Protein AF-0000000087520406 (afdb_homodimer)

Organism: NCBI:txid162496

Foldseek 3Di:
DPCPVVPCDPVNVVVVVVVVVVVVLCVLAQLLLVLLLLVLVLLQQLLVLCQQCPPPPPDGNDPNVVSVVSSVVSVVVSVVVVVVRHVRSCVPPDDPVVVLCVVLVVQLVVLVVVLVVVLVVVVVVPQDPQRSVLSVLLSVLVSQLVSLLVVCQVVQWQLSNVLSVLSNVLSVVLVVDGPPCSSVSSSVNSVVSNVSSVCCVPPVVVGTDGPDDPPPD/DPCPVVPCDPVNVVVVVVVVVVVVLCVLAQLLLVLLLLVLVLLQQLLVLCQQCPPPPPDGNDPNVVSVVSSVVSVVVSVVVVVVRRVRSCVPPDDPVVVLCVVLVVQLVVLVVVLVVVLVVVVVVPQDPQRSVLSVLLSVLVSQLVSLLVVCQVVQWQLSNVLSVLSNVLSVVLVVDGPPCSSVSSSVNSVVSNVSSVCCVPPVVVGTDGPDDPPPD

Nearest PDB structures (foldseek):
  8ipq-assembly2_D  TM=2.349E-01  e=7.399E+00  Mycolicibacterium smegmatis
  8ipq-assembly2_D  TM=2.294E-01  e=6.903E+00  Mycolicibacterium smegmatis

Sequence (434 aa):
MDANESHLEPAAILRGIDELSASTQRAMGPNTSLLYLLWGAVWLLGFLAFYLAFIPGAEPLLPLWLAALVAGILVAGAIVFSAVHSARRAQGTRGPSMIQGAVYGNCFALSFILAGLLGWRLAAAGLDAAGLASYALAAACLVIGSLAAVGALVWNDRAQLVTGGWILLVGLLSLALPSPHHLLVGALGGLGMMLIGVLLAARPALVSGPVLQVGHVMDANESHLEPAAILRGIDELSASTQRAMGPNTSLLYLLWGAVWLLGFLAFYLAFIPGAEPLLPLWLAALVAGILVAGAIVFSAVHSARRAQGTRGPSMIQGAVYGNCFALSFILAGLLGWRLAAAGLDAAGLASYALAAACLVIGSLAAVGALVWNDRAQLVTGGWILLVGLLSLALPSPHHLLVGALGGLGMMLIGVLLAARPALVSGPVLQVGHV

Solvent-accessible surface area (backbone atoms only — not comparable to full-atom values): 22075 Å² total; per-residue (Å²): 134,84,76,74,67,76,71,70,46,68,67,57,51,51,50,47,48,50,49,47,50,50,49,47,48,60,67,46,38,65,60,61,36,56,52,28,37,50,55,11,48,39,34,26,53,27,26,48,35,46,35,32,29,49,38,53,81,91,62,39,76,30,60,56,70,56,22,50,49,54,30,48,50,43,50,53,50,50,50,52,50,49,50,54,51,45,52,65,39,41,73,77,68,79,59,64,66,50,56,53,47,50,56,47,50,52,44,53,51,51,47,50,49,45,52,49,53,49,51,51,51,43,45,74,69,64,48,50,71,68,53,47,49,53,48,52,52,36,51,50,19,46,53,52,8,46,50,29,34,53,46,13,62,60,69,36,30,29,44,41,29,52,47,8,51,50,30,38,50,32,28,49,53,24,71,76,39,59,86,61,60,22,31,54,37,44,20,48,42,10,51,51,36,26,50,53,13,50,35,50,70,76,42,33,83,79,45,52,50,63,64,60,76,74,70,82,121,134,85,76,74,68,74,70,69,46,67,67,58,51,52,52,47,48,50,50,47,50,50,50,46,48,60,69,47,38,65,60,60,36,56,53,28,36,51,54,9,47,39,34,27,53,26,26,48,35,47,37,32,28,48,37,52,81,90,63,39,75,31,60,56,70,57,22,49,49,54,31,47,51,42,51,51,49,50,50,52,51,49,50,55,51,45,52,65,38,42,71,80,69,79,58,64,67,49,56,53,47,50,54,46,50,51,44,52,51,52,47,50,51,45,52,48,53,49,50,51,52,43,44,72,70,64,50,49,71,66,54,47,51,52,48,52,51,36,51,49,18,45,55,52,9,46,50,30,34,54,46,14,63,60,70,35,31,29,46,41,30,53,48,9,51,49,30,38,49,31,27,50,54,24,71,74,39,59,88,61,59,22,32,55,35,44,20,49,42,10,50,51,37,26,49,52,14,50,33,52,69,75,43,32,82,80,45,52,51,64,64,60,76,74,72,83,121

Secondary structure (DSSP, 8-state):
---------HHHHHHHHHHHHHHHHHHHS--HHHHHHHHHHHHHHHHHHHHHTTSSSSS-SS-HHHHHHHHHHHHHHHHHHHHHHHHHHHTT--SHHHHHHHHHHHHHHHHHHHHHHHHHHHHHTT--HHHHHHHHHHHHHHHHHHHHHHHHHHTT-HHHHHHHHHHHHHHHHHHHS-TTTHHHHHHHHHHHHHHHHHHHHH-GGGT-S-SS-----/---------HHHHHHHHHHHHHHHHHHHS--HHHHHHHHHHHHHHHHHHHHHTTSSSSS-SS-HHHHHHHHHHHHHHHHHHHHHHHHHHHTT--SHHHHHHHHHHHHHHHHHHHHHHHHHHHHHTT--HHHHHHHHHHHHHHHHHHHHHHHHHHTT-HHHHHHHHHHHHHHHHHHHS-TTTHHHHHHHHHHHHHHHHHHHHH-GGGT-S-SS-----

Structure (mmCIF, N/CA/C/O backbone):
data_AF-0000000087520406-model_v1
#
loop_
_entity.id
_entity.type
_entity.pdbx_description
1 polymer 'DUF2157 domain-containing protein'
#
loop_
_atom_site.group_PDB
_atom_site.id
_atom_site.type_symbol
_atom_site.label_atom_id
_atom_site.label_alt_id
_atom_site.label_comp_id
_atom_site.label_asym_id
_atom_site.label_entity_id
_atom_site.label_seq_id
_atom_site.pdbx_PDB_ins_code
_atom_site.Cartn_x
_atom_site.Cartn_y
_atom_site.Cartn_z
_atom_site.occupancy
_atom_site.B_iso_or_equiv
_atom_site.auth_seq_id
_atom_site.auth_comp_id
_atom_site.auth_asym_id
_atom_site.auth_atom_id
_atom_site.pdbx_PDB_model_num
ATOM 1 N N . MET A 1 1 ? 47.344 49.719 19.609 1 35.31 1 MET A N 1
ATOM 2 C CA . MET A 1 1 ? 46.438 48.594 19.656 1 35.31 1 MET A CA 1
ATOM 3 C C . MET A 1 1 ? 45.031 49.031 19.219 1 35.31 1 MET A C 1
ATOM 5 O O . MET A 1 1 ? 44.281 49.625 20 1 35.31 1 MET A O 1
ATOM 9 N N . ASP A 1 2 ? 44.75 49.625 18 1 40.19 2 ASP A N 1
ATOM 10 C CA . ASP A 1 2 ? 43.5 49.969 17.344 1 40.19 2 ASP A CA 1
ATOM 11 C C . ASP A 1 2 ? 42.531 48.781 17.312 1 40.19 2 ASP A C 1
ATOM 13 O O . ASP A 1 2 ? 42.875 47.719 16.828 1 40.19 2 ASP A O 1
ATOM 17 N N . ALA A 1 3 ? 41.781 48.562 18.422 1 45.34 3 ALA A N 1
ATOM 18 C CA . ALA A 1 3 ? 40.625 47.688 18.562 1 45.34 3 ALA A CA 1
ATOM 19 C C . ALA A 1 3 ? 39.688 47.781 17.359 1 45.34 3 ALA A C 1
ATOM 21 O O . ALA A 1 3 ? 38.906 48.75 17.266 1 45.34 3 ALA A O 1
ATOM 22 N N . ASN A 1 4 ? 40.156 47.719 16.141 1 44.03 4 ASN A N 1
ATOM 23 C CA . ASN A 1 4 ? 39.188 47.406 15.086 1 44.03 4 ASN A CA 1
ATOM 24 C C . ASN A 1 4 ? 38.188 46.344 15.562 1 44.03 4 ASN A C 1
ATOM 26 O O . ASN A 1 4 ? 38.469 45.156 15.586 1 44.03 4 ASN A O 1
ATOM 30 N N . GLU A 1 5 ? 37.531 46.469 16.703 1 45.78 5 GLU A N 1
ATOM 31 C CA . GLU A 1 5 ? 36.312 45.719 17.078 1 45.78 5 GLU A CA 1
ATOM 32 C C . GLU A 1 5 ? 35.438 45.438 15.859 1 45.78 5 GLU A C 1
ATOM 34 O O . GLU A 1 5 ? 34.938 46.375 15.219 1 45.78 5 GLU A O 1
ATOM 39 N N . SER A 1 6 ? 35.906 44.594 14.945 1 49.28 6 SER A N 1
ATOM 40 C CA . SER A 1 6 ? 35.031 44.062 13.922 1 49.28 6 SER A CA 1
ATOM 41 C C . SER A 1 6 ? 33.594 44.031 14.406 1 49.28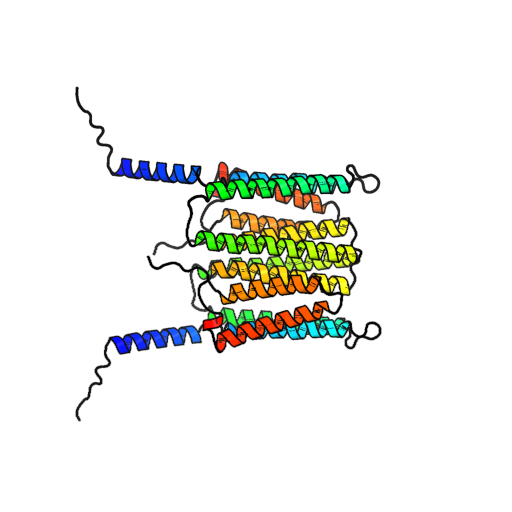 6 SER A C 1
ATOM 43 O O . SER A 1 6 ? 33.281 43.344 15.398 1 49.28 6 SER A O 1
ATOM 45 N N . HIS A 1 7 ? 32.906 45.094 14.672 1 52.59 7 HIS A N 1
ATOM 46 C CA . HIS A 1 7 ? 31.469 45.219 14.805 1 52.59 7 HIS A CA 1
ATOM 47 C C . HIS A 1 7 ? 30.75 44.156 13.961 1 52.59 7 HIS A C 1
ATOM 49 O O . HIS A 1 7 ? 30.578 44.344 12.758 1 52.59 7 HIS A O 1
ATOM 55 N N . LEU A 1 8 ? 31.078 42.938 14.172 1 58.03 8 LEU A N 1
ATOM 56 C CA . LEU A 1 8 ? 30.203 41.969 13.539 1 58.03 8 LEU A CA 1
ATOM 57 C C . LEU A 1 8 ? 28.734 42.406 13.656 1 58.03 8 LEU A C 1
ATOM 59 O O . LEU A 1 8 ? 28.266 42.75 14.75 1 58.03 8 LEU A O 1
ATOM 63 N N . GLU A 1 9 ? 28.234 43 12.625 1 68.62 9 GLU A N 1
ATOM 64 C CA . GLU A 1 9 ? 26.828 43.375 12.484 1 68.62 9 GLU A CA 1
ATOM 65 C C . GLU A 1 9 ? 25.906 42.281 13 1 68.62 9 GLU A C 1
ATOM 67 O O . GLU A 1 9 ? 26.141 41.094 12.727 1 68.62 9 GLU A O 1
ATOM 72 N N . PRO A 1 10 ? 25.031 42.625 14 1 78.44 10 PRO A N 1
ATOM 73 C CA . PRO A 1 10 ? 24.047 41.688 14.547 1 78.44 10 PRO A CA 1
ATOM 74 C C . PRO A 1 10 ? 23.406 40.812 13.469 1 78.44 10 PRO A C 1
ATOM 76 O O . PRO A 1 10 ? 23.203 39.625 13.68 1 78.44 10 PRO A O 1
ATOM 79 N N . ALA A 1 11 ? 23.219 41.375 12.336 1 76.94 11 ALA A N 1
ATOM 80 C CA . ALA A 1 11 ? 22.641 40.625 11.227 1 76.94 11 ALA A CA 1
ATOM 81 C C . ALA A 1 11 ? 23.609 39.531 10.734 1 76.94 11 ALA A C 1
ATOM 83 O O . ALA A 1 11 ? 23.188 38.438 10.391 1 76.94 11 ALA A O 1
ATOM 84 N N . ALA A 1 12 ? 24.922 39.844 10.711 1 77.81 12 ALA A N 1
ATOM 85 C CA . ALA A 1 12 ? 25.922 38.875 10.289 1 77.81 12 ALA A CA 1
ATOM 86 C C . ALA A 1 12 ? 26.062 37.75 11.312 1 77.81 12 ALA A C 1
ATOM 88 O O . ALA A 1 12 ? 26.25 36.594 10.945 1 77.81 12 ALA A O 1
ATOM 89 N N . ILE A 1 13 ? 25.922 38 12.555 1 78.62 13 ILE A N 1
ATOM 90 C CA . ILE A 1 13 ? 25.984 37.031 13.633 1 78.62 13 ILE A CA 1
ATOM 91 C C . ILE A 1 13 ? 24.766 36.094 13.57 1 78.62 13 ILE A C 1
ATOM 93 O O . ILE A 1 13 ? 24.891 34.875 13.68 1 78.62 13 ILE A O 1
ATOM 97 N N . LEU A 1 14 ? 23.547 36.688 13.328 1 78 14 LEU A N 1
ATOM 98 C CA . LEU A 1 14 ? 22.328 35.906 13.234 1 78 14 LEU A CA 1
ATOM 99 C C . LEU A 1 14 ? 22.359 35 12.016 1 78 14 LEU A C 1
ATOM 101 O O . LEU A 1 14 ? 21.938 33.844 12.094 1 78 14 LEU A O 1
ATOM 105 N N . ARG A 1 15 ? 22.938 35.531 10.922 1 76.44 15 ARG A N 1
ATOM 106 C CA . ARG A 1 15 ? 23.094 34.719 9.734 1 76.44 15 ARG A CA 1
ATOM 107 C C . ARG A 1 15 ? 24.078 33.594 9.984 1 76.44 15 ARG A C 1
ATOM 109 O O . ARG A 1 15 ? 23.891 32.469 9.5 1 76.44 15 ARG A O 1
ATOM 116 N N . GLY A 1 16 ? 25.109 33.875 10.773 1 73.06 16 GLY A N 1
ATOM 117 C CA . GLY A 1 16 ? 26.078 32.844 11.148 1 73.06 16 GLY A CA 1
ATOM 118 C C . GLY A 1 16 ? 25.5 31.766 12.031 1 73.06 16 GLY A C 1
ATOM 119 O O . GLY A 1 16 ? 25.781 30.578 11.82 1 73.06 16 GLY A O 1
ATOM 120 N N . ILE A 1 17 ? 24.703 32.094 12.961 1 75.44 17 ILE A N 1
ATOM 121 C CA . ILE A 1 17 ? 24.047 31.156 13.852 1 75.44 17 ILE A CA 1
ATOM 122 C C . ILE A 1 17 ? 23.062 30.297 13.062 1 75.44 17 ILE A C 1
ATOM 124 O O . ILE A 1 17 ? 23.016 29.078 13.242 1 75.44 17 ILE A O 1
ATOM 128 N N . ASP A 1 18 ? 22.328 30.969 12.188 1 69.56 18 ASP A N 1
ATOM 129 C CA . ASP A 1 18 ? 21.375 30.25 11.359 1 69.56 18 ASP A CA 1
ATOM 130 C C . ASP A 1 18 ? 22.094 29.25 10.453 1 69.56 18 ASP A C 1
ATOM 132 O O . ASP A 1 18 ? 21.625 28.125 10.273 1 69.56 18 ASP A O 1
ATOM 136 N N . GLU A 1 19 ? 23.203 29.75 9.961 1 68.69 19 GLU A N 1
ATOM 137 C CA . GLU A 1 19 ? 24 28.859 9.109 1 68.69 19 GLU A CA 1
ATOM 138 C C . GLU A 1 19 ? 24.609 27.719 9.914 1 68.69 19 GLU A C 1
ATOM 140 O O . GLU A 1 19 ? 24.672 26.578 9.445 1 68.69 19 GLU A O 1
ATOM 145 N N . LEU A 1 20 ? 25.062 28.031 11.133 1 67.06 20 LEU A N 1
ATOM 146 C CA . LEU A 1 20 ? 25.625 27 12.008 1 67.06 20 LEU A CA 1
ATOM 147 C C . LEU A 1 20 ? 24.531 26.031 12.445 1 67.06 20 LEU A C 1
ATOM 149 O O . LEU A 1 20 ? 24.766 24.812 12.492 1 67.06 20 LEU A O 1
ATOM 153 N N . SER A 1 21 ? 23.438 26.516 12.836 1 64.56 21 SER A N 1
ATOM 154 C CA . SER A 1 21 ? 22.312 25.688 13.234 1 64.56 21 SER A CA 1
ATOM 155 C C . SER A 1 21 ? 21.859 24.781 12.086 1 64.56 21 SER A C 1
ATOM 157 O O . SER A 1 21 ? 21.625 23.594 12.273 1 64.56 21 SER A O 1
ATOM 159 N N . ALA A 1 22 ? 21.781 25.422 10.922 1 61.47 22 ALA A N 1
ATOM 160 C CA . ALA A 1 22 ? 21.406 24.641 9.75 1 61.47 22 ALA A CA 1
ATOM 161 C C . ALA A 1 22 ? 22.469 23.578 9.438 1 61.47 22 ALA A C 1
ATOM 163 O O . ALA A 1 22 ? 22.141 22.438 9.094 1 61.47 22 ALA A O 1
ATOM 164 N N . SER A 1 23 ? 23.688 24.047 9.57 1 63.5 23 SER A N 1
ATOM 165 C CA . SER A 1 23 ? 24.797 23.125 9.344 1 63.5 23 SER A CA 1
ATOM 166 C C . SER A 1 23 ? 24.812 22.016 10.391 1 63.5 23 SER A C 1
ATOM 168 O O . SER A 1 23 ? 25.078 20.859 10.07 1 63.5 23 SER A O 1
ATOM 170 N N . THR A 1 24 ? 24.531 22.328 11.602 1 61.72 24 THR A N 1
ATOM 171 C CA . THR A 1 24 ? 24.484 21.359 12.672 1 61.72 24 THR A CA 1
ATOM 172 C C . THR A 1 24 ? 23.281 20.422 12.5 1 61.72 24 THR A C 1
ATOM 174 O O . THR A 1 24 ? 23.406 19.203 12.695 1 61.72 24 THR A O 1
ATOM 177 N N . GLN A 1 25 ? 22.266 20.969 12.133 1 59.12 25 GLN A N 1
ATOM 178 C CA . GLN A 1 25 ? 21.078 20.156 11.906 1 59.12 25 GLN A CA 1
ATOM 179 C C . GLN A 1 25 ? 21.281 19.203 10.734 1 59.12 25 GLN A C 1
ATOM 181 O O . GLN A 1 25 ? 20.859 18.047 10.781 1 59.12 25 GLN A O 1
ATOM 186 N N . ARG A 1 26 ? 21.906 19.766 9.75 1 58.78 26 ARG A N 1
ATOM 187 C CA . ARG A 1 26 ? 22.234 18.922 8.609 1 58.78 26 ARG A CA 1
ATOM 188 C C . ARG A 1 26 ? 23.234 17.828 8.992 1 58.78 26 ARG A C 1
ATOM 190 O O . ARG A 1 26 ? 23.156 16.703 8.5 1 58.78 26 ARG A O 1
ATOM 197 N N . ALA A 1 27 ? 24.078 18.297 9.898 1 58.22 27 ALA A N 1
ATOM 198 C CA . ALA A 1 27 ? 25.094 17.344 10.336 1 58.22 27 ALA A CA 1
ATOM 199 C C . ALA A 1 27 ? 24.5 16.297 11.266 1 58.22 27 ALA A C 1
ATOM 201 O O . ALA A 1 27 ? 25 15.172 11.344 1 58.22 27 ALA A O 1
ATOM 202 N N . MET A 1 28 ? 23.438 16.609 11.891 1 57.41 28 MET A N 1
ATOM 203 C CA . MET A 1 28 ? 22.906 15.719 12.914 1 57.41 28 MET A CA 1
ATOM 204 C C . MET A 1 28 ? 21.75 14.891 12.367 1 57.41 28 MET A C 1
ATOM 206 O O . MET A 1 28 ? 21.344 13.898 12.977 1 57.41 28 MET A O 1
ATOM 210 N N . GLY A 1 29 ? 21.234 15.219 11.211 1 60.5 29 GLY A N 1
ATOM 211 C CA . GLY A 1 29 ? 20.109 14.453 10.703 1 60.5 29 GLY A CA 1
ATOM 212 C C . GLY A 1 29 ? 20.531 13.273 9.852 1 60.5 29 GLY A C 1
ATOM 213 O O . GLY A 1 29 ? 21.688 13.18 9.43 1 60.5 29 GLY A O 1
ATOM 214 N N . PRO A 1 30 ? 19.656 12.297 9.875 1 64.5 30 PRO A N 1
ATOM 215 C CA . PRO A 1 30 ? 19.969 11.172 8.984 1 64.5 30 PRO A CA 1
ATOM 216 C C . PRO A 1 30 ? 20.359 11.633 7.578 1 64.5 30 PRO A C 1
ATOM 218 O O . PRO A 1 30 ? 19.828 12.617 7.07 1 64.5 30 PRO A O 1
ATOM 221 N N . ASN A 1 31 ? 21.516 11.047 7.191 1 84.44 31 ASN A N 1
ATOM 222 C CA . ASN A 1 31 ? 21.922 11.312 5.82 1 84.44 31 ASN A CA 1
ATOM 223 C C . ASN A 1 31 ? 21.016 10.609 4.812 1 84.44 31 ASN A C 1
ATOM 225 O O . ASN A 1 31 ? 21.203 9.43 4.516 1 84.44 31 ASN A O 1
ATOM 229 N N . THR A 1 32 ? 20 11.242 4.355 1 89.5 32 THR A N 1
ATOM 230 C CA . THR A 1 32 ? 18.984 10.703 3.455 1 89.5 32 THR A CA 1
ATOM 231 C C . THR A 1 32 ? 19.625 10.18 2.17 1 89.5 32 THR A C 1
ATOM 233 O O . THR A 1 32 ? 19.25 9.125 1.663 1 89.5 32 THR A O 1
ATOM 236 N N . SER A 1 33 ? 20.625 10.93 1.696 1 93.25 33 SER A N 1
ATOM 237 C CA . SER A 1 33 ? 21.328 10.5 0.494 1 93.25 33 SER A CA 1
ATOM 238 C C . SER A 1 33 ? 21.969 9.125 0.686 1 93.25 33 SER A C 1
ATOM 240 O O . SER A 1 33 ? 21.891 8.273 -0.204 1 93.25 33 SER A O 1
ATOM 242 N N . LEU A 1 34 ? 22.562 8.945 1.795 1 93.44 34 LEU A N 1
ATOM 243 C CA . LEU A 1 34 ? 23.203 7.668 2.102 1 93.44 34 LEU A CA 1
ATOM 244 C C . LEU A 1 34 ? 22.172 6.539 2.111 1 93.44 34 LEU A C 1
ATOM 246 O O . LEU A 1 34 ? 22.438 5.449 1.593 1 93.44 34 LEU A O 1
ATOM 250 N N . LEU A 1 35 ? 21.031 6.754 2.639 1 94.38 35 LEU A N 1
ATOM 251 C CA . LEU A 1 35 ? 20 5.723 2.721 1 94.38 35 LEU A CA 1
ATOM 252 C C . LEU A 1 35 ? 19.453 5.391 1.337 1 94.38 35 LEU A C 1
ATOM 254 O O . LEU A 1 35 ? 19.203 4.227 1.027 1 94.38 35 LEU A O 1
ATOM 258 N N . TYR A 1 36 ? 19.312 6.375 0.502 1 96.88 36 TYR A N 1
ATOM 259 C CA . TYR A 1 36 ? 18.891 6.141 -0.875 1 96.88 36 TYR A CA 1
ATOM 260 C C . TYR A 1 36 ? 19.922 5.293 -1.621 1 96.88 36 TYR A C 1
ATOM 262 O O . TYR A 1 36 ? 19.547 4.363 -2.346 1 96.88 36 TYR A O 1
ATOM 270 N N . LEU A 1 37 ? 21.172 5.594 -1.424 1 97.25 37 LEU A N 1
ATOM 271 C CA . LEU A 1 37 ? 22.234 4.848 -2.084 1 97.25 37 LEU A CA 1
ATOM 272 C C . LEU A 1 37 ? 22.281 3.41 -1.577 1 97.25 37 LEU A C 1
ATOM 274 O O . LEU A 1 37 ? 22.453 2.475 -2.363 1 97.25 37 LEU A O 1
ATOM 278 N N . LEU A 1 38 ? 22.094 3.293 -0.302 1 97.5 38 LEU A N 1
ATOM 279 C CA . LEU A 1 38 ? 22.141 1.976 0.322 1 97.5 38 LEU A CA 1
ATOM 280 C C . LEU A 1 38 ? 21.016 1.085 -0.21 1 97.5 38 LEU A C 1
ATOM 282 O O . LEU A 1 38 ? 21.281 -0.016 -0.701 1 97.5 38 LEU A O 1
ATOM 286 N N . TRP A 1 39 ? 19.828 1.536 -0.115 1 97.38 39 TRP A N 1
ATOM 287 C CA . TRP A 1 39 ? 18.688 0.735 -0.543 1 97.38 39 TRP A CA 1
ATOM 288 C C . TRP A 1 39 ? 18.688 0.553 -2.057 1 97.38 39 TRP A C 1
ATOM 290 O O . TRP A 1 39 ? 18.25 -0.483 -2.564 1 97.38 39 TRP A O 1
ATOM 300 N N . GLY A 1 40 ? 19.156 1.584 -2.838 1 98.5 40 GLY A N 1
ATOM 301 C CA . GLY A 1 40 ? 19.344 1.396 -4.27 1 98.5 40 GLY A CA 1
ATOM 302 C C . GLY A 1 40 ? 20.312 0.274 -4.605 1 98.5 40 GLY A C 1
ATOM 303 O O . GLY A 1 40 ? 20.047 -0.522 -5.508 1 98.5 40 GLY A O 1
ATOM 304 N N . ALA A 1 41 ? 21.359 0.215 -3.885 1 98.19 41 ALA A N 1
ATOM 305 C CA . ALA A 1 41 ? 22.344 -0.838 -4.094 1 98.19 41 ALA A CA 1
ATOM 306 C C . ALA A 1 41 ? 21.781 -2.207 -3.74 1 98.19 41 ALA A C 1
ATOM 308 O O . ALA A 1 41 ? 22.062 -3.197 -4.418 1 98.19 41 ALA A O 1
ATOM 309 N N . VAL A 1 42 ? 21.047 -2.264 -2.672 1 98.44 42 VAL A N 1
ATOM 310 C CA . VAL A 1 42 ? 20.406 -3.508 -2.254 1 98.44 42 VAL A CA 1
ATOM 311 C C . VAL A 1 42 ? 19.5 -4.023 -3.365 1 98.44 42 VAL A C 1
ATOM 313 O O . VAL A 1 42 ? 19.547 -5.203 -3.721 1 98.44 42 VAL A O 1
ATOM 316 N N . TRP A 1 43 ? 18.656 -3.143 -3.928 1 98.38 43 TRP A N 1
ATOM 317 C CA . TRP A 1 43 ? 17.781 -3.529 -5.035 1 98.38 43 TRP A CA 1
ATOM 318 C C . TRP A 1 43 ? 18.609 -3.984 -6.238 1 98.38 43 TRP A C 1
ATOM 320 O O . TRP A 1 43 ? 18.344 -5.051 -6.805 1 98.38 43 TRP A O 1
ATOM 330 N N . LEU A 1 44 ? 19.578 -3.176 -6.609 1 98.31 44 LEU A N 1
ATOM 331 C CA . LEU A 1 44 ? 20.391 -3.469 -7.785 1 98.31 44 LEU A CA 1
ATOM 332 C C . LEU A 1 44 ? 21.062 -4.832 -7.656 1 98.31 44 LEU A C 1
ATOM 334 O O . LEU A 1 44 ? 20.906 -5.691 -8.523 1 98.31 44 LEU A O 1
ATOM 338 N N . LEU A 1 45 ? 21.734 -5.059 -6.578 1 98.19 45 LEU A N 1
ATOM 339 C CA . LEU A 1 45 ? 22.484 -6.293 -6.375 1 98.19 45 LEU A CA 1
ATOM 340 C C . LEU A 1 45 ? 21.547 -7.473 -6.148 1 98.19 45 LEU A C 1
ATOM 342 O O . LEU A 1 45 ? 21.797 -8.57 -6.645 1 98.19 45 LEU A O 1
ATOM 346 N N . GLY A 1 46 ? 20.516 -7.289 -5.422 1 97.81 46 GLY A N 1
ATOM 347 C CA . GLY A 1 46 ? 19.562 -8.352 -5.145 1 97.81 46 GLY A CA 1
ATOM 348 C C . GLY A 1 46 ? 18.844 -8.859 -6.387 1 97.81 46 GLY A C 1
ATOM 349 O O . GLY A 1 46 ? 18.828 -10.062 -6.645 1 97.81 46 GLY A O 1
ATOM 350 N N . PHE A 1 47 ? 18.312 -7.953 -7.203 1 97.94 47 PHE A N 1
ATOM 351 C CA . PHE A 1 47 ? 17.562 -8.359 -8.383 1 97.94 47 PHE A CA 1
ATOM 352 C C . PHE A 1 47 ? 18.5 -8.906 -9.453 1 97.94 47 PHE A C 1
ATOM 354 O O . PHE A 1 47 ? 18.141 -9.812 -10.203 1 97.94 47 PHE A O 1
ATOM 361 N N . LEU A 1 48 ? 19.734 -8.375 -9.492 1 97.31 48 LEU A N 1
ATOM 362 C CA . LEU A 1 48 ? 20.719 -8.961 -10.406 1 97.31 48 LEU A CA 1
ATOM 363 C C . LEU A 1 48 ? 21.062 -10.383 -9.992 1 97.31 48 LEU A C 1
ATOM 365 O O . LEU A 1 48 ? 21.188 -11.266 -10.844 1 97.31 48 LEU A O 1
ATOM 369 N N . ALA A 1 49 ? 21.203 -10.641 -8.711 1 97.12 49 ALA A N 1
ATOM 370 C CA . ALA A 1 49 ? 21.469 -11.992 -8.234 1 97.12 49 ALA A CA 1
ATOM 371 C C . ALA A 1 49 ? 20.344 -12.945 -8.625 1 97.12 49 ALA A C 1
ATOM 373 O O . ALA A 1 49 ? 20.594 -14.047 -9.109 1 97.12 49 ALA A O 1
ATOM 374 N N . PHE A 1 50 ? 19.125 -12.508 -8.469 1 96.5 50 PHE A N 1
ATOM 375 C CA . PHE A 1 50 ? 17.984 -13.352 -8.844 1 96.5 50 PHE A CA 1
ATOM 376 C C . PHE A 1 50 ? 17.938 -13.547 -10.352 1 96.5 50 PHE A C 1
ATOM 378 O O . PHE A 1 50 ? 17.562 -14.617 -10.828 1 96.5 50 PHE A O 1
ATOM 385 N N . TYR A 1 51 ? 18.25 -12.469 -11.047 1 96.81 51 TYR A N 1
ATOM 386 C CA . TYR A 1 51 ? 18.281 -12.602 -12.5 1 96.81 51 TYR A CA 1
ATOM 387 C C . TYR A 1 51 ? 19.266 -13.672 -12.93 1 96.81 51 TYR A C 1
ATOM 389 O O . TYR A 1 51 ? 18.969 -14.508 -13.789 1 96.81 51 TYR A O 1
ATOM 397 N N . LEU A 1 52 ? 20.406 -13.734 -12.32 1 96.12 52 LEU A N 1
ATOM 398 C CA . LEU A 1 52 ? 21.469 -14.68 -12.656 1 96.12 52 LEU A CA 1
ATOM 399 C C . LEU A 1 52 ? 21.078 -16.094 -12.234 1 96.12 52 LEU A C 1
ATOM 401 O O . LEU A 1 52 ? 21.672 -17.078 -12.703 1 96.12 52 LEU A O 1
ATOM 405 N N . ALA A 1 53 ? 20.125 -16.172 -11.383 1 95.38 53 ALA A N 1
ATOM 406 C CA . ALA A 1 53 ? 19.656 -17.484 -10.938 1 95.38 53 ALA A CA 1
ATOM 407 C C . ALA A 1 53 ? 18.672 -18.094 -11.938 1 95.38 53 ALA A C 1
ATOM 409 O O . ALA A 1 53 ? 18.234 -19.219 -11.773 1 95.38 53 ALA A O 1
ATOM 410 N N . PHE A 1 54 ? 18.391 -17.328 -12.984 1 93.81 54 PHE A N 1
ATOM 411 C CA . PHE A 1 54 ? 17.422 -17.828 -13.938 1 93.81 54 PHE A CA 1
ATOM 412 C C . PHE A 1 54 ? 18.016 -17.891 -15.344 1 93.81 54 PHE A C 1
ATOM 414 O O . PHE A 1 54 ? 17.438 -18.469 -16.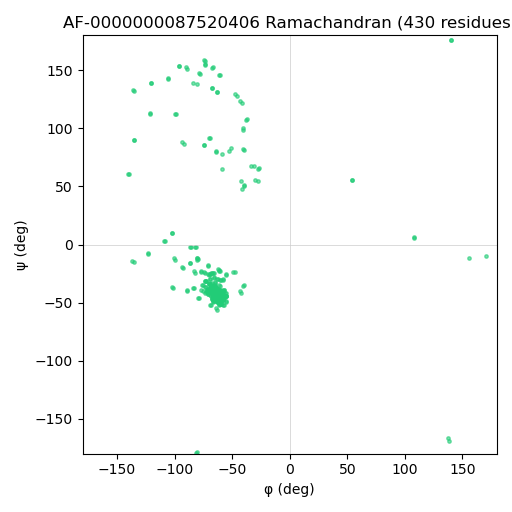25 1 93.81 54 PHE A O 1
ATOM 421 N N . ILE A 1 55 ? 19.266 -17.328 -15.523 1 90.31 55 ILE A N 1
ATOM 422 C CA . ILE A 1 55 ? 19.844 -17.297 -16.875 1 90.31 55 ILE A CA 1
ATOM 423 C C . ILE A 1 55 ? 21.156 -18.062 -16.891 1 90.31 55 ILE A C 1
ATOM 425 O O . ILE A 1 55 ? 21.938 -17.984 -15.938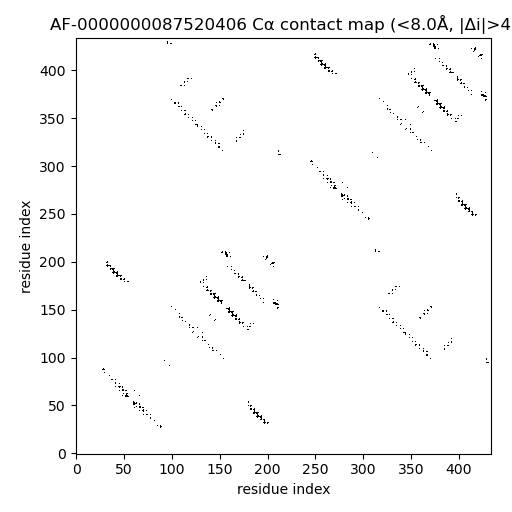 1 90.31 55 ILE A O 1
ATOM 429 N N . PRO A 1 56 ? 21.453 -18.812 -17.844 1 86.75 56 PRO A N 1
ATOM 430 C CA . PRO A 1 56 ? 20.516 -19.234 -18.906 1 86.75 56 PRO A CA 1
ATOM 431 C C . PRO A 1 56 ? 19.5 -20.266 -18.406 1 86.75 56 PRO A C 1
ATOM 433 O O . PRO A 1 56 ? 19.609 -20.766 -17.281 1 86.75 56 PRO A O 1
ATOM 436 N N . GLY A 1 57 ? 18.344 -20.453 -18.953 1 77 57 GLY A N 1
ATOM 437 C CA . GLY A 1 57 ? 17.219 -21.281 -18.609 1 77 57 GLY A CA 1
ATOM 438 C C . GLY A 1 57 ? 17.609 -22.672 -18.156 1 77 57 GLY A C 1
ATOM 439 O O . GLY A 1 57 ? 17.188 -23.141 -17.094 1 77 57 GLY A O 1
ATOM 440 N N . ALA A 1 58 ? 18.547 -23.375 -18.75 1 84.38 58 ALA A N 1
ATOM 441 C CA . ALA A 1 58 ? 18.891 -24.766 -18.484 1 84.38 58 ALA A CA 1
ATOM 442 C C . ALA A 1 58 ? 19.953 -24.875 -17.375 1 84.38 58 ALA A C 1
ATOM 444 O O . ALA A 1 58 ? 19.859 -25.75 -16.516 1 84.38 58 ALA A O 1
ATOM 445 N N . GLU A 1 59 ? 20.922 -23.984 -17.359 1 90.94 59 GLU A N 1
ATOM 446 C CA . GLU A 1 59 ? 22 -23.953 -16.359 1 90.94 59 GLU A CA 1
ATOM 447 C C . GLU A 1 59 ? 22.25 -22.547 -15.852 1 90.94 59 GLU A C 1
ATOM 449 O O . GLU A 1 59 ? 23.156 -21.859 -16.312 1 90.94 59 GLU A O 1
ATOM 454 N N . PRO A 1 60 ? 21.547 -22.234 -14.828 1 92 60 PRO A N 1
ATOM 455 C CA . PRO A 1 60 ? 21.672 -20.844 -14.359 1 92 60 PRO A CA 1
ATOM 456 C C . PRO A 1 60 ? 23.062 -20.531 -13.812 1 92 60 PRO A C 1
ATOM 458 O O . PRO A 1 60 ? 23.75 -21.438 -13.328 1 92 60 PRO A O 1
ATOM 461 N N . LEU A 1 61 ? 23.453 -19.328 -13.883 1 94.81 61 LEU A N 1
ATOM 462 C CA . LEU A 1 61 ? 24.781 -18.875 -13.477 1 94.81 61 LEU A CA 1
ATOM 463 C C . LEU A 1 61 ? 24.938 -18.922 -11.961 1 94.81 61 LEU A C 1
ATOM 465 O O . LEU A 1 61 ? 26.047 -19.031 -11.445 1 94.81 61 LEU A O 1
ATOM 469 N N . LEU A 1 62 ? 23.812 -18.828 -11.281 1 94.81 62 LEU A N 1
ATOM 470 C CA . LEU A 1 62 ? 23.781 -18.891 -9.828 1 94.81 62 LEU A CA 1
ATOM 471 C C . LEU A 1 62 ? 22.641 -19.781 -9.359 1 94.81 62 LEU A C 1
ATOM 473 O O . LEU A 1 62 ? 21.531 -19.734 -9.906 1 94.81 62 LEU A O 1
ATOM 477 N N . PRO A 1 63 ? 23.016 -20.688 -8.398 1 95.25 63 PRO A N 1
ATOM 478 C CA . PRO A 1 63 ? 21.875 -21.406 -7.824 1 95.25 63 PRO A CA 1
ATOM 479 C C . PRO A 1 63 ? 20.875 -20.484 -7.141 1 95.25 63 PRO A C 1
ATOM 481 O O . PRO A 1 63 ? 21.266 -19.484 -6.547 1 95.25 63 PRO A O 1
ATOM 484 N N . LEU A 1 64 ? 19.625 -20.828 -7.215 1 94.12 64 LEU A N 1
ATOM 485 C CA . LEU A 1 64 ? 18.547 -20 -6.703 1 94.12 64 LEU A CA 1
ATOM 486 C C . LEU A 1 64 ? 18.719 -19.734 -5.207 1 94.12 64 LEU A C 1
ATOM 488 O O . LEU A 1 64 ? 18.453 -18.625 -4.734 1 94.12 64 LEU A O 1
ATOM 492 N N . TRP A 1 65 ? 19.156 -20.75 -4.449 1 94.31 65 TRP A N 1
ATOM 493 C CA . TRP A 1 65 ? 19.312 -20.594 -3.008 1 94.31 65 TRP A CA 1
ATOM 494 C C . TRP A 1 65 ? 20.391 -19.562 -2.684 1 94.31 65 TRP A C 1
ATOM 496 O O . TRP A 1 65 ? 20.297 -18.844 -1.688 1 94.31 65 TRP A O 1
ATOM 506 N N . LEU A 1 66 ? 21.391 -19.438 -3.451 1 96.25 66 LEU A N 1
ATOM 507 C CA . LEU A 1 66 ? 22.453 -18.453 -3.238 1 96.25 66 LEU A CA 1
ATOM 508 C C . LEU A 1 66 ? 21.969 -17.047 -3.555 1 96.25 66 LEU A C 1
ATOM 510 O O . LEU A 1 66 ? 22.312 -16.094 -2.857 1 96.25 66 LEU A O 1
ATOM 514 N N . ALA A 1 67 ? 21.219 -16.953 -4.609 1 97.19 67 ALA A N 1
ATOM 515 C CA . ALA A 1 67 ? 20.625 -15.656 -4.926 1 97.19 67 ALA A CA 1
ATOM 516 C C . ALA A 1 67 ? 19.734 -15.164 -3.783 1 97.19 67 ALA A C 1
ATOM 518 O O . ALA A 1 67 ? 19.812 -13.992 -3.393 1 97.19 67 ALA A O 1
ATOM 519 N N . ALA A 1 68 ? 18.969 -16.047 -3.217 1 95.94 68 ALA A N 1
ATOM 520 C CA . ALA A 1 68 ? 18.094 -15.727 -2.098 1 95.94 68 ALA A CA 1
ATOM 521 C C . ALA A 1 68 ? 18.906 -15.32 -0.866 1 95.94 68 ALA A C 1
ATOM 523 O O . ALA A 1 68 ? 18.531 -14.398 -0.143 1 95.94 68 ALA A O 1
ATOM 524 N N . LEU A 1 69 ? 20 -16.016 -0.643 1 96.75 69 LEU A N 1
ATOM 525 C CA . LEU A 1 69 ? 20.859 -15.719 0.496 1 96.75 69 LEU A CA 1
ATOM 526 C C . LEU A 1 69 ? 21.5 -14.336 0.352 1 96.75 69 LEU A C 1
ATOM 528 O O . LEU A 1 69 ? 21.531 -13.555 1.307 1 96.75 69 LEU A O 1
ATOM 532 N N . VAL A 1 70 ? 22 -14.078 -0.815 1 97.06 70 VAL A N 1
ATOM 533 C CA . VAL A 1 70 ? 22.609 -12.781 -1.087 1 97.06 70 VAL A CA 1
ATOM 534 C C . VAL A 1 70 ? 21.578 -11.664 -0.873 1 97.06 70 VAL A C 1
ATOM 536 O O . VAL A 1 70 ? 21.844 -10.703 -0.144 1 97.06 70 VAL A O 1
ATOM 539 N N . ALA A 1 71 ? 20.438 -11.812 -1.483 1 96.81 71 ALA A N 1
ATOM 540 C CA . ALA A 1 71 ? 19.375 -10.812 -1.349 1 96.81 71 ALA A CA 1
ATOM 541 C C . ALA A 1 71 ? 18.938 -10.664 0.107 1 96.81 71 ALA A C 1
ATOM 543 O O . ALA A 1 71 ? 18.766 -9.547 0.599 1 96.81 71 ALA A O 1
ATOM 544 N N . GLY A 1 72 ? 18.828 -11.758 0.812 1 97 72 GLY A N 1
ATOM 545 C CA . GLY A 1 72 ? 18.422 -11.742 2.209 1 97 72 GLY A CA 1
ATOM 546 C C . GLY A 1 72 ? 19.406 -11.008 3.104 1 97 72 GLY A C 1
ATOM 547 O O . GLY A 1 72 ? 19 -10.195 3.943 1 97 72 GLY A O 1
ATOM 548 N N . ILE A 1 73 ? 20.641 -11.242 2.918 1 97.81 73 ILE A N 1
ATOM 549 C CA . ILE A 1 73 ? 21.688 -10.617 3.719 1 97.81 73 ILE A CA 1
ATOM 550 C C . ILE A 1 73 ? 21.719 -9.117 3.436 1 97.81 73 ILE A C 1
ATOM 552 O O . ILE A 1 73 ? 21.859 -8.305 4.355 1 97.81 73 ILE A O 1
ATOM 556 N N . LEU A 1 74 ? 21.625 -8.781 2.162 1 98 74 LEU A N 1
ATOM 557 C CA . LEU A 1 74 ? 21.641 -7.371 1.777 1 98 74 LEU A CA 1
ATOM 558 C C . LEU A 1 74 ? 20.469 -6.629 2.412 1 98 74 LEU A C 1
ATOM 560 O O . LEU A 1 74 ? 20.641 -5.551 2.984 1 98 74 LEU A O 1
ATOM 564 N N . VAL A 1 75 ? 19.281 -7.195 2.375 1 97.25 75 VAL A N 1
ATOM 565 C CA . VAL A 1 75 ? 18.078 -6.559 2.924 1 97.25 75 VAL A CA 1
ATOM 566 C C . VAL A 1 75 ? 18.203 -6.457 4.445 1 97.25 75 VAL A C 1
ATOM 568 O O . VAL A 1 75 ? 18 -5.391 5.02 1 97.25 75 VAL A O 1
ATOM 571 N N . ALA A 1 76 ? 18.562 -7.559 5.066 1 97.19 76 ALA A N 1
ATOM 572 C CA . ALA A 1 76 ? 18.719 -7.566 6.52 1 97.19 76 ALA A CA 1
ATOM 573 C C . ALA A 1 76 ? 19.75 -6.543 6.969 1 97.19 76 ALA A C 1
ATOM 575 O O . ALA A 1 76 ? 19.516 -5.797 7.922 1 97.19 76 ALA A O 1
ATOM 576 N N . GLY A 1 77 ? 20.875 -6.523 6.297 1 97.44 77 GLY A N 1
ATOM 577 C CA . GLY A 1 77 ? 21.922 -5.551 6.613 1 97.44 77 GLY A CA 1
ATOM 578 C C . GLY A 1 77 ? 21.453 -4.117 6.461 1 97.44 77 GLY A C 1
ATOM 579 O O . GLY A 1 77 ? 21.75 -3.27 7.305 1 97.44 77 GLY A O 1
ATOM 580 N N . ALA A 1 78 ? 20.75 -3.863 5.398 1 96.81 78 ALA A N 1
ATOM 581 C CA . ALA A 1 78 ? 20.25 -2.51 5.148 1 96.81 78 ALA A CA 1
ATOM 582 C C . ALA A 1 78 ? 19.219 -2.1 6.191 1 96.81 78 ALA A C 1
ATOM 584 O O . ALA A 1 78 ? 19.172 -0.937 6.598 1 96.81 78 ALA A O 1
ATOM 585 N N . ILE A 1 79 ? 18.359 -2.996 6.598 1 93.94 79 ILE A N 1
ATOM 586 C CA . ILE A 1 79 ? 17.375 -2.717 7.637 1 93.94 79 ILE A CA 1
ATOM 587 C C . ILE A 1 79 ? 18.078 -2.35 8.938 1 93.94 79 ILE A C 1
ATOM 589 O O . ILE A 1 79 ? 17.781 -1.319 9.547 1 93.94 79 ILE A O 1
ATOM 593 N N . VAL A 1 80 ? 19.016 -3.178 9.328 1 94.88 80 VAL A N 1
ATOM 594 C CA . VAL A 1 80 ? 19.75 -2.953 10.57 1 94.88 80 VAL A CA 1
ATOM 595 C C . VAL A 1 80 ? 20.5 -1.63 10.492 1 94.88 80 VAL A C 1
ATOM 597 O O . VAL A 1 80 ? 20.422 -0.803 11.406 1 94.88 80 VAL A O 1
ATOM 600 N N . PHE A 1 81 ? 21.25 -1.464 9.438 1 94.12 81 PHE A N 1
ATOM 601 C CA . PHE A 1 81 ? 22 -0.234 9.258 1 94.12 81 PHE A CA 1
ATOM 602 C C . PHE A 1 81 ? 21.094 0.983 9.32 1 94.12 81 PHE A C 1
ATOM 604 O O . PHE A 1 81 ? 21.391 1.964 10 1 94.12 81 PHE A O 1
ATOM 611 N N . SER A 1 82 ? 19.953 0.981 8.57 1 92 82 SER A N 1
ATOM 612 C CA . SER A 1 82 ? 19.016 2.1 8.539 1 92 82 SER A CA 1
ATOM 613 C C . SER A 1 82 ? 18.453 2.375 9.93 1 92 82 SER A C 1
ATOM 615 O O . SER A 1 82 ? 18.312 3.531 10.328 1 92 82 SER A O 1
ATOM 617 N N . ALA A 1 83 ? 18.062 1.304 10.617 1 87.31 83 ALA A N 1
ATOM 618 C CA . ALA A 1 83 ? 17.5 1.45 11.953 1 87.31 83 ALA A CA 1
ATOM 619 C C . ALA A 1 83 ? 18.5 2.111 12.906 1 87.31 83 ALA A C 1
ATOM 621 O O . ALA A 1 83 ? 18.141 3.045 13.633 1 87.31 83 ALA A O 1
ATOM 622 N N . VAL A 1 84 ? 19.656 1.613 12.914 1 88.56 84 VAL A N 1
ATOM 623 C CA . VAL A 1 84 ? 20.688 2.137 13.797 1 88.56 84 VAL A CA 1
ATOM 624 C C . VAL A 1 84 ? 21.016 3.58 13.422 1 88.56 84 VAL A C 1
ATOM 626 O O . VAL A 1 84 ? 21.094 4.453 14.289 1 88.56 84 VAL A O 1
ATOM 629 N N . HIS A 1 85 ? 21.188 3.791 12.164 1 85.31 85 HIS A N 1
ATOM 630 C CA . HIS A 1 85 ? 21.484 5.121 11.641 1 85.31 85 HIS A CA 1
ATOM 631 C C . HIS A 1 85 ? 20.391 6.117 12.008 1 85.31 85 HIS A C 1
ATOM 633 O O . HIS A 1 85 ? 20.688 7.23 12.453 1 85.31 85 HIS A O 1
ATOM 639 N N . SER A 1 86 ? 19.141 5.801 11.836 1 79.06 86 SER A N 1
ATOM 640 C CA . SER A 1 86 ? 18 6.688 12.086 1 79.06 86 SER A CA 1
ATOM 641 C C . SER A 1 86 ? 17.781 6.902 13.578 1 79.06 86 SER A C 1
ATOM 643 O O . SER A 1 86 ? 17.469 8.008 14.008 1 79.06 86 SER A O 1
ATOM 645 N N . ALA A 1 87 ? 17.938 5.871 14.43 1 78.44 87 ALA A N 1
ATOM 646 C CA . ALA A 1 87 ? 17.766 5.973 15.875 1 78.44 87 ALA A CA 1
ATOM 647 C C . ALA A 1 87 ? 18.812 6.895 16.484 1 78.44 87 ALA A C 1
ATOM 649 O O . ALA A 1 87 ? 18.5 7.688 17.375 1 78.44 87 ALA A O 1
ATOM 650 N N . ARG A 1 88 ? 19.953 6.812 16.094 1 77.88 88 ARG A N 1
ATOM 651 C CA . ARG A 1 88 ? 21.031 7.621 16.641 1 77.88 88 ARG A CA 1
ATOM 652 C C . ARG A 1 88 ? 20.828 9.102 16.328 1 77.88 88 ARG A C 1
ATOM 654 O O . ARG A 1 88 ? 21.203 9.969 17.125 1 77.88 88 ARG A O 1
ATOM 661 N N . ARG A 1 89 ? 20.234 9.266 15.359 1 73.56 89 ARG A N 1
ATOM 662 C CA . ARG A 1 89 ? 20.078 10.656 14.93 1 73.56 89 ARG A CA 1
ATOM 663 C C . ARG A 1 89 ? 18.781 11.258 15.453 1 73.56 89 ARG A C 1
ATOM 665 O O . ARG A 1 89 ? 18.641 12.484 15.523 1 73.56 89 ARG A O 1
ATOM 672 N N . ALA A 1 90 ? 17.906 10.312 15.812 1 67.81 90 ALA A N 1
ATOM 673 C CA . ALA A 1 90 ? 16.625 10.758 16.359 1 67.81 90 ALA A CA 1
ATOM 674 C C . ALA A 1 90 ? 16.75 11.133 17.828 1 67.81 90 ALA A C 1
ATOM 676 O O . ALA A 1 90 ? 15.859 11.766 18.391 1 67.81 90 ALA A O 1
ATOM 677 N N . GLN A 1 91 ? 17.875 10.758 18.5 1 61.75 91 GLN A N 1
ATOM 678 C CA . GLN A 1 91 ? 18.109 10.992 19.922 1 61.75 91 GLN A CA 1
ATOM 679 C C . GLN A 1 91 ? 18.047 12.484 20.25 1 61.75 91 GLN A C 1
ATOM 681 O O . GLN A 1 91 ? 18.781 13.281 19.672 1 61.75 91 GLN A O 1
ATOM 686 N N . GLY A 1 92 ? 16.875 13.047 20.078 1 57 92 GLY A N 1
ATOM 687 C CA . GLY A 1 92 ? 16.594 14.398 20.531 1 57 92 GLY A CA 1
ATOM 688 C C . GLY A 1 92 ? 15.266 14.93 20.031 1 57 92 GLY A C 1
ATOM 689 O O . GLY A 1 92 ? 14.836 16.016 20.422 1 57 92 GLY A O 1
ATOM 690 N N . THR A 1 93 ? 14.75 14.133 19.125 1 57.78 93 THR A N 1
ATOM 691 C CA . THR A 1 93 ? 13.523 14.68 18.562 1 57.78 93 THR A CA 1
ATOM 692 C C . THR A 1 93 ? 12.305 14.164 19.312 1 57.78 93 THR A C 1
ATOM 694 O O . THR A 1 93 ? 12.133 12.945 19.469 1 57.78 93 THR A O 1
ATOM 697 N N . ARG A 1 94 ? 11.758 14.688 20.359 1 61 94 ARG A N 1
ATOM 698 C CA . ARG A 1 94 ? 10.484 14.43 21.016 1 61 94 ARG A CA 1
ATOM 699 C C . ARG A 1 94 ? 9.352 15.195 20.359 1 61 94 ARG A C 1
ATOM 701 O O . ARG A 1 94 ? 9.586 16.219 19.703 1 61 94 ARG A O 1
ATOM 708 N N . GLY A 1 95 ? 8.078 14.578 20.156 1 65.44 95 GLY A N 1
ATOM 709 C CA . GLY A 1 95 ? 6.926 15.352 19.719 1 65.44 95 GLY A CA 1
ATOM 710 C C . GLY A 1 95 ? 6.113 14.656 18.656 1 65.44 95 GLY A C 1
ATOM 711 O O . GLY A 1 95 ? 6.141 13.422 18.547 1 65.44 95 GLY A O 1
ATOM 712 N N . PRO A 1 96 ? 5.277 15.266 18.031 1 69.69 96 PRO A N 1
ATOM 713 C CA . PRO A 1 96 ? 4.375 14.812 16.984 1 69.69 96 PRO A CA 1
ATOM 714 C C . PRO A 1 96 ? 5.098 14.031 15.883 1 69.69 96 PRO A C 1
ATOM 716 O O . PRO A 1 96 ? 4.539 13.086 15.328 1 69.69 96 PRO A O 1
ATOM 719 N N . SER A 1 97 ? 6.273 14.219 15.719 1 76.69 97 SER A N 1
ATOM 720 C CA . SER A 1 97 ? 7.047 13.547 14.672 1 76.69 97 SER A CA 1
ATOM 721 C C . SER A 1 97 ? 7.359 12.109 15.055 1 76.69 97 SER A C 1
ATOM 723 O O . SER A 1 97 ? 7.473 11.242 14.188 1 76.69 97 SER A O 1
ATOM 725 N N . MET A 1 98 ? 7.332 11.914 16.328 1 80.12 98 MET A N 1
ATOM 726 C CA . MET A 1 98 ? 7.602 10.547 16.781 1 80.12 98 MET A CA 1
ATOM 727 C C . MET A 1 98 ? 6.391 9.648 16.531 1 80.12 98 MET A C 1
ATOM 729 O O . MET A 1 98 ? 6.539 8.492 16.141 1 80.12 98 MET A O 1
ATOM 733 N N . ILE A 1 99 ? 5.219 10.164 16.766 1 83.38 99 ILE A N 1
ATOM 734 C CA . ILE A 1 99 ? 4 9.398 16.531 1 83.38 99 ILE A CA 1
ATOM 735 C C . ILE A 1 99 ? 3.828 9.141 15.039 1 83.38 99 ILE A C 1
ATOM 737 O O . ILE A 1 99 ? 3.463 8.039 14.633 1 83.38 99 ILE A O 1
ATOM 741 N N . GLN A 1 100 ? 4.121 10.102 14.258 1 89.81 100 GLN A N 1
ATOM 742 C CA . GLN A 1 100 ? 4.07 9.938 12.812 1 89.81 100 GLN A CA 1
ATOM 743 C C . GLN A 1 100 ? 5.004 8.82 12.352 1 89.81 100 GLN A C 1
ATOM 745 O O . GLN A 1 100 ? 4.605 7.957 11.57 1 89.81 100 GLN A O 1
ATOM 750 N N . GLY A 1 101 ? 6.195 8.883 12.875 1 88.94 101 GLY A N 1
ATOM 751 C CA . GLY A 1 101 ? 7.16 7.852 12.531 1 88.94 101 GLY A CA 1
ATOM 752 C C . GLY A 1 101 ? 6.746 6.465 12.984 1 88.94 101 GLY A C 1
ATOM 753 O O . GLY A 1 101 ? 6.934 5.488 12.258 1 88.94 101 GLY A O 1
ATOM 754 N N . ALA A 1 102 ? 6.199 6.363 14.148 1 90.25 102 ALA A N 1
ATOM 755 C CA . ALA A 1 102 ? 5.762 5.082 14.695 1 90.25 102 ALA A CA 1
ATOM 756 C C . ALA A 1 102 ? 4.629 4.488 13.867 1 90.25 102 ALA A C 1
ATOM 758 O O . ALA A 1 102 ? 4.652 3.301 13.531 1 90.25 102 ALA A O 1
ATOM 759 N N . VAL A 1 103 ? 3.652 5.289 13.547 1 93.88 103 VAL A N 1
ATOM 760 C CA . VAL A 1 103 ? 2.527 4.824 12.742 1 93.88 103 VAL A CA 1
ATOM 761 C C . VAL A 1 103 ? 3.021 4.398 11.367 1 93.88 103 VAL A C 1
ATOM 763 O O . VAL A 1 103 ? 2.678 3.316 10.883 1 93.88 103 VAL A O 1
ATOM 766 N N . TYR A 1 104 ? 3.85 5.203 10.828 1 95.5 104 TYR A N 1
ATOM 767 C CA . TYR A 1 104 ? 4.375 4.93 9.5 1 95.5 104 TYR A CA 1
ATOM 768 C C . TYR A 1 104 ? 5.219 3.658 9.492 1 95.5 104 TYR A C 1
ATOM 770 O O . TYR A 1 104 ? 5.043 2.791 8.633 1 95.5 104 TYR A O 1
ATOM 778 N N . GLY A 1 105 ? 6.094 3.582 10.438 1 93.44 105 GLY A N 1
ATOM 779 C CA . GLY A 1 105 ? 6.953 2.414 10.531 1 93.44 105 GLY A CA 1
ATOM 780 C C . GLY A 1 105 ? 6.191 1.125 10.766 1 93.44 105 GLY A C 1
ATOM 781 O O . GLY A 1 105 ? 6.465 0.107 10.133 1 93.44 105 GLY A O 1
ATOM 782 N N . ASN A 1 106 ? 5.277 1.15 11.664 1 95.62 106 ASN A N 1
ATOM 783 C CA . ASN A 1 106 ? 4.469 -0.038 11.914 1 95.62 106 ASN A CA 1
ATOM 784 C C . ASN A 1 106 ? 3.629 -0.418 10.703 1 95.62 106 ASN A C 1
ATOM 786 O O . ASN A 1 106 ? 3.424 -1.602 10.43 1 95.62 106 ASN A O 1
ATOM 790 N N . CYS A 1 107 ? 3.125 0.551 10 1 97.12 107 CYS A N 1
ATOM 791 C CA . CYS A 1 107 ? 2.383 0.279 8.773 1 97.12 107 CYS A CA 1
ATOM 792 C C . CYS A 1 107 ? 3.268 -0.409 7.742 1 97.12 107 CYS A C 1
ATOM 794 O O . CYS A 1 107 ? 2.842 -1.366 7.09 1 97.12 107 CYS A O 1
ATOM 796 N N . PHE A 1 108 ? 4.434 0.104 7.629 1 96.5 108 PHE A N 1
ATOM 797 C CA . PHE A 1 108 ? 5.398 -0.49 6.711 1 96.5 108 PHE A CA 1
ATOM 798 C C . PHE A 1 108 ? 5.668 -1.944 7.078 1 96.5 108 PHE A C 1
ATOM 800 O O . PHE A 1 108 ? 5.59 -2.83 6.223 1 96.5 108 PHE A O 1
ATOM 807 N N . ALA A 1 109 ? 5.906 -2.191 8.281 1 96.12 109 ALA A N 1
ATOM 808 C CA . ALA A 1 109 ? 6.199 -3.537 8.766 1 96.12 109 ALA A CA 1
ATOM 809 C C . ALA A 1 109 ? 5.008 -4.469 8.555 1 96.12 109 ALA A C 1
ATOM 811 O O . ALA A 1 109 ? 5.164 -5.582 8.047 1 96.12 109 ALA A O 1
ATOM 812 N N . LEU A 1 110 ? 3.84 -4.035 8.922 1 97.81 110 LEU A N 1
ATOM 813 C CA . LEU A 1 110 ? 2.641 -4.855 8.781 1 97.81 110 LEU A CA 1
ATOM 814 C C . LEU A 1 110 ? 2.352 -5.152 7.316 1 97.81 110 LEU A C 1
ATOM 816 O O . LEU A 1 110 ? 1.903 -6.25 6.977 1 97.81 110 LEU A O 1
ATOM 820 N N . SER A 1 111 ? 2.574 -4.195 6.473 1 98.62 111 SER A N 1
ATOM 821 C CA . SER A 1 111 ? 2.365 -4.383 5.043 1 98.62 111 SER A CA 1
ATOM 822 C C . SER A 1 111 ? 3.295 -5.453 4.484 1 98.62 111 SER A C 1
ATOM 824 O O . SER A 1 111 ? 2.869 -6.309 3.701 1 98.62 111 SER A O 1
ATOM 826 N N . PHE A 1 112 ? 4.516 -5.461 4.93 1 98.06 112 PHE A N 1
ATOM 827 C CA . PHE A 1 112 ? 5.457 -6.457 4.434 1 98.06 112 PHE A CA 1
ATOM 828 C C . PHE A 1 112 ? 5.176 -7.824 5.043 1 98.06 112 PHE A C 1
ATOM 830 O O . PHE A 1 112 ? 5.371 -8.852 4.395 1 98.06 112 PHE A O 1
ATOM 837 N N . ILE A 1 113 ? 4.762 -7.848 6.242 1 98.38 113 ILE A N 1
ATOM 838 C CA . ILE A 1 113 ? 4.359 -9.117 6.84 1 98.38 113 ILE A CA 1
ATOM 839 C C . ILE A 1 113 ? 3.189 -9.711 6.059 1 98.38 113 ILE A C 1
ATOM 841 O O . ILE A 1 113 ? 3.199 -10.891 5.715 1 98.38 113 ILE A O 1
ATOM 845 N N . LEU A 1 114 ? 2.227 -8.898 5.77 1 98.69 114 LEU A N 1
ATOM 846 C CA . LEU A 1 114 ? 1.071 -9.336 4.996 1 98.69 114 LEU A CA 1
ATOM 847 C C . LEU A 1 114 ? 1.496 -9.82 3.615 1 98.69 114 LEU A C 1
ATOM 849 O O . LEU A 1 114 ? 1.081 -10.898 3.172 1 98.69 114 LEU A O 1
ATOM 853 N N . ALA A 1 115 ? 2.334 -9.086 2.924 1 98.56 115 ALA A N 1
ATOM 854 C CA . ALA A 1 115 ? 2.818 -9.461 1.6 1 98.56 115 ALA A CA 1
ATOM 855 C C . ALA A 1 115 ? 3.598 -10.773 1.657 1 98.56 115 ALA A C 1
ATOM 857 O O . ALA A 1 115 ? 3.484 -11.609 0.759 1 98.56 115 ALA A O 1
ATOM 858 N N . GLY A 1 116 ? 4.395 -10.961 2.688 1 98.25 116 GLY A N 1
ATOM 859 C CA . GLY A 1 116 ? 5.156 -12.188 2.846 1 98.25 116 GLY A CA 1
ATOM 860 C C . GLY A 1 116 ? 4.281 -13.406 3.07 1 98.25 116 GLY A C 1
ATOM 861 O O . GLY A 1 116 ? 4.504 -14.453 2.463 1 98.25 116 GLY A O 1
ATOM 862 N N . LEU A 1 117 ? 3.342 -13.273 3.918 1 98.12 117 LEU A N 1
ATOM 863 C CA . LEU A 1 117 ? 2.426 -14.375 4.188 1 98.12 117 LEU A CA 1
ATOM 864 C C . LEU A 1 117 ? 1.605 -14.719 2.949 1 98.12 117 LEU A C 1
ATOM 866 O O . LEU A 1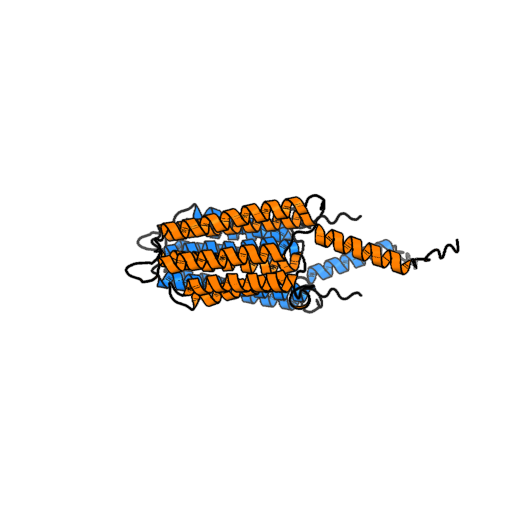 117 ? 1.311 -15.891 2.699 1 98.12 117 LEU A O 1
ATOM 870 N N . LEU A 1 118 ? 1.265 -13.688 2.246 1 98.38 118 LEU A N 1
ATOM 871 C CA . LEU A 1 118 ? 0.569 -13.945 0.99 1 98.38 118 LEU A CA 1
ATOM 872 C C . LEU A 1 118 ? 1.47 -14.695 0.014 1 98.38 118 LEU A C 1
ATOM 874 O O . LEU A 1 118 ? 1.021 -15.617 -0.663 1 98.38 118 LEU A O 1
ATOM 878 N N . GLY A 1 119 ? 2.711 -14.258 -0.058 1 97.81 119 GLY A N 1
ATOM 879 C CA . GLY A 1 119 ? 3.656 -15 -0.876 1 97.81 119 GLY A CA 1
ATOM 880 C C . GLY A 1 119 ? 3.752 -16.469 -0.497 1 97.81 119 GLY A C 1
ATOM 881 O O . GLY A 1 119 ? 3.807 -17.344 -1.368 1 97.81 119 GLY A O 1
ATOM 882 N N . TRP A 1 120 ? 3.76 -16.734 0.76 1 96.62 120 TRP A N 1
ATOM 883 C CA . TRP A 1 120 ? 3.791 -18.109 1.258 1 96.62 120 TRP A CA 1
ATOM 884 C C . TRP A 1 120 ? 2.545 -18.875 0.824 1 96.62 120 TRP A C 1
ATOM 886 O O . TRP A 1 120 ? 2.635 -20.031 0.399 1 96.62 120 TRP A O 1
ATOM 896 N N . ARG A 1 121 ? 1.455 -18.266 0.893 1 96.81 121 ARG A N 1
ATOM 897 C CA . ARG A 1 121 ? 0.201 -18.891 0.475 1 96.81 121 ARG A CA 1
ATOM 898 C C . ARG A 1 121 ? 0.209 -19.188 -1.021 1 96.81 121 ARG A C 1
ATOM 900 O O . ARG A 1 121 ? -0.292 -20.234 -1.452 1 96.81 121 ARG A O 1
ATOM 907 N N . LEU A 1 122 ? 0.739 -18.328 -1.798 1 97.06 122 LEU A N 1
ATOM 908 C CA . LEU A 1 122 ? 0.802 -18.516 -3.242 1 97.06 122 LEU A CA 1
ATOM 909 C C . LEU A 1 122 ? 1.756 -19.656 -3.596 1 97.06 122 LEU A C 1
ATOM 911 O O . LEU A 1 122 ? 1.479 -20.438 -4.504 1 97.06 122 LEU A O 1
ATOM 915 N N . ALA A 1 123 ? 2.814 -19.734 -2.863 1 95.94 123 ALA A N 1
ATOM 916 C CA . ALA A 1 123 ? 3.729 -20.859 -3.051 1 95.94 123 ALA A CA 1
ATOM 917 C C . ALA A 1 123 ? 3.037 -22.188 -2.744 1 95.94 123 ALA A C 1
ATOM 919 O O . ALA A 1 123 ? 3.189 -23.156 -3.488 1 95.94 123 ALA A O 1
ATOM 920 N N . ALA A 1 124 ? 2.285 -22.219 -1.71 1 94.56 124 ALA A N 1
ATOM 921 C CA . ALA A 1 124 ? 1.565 -23.422 -1.305 1 94.56 124 ALA A CA 1
ATOM 922 C C . ALA A 1 124 ? 0.499 -23.797 -2.33 1 94.56 124 ALA A C 1
ATOM 924 O O . ALA A 1 124 ? 0.13 -24.969 -2.453 1 94.56 124 ALA A O 1
ATOM 925 N N . ALA A 1 125 ? 0.061 -22.828 -3.068 1 93.62 125 ALA A N 1
ATOM 926 C CA . ALA A 1 125 ? -0.953 -23.062 -4.094 1 93.62 125 ALA A CA 1
ATOM 927 C C . ALA A 1 125 ? -0.312 -23.5 -5.406 1 93.62 125 ALA A C 1
ATOM 929 O O . ALA A 1 125 ? -1.006 -23.703 -6.406 1 93.62 125 ALA A O 1
ATOM 930 N N . GLY A 1 126 ? 1.023 -23.562 -5.445 1 93.5 126 GLY A N 1
ATOM 931 C CA . GLY A 1 126 ? 1.679 -24.188 -6.586 1 93.5 126 GLY A CA 1
ATOM 932 C C . GLY A 1 126 ? 2.365 -23.172 -7.496 1 93.5 126 GLY A C 1
ATOM 933 O O . GLY A 1 126 ? 2.83 -23.531 -8.578 1 93.5 126 GLY A O 1
ATOM 934 N N . LEU A 1 127 ? 2.391 -21.938 -7.074 1 94.81 127 LEU A N 1
ATOM 935 C CA . LEU A 1 127 ? 3.119 -20.953 -7.871 1 94.81 127 LEU A CA 1
ATOM 936 C C . LEU A 1 127 ? 4.605 -21.297 -7.914 1 94.81 127 LEU A C 1
ATOM 938 O O . LEU A 1 127 ? 5.215 -21.562 -6.875 1 94.81 127 LEU A O 1
ATOM 942 N N . ASP A 1 128 ? 5.258 -21.312 -9.148 1 93.94 128 ASP A N 1
ATOM 943 C CA . ASP A 1 128 ? 6.652 -21.703 -9.289 1 93.94 128 ASP A CA 1
ATOM 944 C C . ASP A 1 128 ? 7.59 -20.562 -8.914 1 93.94 128 ASP A C 1
ATOM 946 O O . ASP A 1 128 ? 7.137 -19.469 -8.547 1 93.94 128 ASP A O 1
ATOM 950 N N . ALA A 1 129 ? 8.852 -20.75 -9.016 1 93 129 ALA A N 1
ATOM 951 C CA . ALA A 1 129 ? 9.859 -19.797 -8.57 1 93 129 ALA A CA 1
ATOM 952 C C . ALA A 1 129 ? 9.805 -18.516 -9.398 1 93 129 ALA A C 1
ATOM 954 O O . ALA A 1 129 ? 9.969 -17.406 -8.859 1 93 129 ALA A O 1
ATOM 955 N N . ALA A 1 130 ? 9.602 -18.656 -10.688 1 91.62 130 ALA A N 1
ATOM 956 C CA . ALA A 1 130 ? 9.5 -17.5 -11.562 1 91.62 130 ALA A CA 1
ATOM 957 C C . ALA A 1 130 ? 8.289 -16.641 -11.219 1 91.62 130 ALA A C 1
ATOM 959 O O . ALA A 1 130 ? 8.367 -15.414 -11.188 1 91.62 130 ALA A O 1
ATOM 960 N N . GLY A 1 131 ? 7.184 -17.359 -10.938 1 94.56 131 GLY A N 1
ATOM 961 C CA . GLY A 1 131 ? 5.984 -16.656 -10.508 1 94.56 131 GLY A CA 1
ATOM 962 C C . GLY A 1 131 ? 6.152 -15.93 -9.188 1 94.56 131 GLY A C 1
ATOM 963 O O . GLY A 1 131 ? 5.691 -14.805 -9.023 1 94.56 131 GLY A O 1
ATOM 964 N N . LEU A 1 132 ? 6.809 -16.578 -8.289 1 96.06 132 LEU A N 1
ATOM 965 C CA . LEU A 1 132 ? 7.027 -15.977 -6.977 1 96.06 132 LEU A CA 1
ATOM 966 C C . LEU A 1 132 ? 7.945 -14.766 -7.07 1 96.06 132 LEU A C 1
ATOM 968 O O . LEU A 1 132 ? 7.77 -13.789 -6.336 1 96.06 132 LEU A O 1
ATOM 972 N N . ALA A 1 133 ? 8.906 -14.867 -7.953 1 95.38 133 ALA A N 1
ATOM 973 C CA . ALA A 1 133 ? 9.781 -13.711 -8.164 1 95.38 133 ALA A CA 1
ATOM 974 C C . ALA A 1 133 ? 9 -12.531 -8.719 1 95.38 133 ALA A C 1
ATOM 976 O O . ALA A 1 133 ? 9.227 -11.383 -8.32 1 95.38 133 ALA A O 1
ATOM 977 N N . SER A 1 134 ? 8.086 -12.781 -9.609 1 96 134 SER A N 1
ATOM 978 C CA . SER A 1 134 ? 7.223 -11.734 -10.148 1 96 134 SER A CA 1
ATOM 979 C C . SER A 1 134 ? 6.348 -11.125 -9.062 1 96 134 SER A C 1
ATOM 981 O O . SER A 1 134 ? 6.234 -9.898 -8.969 1 96 134 SER A O 1
ATOM 983 N N . TYR A 1 135 ? 5.816 -12.016 -8.258 1 97.88 135 TYR A N 1
ATOM 984 C CA . TYR A 1 135 ? 5 -11.547 -7.148 1 97.88 135 TYR A CA 1
ATOM 985 C C . TYR A 1 135 ? 5.812 -10.672 -6.203 1 97.88 135 TYR A C 1
ATOM 987 O O . TYR A 1 135 ? 5.375 -9.586 -5.824 1 97.88 135 TYR A O 1
ATOM 995 N N . ALA A 1 136 ? 6.957 -11.141 -5.832 1 97.62 136 ALA A N 1
ATOM 996 C CA . ALA A 1 136 ? 7.777 -10.477 -4.828 1 97.62 136 ALA A CA 1
ATOM 997 C C . ALA A 1 136 ? 8.18 -9.078 -5.289 1 97.62 136 ALA A C 1
ATOM 999 O O . ALA A 1 136 ? 8.102 -8.117 -4.523 1 97.62 136 ALA A O 1
ATOM 1000 N N . LEU A 1 137 ? 8.57 -8.969 -6.543 1 98.19 137 LEU A N 1
ATOM 1001 C CA . LEU A 1 137 ? 8.992 -7.68 -7.082 1 98.19 137 LEU A CA 1
ATOM 1002 C C . LEU A 1 137 ? 7.828 -6.699 -7.129 1 98.19 137 LEU A C 1
ATOM 1004 O O . LEU A 1 137 ? 7.93 -5.582 -6.621 1 98.19 137 LEU A O 1
ATOM 1008 N N . ALA A 1 138 ? 6.723 -7.133 -7.652 1 98.62 138 ALA A N 1
ATOM 1009 C CA . ALA A 1 138 ? 5.57 -6.25 -7.805 1 98.62 138 ALA A CA 1
ATOM 1010 C C . ALA A 1 138 ? 4.992 -5.867 -6.445 1 98.62 138 ALA A C 1
ATOM 1012 O O . ALA A 1 138 ? 4.598 -4.719 -6.23 1 98.62 138 ALA A O 1
ATOM 1013 N N . ALA A 1 139 ? 4.934 -6.828 -5.531 1 98.56 139 ALA A N 1
ATOM 1014 C CA . ALA A 1 139 ? 4.41 -6.559 -4.195 1 98.56 139 ALA A CA 1
ATOM 1015 C C . ALA A 1 139 ? 5.309 -5.578 -3.445 1 98.56 139 ALA A C 1
ATOM 1017 O O . ALA A 1 139 ? 4.816 -4.688 -2.746 1 98.56 139 ALA A O 1
ATOM 1018 N N . ALA A 1 140 ? 6.617 -5.766 -3.557 1 98.31 140 ALA A N 1
ATOM 1019 C CA . ALA A 1 140 ? 7.547 -4.836 -2.922 1 98.31 140 ALA A CA 1
ATOM 1020 C C . ALA A 1 140 ? 7.367 -3.42 -3.467 1 98.31 140 ALA A C 1
ATOM 1022 O O . ALA A 1 140 ? 7.344 -2.453 -2.705 1 98.31 140 ALA A O 1
ATOM 1023 N N . CYS A 1 141 ? 7.227 -3.318 -4.789 1 98.81 141 CYS A N 1
ATOM 1024 C CA . CYS A 1 141 ? 7.035 -2.016 -5.418 1 98.81 141 CYS A CA 1
ATOM 1025 C C . CYS A 1 141 ? 5.715 -1.392 -4.984 1 98.81 141 CYS A C 1
ATOM 1027 O O . CYS A 1 141 ? 5.633 -0.179 -4.773 1 98.81 141 CYS A O 1
ATOM 1029 N N . LEU A 1 142 ? 4.715 -2.217 -4.84 1 98.81 142 LEU A N 1
ATOM 1030 C CA . LEU A 1 142 ? 3.404 -1.739 -4.406 1 98.81 142 LEU A CA 1
ATOM 1031 C C . LEU A 1 142 ? 3.48 -1.142 -3.006 1 98.81 142 LEU A C 1
ATOM 1033 O O . LEU A 1 142 ? 3.012 -0.025 -2.775 1 98.81 142 LEU A O 1
ATOM 1037 N N . VAL A 1 143 ? 4.086 -1.844 -2.074 1 98.69 143 VAL A N 1
ATOM 1038 C CA . VAL A 1 143 ? 4.156 -1.414 -0.682 1 98.69 143 VAL A CA 1
ATOM 1039 C C . VAL A 1 143 ? 5.062 -0.19 -0.565 1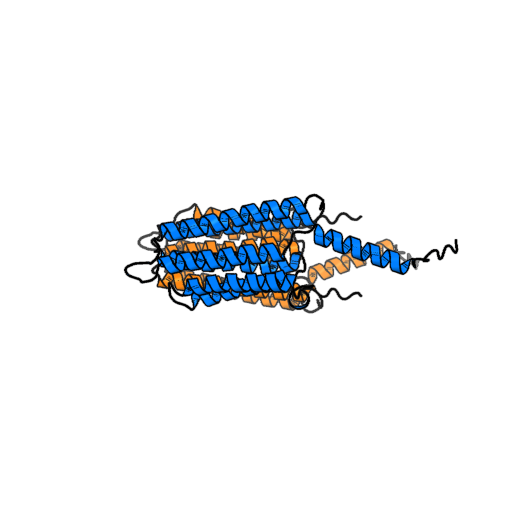 98.69 143 VAL A C 1
ATOM 1041 O O . VAL A 1 143 ? 4.645 0.854 -0.059 1 98.69 143 VAL A O 1
ATOM 1044 N N . ILE A 1 144 ? 6.266 -0.261 -1.093 1 98.31 144 ILE A N 1
ATOM 1045 C CA . ILE A 1 144 ? 7.266 0.791 -0.938 1 98.31 144 ILE A CA 1
ATOM 1046 C C . ILE A 1 144 ? 6.816 2.041 -1.691 1 98.31 144 ILE A C 1
ATOM 1048 O O . ILE A 1 144 ? 6.855 3.148 -1.147 1 98.31 144 ILE A O 1
ATOM 1052 N N . GLY A 1 145 ? 6.387 1.821 -2.916 1 98.62 145 GLY A N 1
ATOM 1053 C CA . GLY A 1 145 ? 6.012 2.963 -3.736 1 98.62 145 GLY A CA 1
ATOM 1054 C C . GLY A 1 145 ? 4.816 3.723 -3.189 1 98.62 145 GLY A C 1
ATOM 1055 O O . GLY A 1 145 ? 4.84 4.953 -3.113 1 98.62 145 GLY A O 1
ATOM 1056 N N . SER A 1 146 ? 3.795 3.008 -2.781 1 98.56 146 SER A N 1
ATOM 1057 C CA . SER A 1 146 ? 2.58 3.674 -2.322 1 98.56 146 SER A CA 1
ATOM 1058 C C . SER A 1 146 ? 2.801 4.363 -0.981 1 98.56 146 SER A C 1
ATOM 1060 O O . SER A 1 146 ? 2.369 5.5 -0.783 1 98.56 146 SER A O 1
ATOM 1062 N N . LEU A 1 147 ? 3.48 3.695 -0.085 1 98.44 147 LEU A N 1
ATOM 1063 C CA . LEU A 1 147 ? 3.701 4.293 1.228 1 98.44 147 LEU A CA 1
ATOM 1064 C C . LEU A 1 147 ? 4.672 5.465 1.136 1 98.44 147 LEU A C 1
ATOM 1066 O O . LEU A 1 147 ? 4.516 6.461 1.844 1 98.44 147 LEU A O 1
ATOM 1070 N N . ALA A 1 148 ? 5.641 5.383 0.252 1 97.94 148 ALA A N 1
ATOM 1071 C CA . ALA A 1 148 ? 6.531 6.527 0.05 1 97.94 148 ALA A CA 1
ATOM 1072 C C . ALA A 1 148 ? 5.77 7.719 -0.522 1 97.94 148 ALA A C 1
ATOM 1074 O O . ALA A 1 148 ? 5.961 8.859 -0.086 1 97.94 148 ALA A O 1
ATOM 1075 N N . ALA A 1 149 ? 4.926 7.445 -1.466 1 97.69 149 ALA A N 1
ATOM 1076 C CA . ALA A 1 149 ? 4.184 8.523 -2.107 1 97.69 149 ALA A CA 1
ATOM 1077 C C . ALA A 1 149 ? 3.283 9.242 -1.105 1 97.69 149 ALA A C 1
ATOM 1079 O O . ALA A 1 149 ? 3.32 10.469 -0.996 1 97.69 149 ALA A O 1
ATOM 1080 N N . VAL A 1 150 ? 2.52 8.469 -0.353 1 97.44 150 VAL A N 1
ATOM 1081 C CA . VAL A 1 150 ? 1.612 9.094 0.602 1 97.44 150 VAL A CA 1
ATOM 1082 C C . VAL A 1 150 ? 2.406 9.656 1.779 1 97.44 150 VAL A C 1
ATOM 1084 O O . VAL A 1 150 ? 2.064 10.711 2.324 1 97.44 150 VAL A O 1
ATOM 1087 N N . GLY A 1 151 ? 3.455 8.992 2.217 1 96.25 151 GLY A N 1
ATOM 1088 C CA . GLY A 1 151 ? 4.328 9.492 3.264 1 96.25 151 GLY A CA 1
ATOM 1089 C C . GLY A 1 151 ? 4.949 10.836 2.928 1 96.25 151 GLY A C 1
ATOM 1090 O O . GLY A 1 151 ? 5.219 11.641 3.822 1 96.25 151 GLY A O 1
ATOM 1091 N N . ALA A 1 152 ? 5.164 11.102 1.68 1 96.31 152 ALA A N 1
ATOM 1092 C CA . ALA A 1 152 ? 5.715 12.383 1.233 1 96.31 152 ALA A CA 1
ATOM 1093 C C . ALA A 1 152 ? 4.805 13.539 1.636 1 96.31 152 ALA A C 1
ATOM 1095 O O . ALA A 1 152 ? 5.277 14.656 1.867 1 96.31 152 ALA A O 1
ATOM 1096 N N . LEU A 1 153 ? 3.531 13.266 1.697 1 94.69 153 LEU A N 1
ATOM 1097 C CA . LEU A 1 153 ? 2.576 14.281 2.131 1 94.69 153 LEU A CA 1
ATOM 1098 C C . LEU A 1 153 ? 2.674 14.516 3.635 1 94.69 153 LEU A C 1
ATOM 1100 O O . LEU A 1 153 ? 2.436 15.625 4.113 1 94.69 153 LEU A O 1
ATOM 1104 N N . VAL A 1 154 ? 3.012 13.492 4.359 1 93.25 154 VAL A N 1
ATOM 1105 C CA . VAL A 1 154 ? 3.107 13.578 5.812 1 93.25 154 VAL A CA 1
ATOM 1106 C C . VAL A 1 154 ? 4.27 14.5 6.195 1 93.25 154 VAL A C 1
ATOM 1108 O O . VAL A 1 154 ? 4.125 15.352 7.074 1 93.25 154 VAL A O 1
ATOM 1111 N N . TRP A 1 155 ? 5.348 14.406 5.551 1 93.06 155 TRP A N 1
ATOM 1112 C CA . TRP A 1 155 ? 6.527 15.188 5.91 1 93.06 155 TRP A CA 1
ATOM 1113 C C . TRP A 1 155 ? 6.797 16.281 4.879 1 93.06 155 TRP A C 1
ATOM 1115 O O . TRP A 1 155 ? 7.824 16.953 4.938 1 93.06 155 TRP A O 1
ATOM 1125 N N . ASN A 1 156 ? 5.926 16.375 3.93 1 93.38 156 ASN A N 1
ATOM 1126 C CA . ASN A 1 156 ? 6.055 17.375 2.885 1 93.38 156 ASN A CA 1
ATOM 1127 C C . ASN A 1 156 ? 7.414 17.297 2.199 1 93.38 156 ASN A C 1
ATOM 1129 O O . ASN A 1 156 ? 8.117 18.312 2.086 1 93.38 156 ASN A O 1
ATOM 1133 N N . ASP A 1 157 ? 7.75 16.156 1.691 1 94.75 157 ASP A N 1
ATOM 1134 C CA . ASP A 1 157 ? 9.07 15.875 1.138 1 94.75 157 ASP A CA 1
ATOM 1135 C C . ASP A 1 157 ? 8.969 15.461 -0.33 1 94.75 157 ASP A C 1
ATOM 1137 O O . ASP A 1 157 ? 8.578 14.336 -0.641 1 94.75 157 ASP A O 1
ATOM 1141 N N . ARG A 1 158 ? 9.453 16.234 -1.2 1 94.81 158 ARG A N 1
ATOM 1142 C CA . ARG A 1 158 ? 9.344 16.016 -2.639 1 94.81 158 ARG A CA 1
ATOM 1143 C C . ARG A 1 158 ? 10.188 14.82 -3.074 1 94.81 158 ARG A C 1
ATOM 1145 O O . ARG A 1 158 ? 9.789 14.062 -3.963 1 94.81 158 ARG A O 1
ATOM 1152 N N . ALA A 1 159 ? 11.359 14.695 -2.529 1 95.38 159 ALA A N 1
ATOM 1153 C CA . ALA A 1 159 ? 12.219 13.562 -2.891 1 95.38 159 ALA A CA 1
ATOM 1154 C C . ALA A 1 159 ? 11.523 12.234 -2.6 1 95.38 159 ALA A C 1
ATOM 1156 O O . ALA A 1 159 ? 11.641 11.281 -3.373 1 95.38 159 ALA A O 1
ATOM 1157 N N . GLN A 1 160 ? 10.867 12.242 -1.517 1 96.12 160 GLN A N 1
ATOM 1158 C CA . GLN A 1 160 ? 10.117 11.047 -1.147 1 96.12 160 GLN A CA 1
ATOM 1159 C C . GLN A 1 160 ? 8.977 10.789 -2.125 1 96.12 160 GLN A C 1
ATOM 1161 O O . GLN A 1 160 ? 8.695 9.641 -2.469 1 96.12 160 GLN A O 1
ATOM 1166 N N . LEU A 1 161 ? 8.32 11.773 -2.607 1 97.38 161 LEU A N 1
ATOM 1167 C CA . LEU A 1 161 ? 7.25 11.625 -3.59 1 97.38 161 LEU A CA 1
ATOM 1168 C C . LEU A 1 161 ? 7.801 11.109 -4.914 1 97.38 161 LEU A C 1
ATOM 1170 O O . LEU A 1 161 ? 7.219 10.203 -5.523 1 97.38 161 LEU A O 1
ATOM 1174 N N . VAL A 1 162 ? 8.867 11.656 -5.324 1 97.19 162 VAL A N 1
ATOM 1175 C CA . VAL A 1 162 ? 9.516 11.234 -6.562 1 97.19 162 VAL A CA 1
ATOM 1176 C C . VAL A 1 162 ? 9.914 9.758 -6.457 1 97.19 162 VAL A C 1
ATOM 1178 O O . VAL A 1 162 ? 9.711 8.992 -7.398 1 97.19 162 VAL A O 1
ATOM 1181 N N . THR A 1 163 ? 10.43 9.422 -5.336 1 97.5 163 THR A N 1
ATOM 1182 C CA . THR A 1 163 ? 10.836 8.039 -5.098 1 97.5 163 THR A CA 1
ATOM 1183 C C . THR A 1 163 ? 9.633 7.102 -5.172 1 97.5 163 THR A C 1
ATOM 1185 O O . THR A 1 163 ? 9.695 6.055 -5.82 1 97.5 163 THR A O 1
ATOM 1188 N N . GLY A 1 164 ? 8.578 7.438 -4.488 1 98.12 164 GLY A N 1
ATOM 1189 C CA . GLY A 1 164 ? 7.371 6.629 -4.539 1 98.12 164 GLY A CA 1
ATOM 1190 C C . GLY A 1 164 ? 6.832 6.449 -5.945 1 98.12 164 GLY A C 1
ATOM 1191 O O . GLY A 1 164 ? 6.5 5.332 -6.352 1 98.12 164 GLY A O 1
ATOM 1192 N N . GLY A 1 165 ? 6.77 7.535 -6.688 1 98.06 165 GLY A N 1
ATOM 1193 C CA . GLY A 1 165 ? 6.344 7.457 -8.078 1 98.06 165 GLY A CA 1
ATOM 1194 C C . GLY A 1 165 ? 7.234 6.562 -8.922 1 98.06 165 GLY A C 1
ATOM 1195 O O . GLY A 1 165 ? 6.742 5.758 -9.719 1 98.06 165 GLY A O 1
ATOM 1196 N N . TRP A 1 166 ? 8.5 6.738 -8.703 1 98.31 166 TRP A N 1
ATOM 1197 C CA . TRP A 1 166 ? 9.469 5.934 -9.438 1 98.31 166 TRP A CA 1
ATOM 1198 C C . TRP A 1 166 ? 9.281 4.449 -9.148 1 98.31 166 TRP A C 1
ATOM 1200 O O . TRP A 1 166 ? 9.242 3.629 -10.07 1 98.31 166 TRP A O 1
ATOM 1210 N N . ILE A 1 167 ? 9.102 4.051 -7.926 1 98.62 167 ILE A N 1
ATOM 1211 C CA . ILE A 1 167 ? 9.016 2.652 -7.52 1 98.62 167 ILE A CA 1
ATOM 1212 C C . ILE A 1 167 ? 7.699 2.051 -8.008 1 98.62 167 ILE A C 1
ATOM 1214 O O . ILE A 1 167 ? 7.664 0.898 -8.445 1 98.62 167 ILE A O 1
ATOM 1218 N N . LEU A 1 168 ? 6.625 2.803 -7.969 1 98.75 168 LEU A N 1
ATOM 1219 C CA . LEU A 1 168 ? 5.375 2.314 -8.539 1 98.75 168 LEU A CA 1
ATOM 1220 C C . LEU A 1 168 ? 5.512 2.084 -10.039 1 98.75 168 LEU A C 1
ATOM 1222 O O . LEU A 1 168 ? 5.027 1.081 -10.57 1 98.75 168 LEU A O 1
ATOM 1226 N N . LEU A 1 169 ? 6.172 3.018 -10.703 1 98.5 169 LEU A N 1
ATOM 1227 C CA . LEU A 1 169 ? 6.402 2.879 -12.133 1 98.5 169 LEU A CA 1
ATOM 1228 C C . LEU A 1 169 ? 7.23 1.634 -12.438 1 98.5 169 LEU A C 1
ATOM 1230 O O . LEU A 1 169 ? 6.949 0.91 -13.391 1 98.5 169 LEU A O 1
ATOM 1234 N N . VAL A 1 170 ? 8.234 1.376 -11.672 1 98.69 170 VAL A N 1
ATOM 1235 C CA . VAL A 1 170 ? 9.062 0.185 -11.812 1 98.69 170 VAL A CA 1
ATOM 1236 C C . VAL A 1 170 ? 8.195 -1.066 -11.68 1 98.69 170 VAL A C 1
ATOM 1238 O O . VAL A 1 170 ? 8.336 -2.014 -12.453 1 98.69 170 VAL A O 1
ATOM 1241 N N . GLY A 1 171 ? 7.328 -1.096 -10.656 1 98.62 171 GLY A N 1
ATOM 1242 C CA . GLY A 1 171 ? 6.402 -2.207 -10.516 1 98.62 171 GLY A CA 1
ATOM 1243 C C . GLY A 1 171 ? 5.551 -2.439 -11.75 1 98.62 171 GLY A C 1
ATOM 1244 O O . GLY A 1 171 ? 5.422 -3.572 -12.219 1 98.62 171 GLY A O 1
ATOM 1245 N N . LEU A 1 172 ? 5.039 -1.37 -12.297 1 98.5 172 LEU A N 1
ATOM 1246 C CA . LEU A 1 172 ? 4.195 -1.46 -13.484 1 98.5 172 LEU A CA 1
ATOM 1247 C C . LEU A 1 172 ? 5 -1.941 -14.688 1 98.5 172 LEU A C 1
ATOM 1249 O O . LEU A 1 172 ? 4.566 -2.842 -15.406 1 98.5 172 LEU A O 1
ATOM 1253 N N . LEU A 1 173 ? 6.188 -1.403 -14.859 1 98.12 173 LEU A N 1
ATOM 1254 C CA . LEU A 1 173 ? 7.047 -1.778 -15.977 1 98.12 173 LEU A CA 1
ATOM 1255 C C . LEU A 1 173 ? 7.48 -3.236 -15.867 1 98.12 173 LEU A C 1
ATOM 1257 O O . LEU A 1 173 ? 7.633 -3.922 -16.875 1 98.12 173 LEU A O 1
ATOM 1261 N N . SER A 1 174 ? 7.703 -3.658 -14.648 1 98.12 174 SER A N 1
ATOM 1262 C CA . SER A 1 174 ? 8.148 -5.035 -14.445 1 98.12 174 SER A CA 1
ATOM 1263 C C . SER A 1 174 ? 7.098 -6.031 -14.922 1 98.12 174 SER A C 1
ATOM 1265 O O . SER A 1 174 ? 7.434 -7.129 -15.367 1 98.12 174 SER A O 1
ATOM 1267 N N . LEU A 1 175 ? 5.855 -5.688 -14.875 1 97.81 175 LEU A N 1
ATOM 1268 C CA . LEU A 1 175 ? 4.777 -6.594 -15.25 1 97.81 175 LEU A CA 1
ATOM 1269 C C . LEU A 1 175 ? 4.609 -6.645 -16.766 1 97.81 175 LEU A C 1
ATOM 1271 O O . LEU A 1 175 ? 3.939 -7.535 -17.297 1 97.81 175 LEU A O 1
ATOM 1275 N N . ALA A 1 176 ? 5.223 -5.773 -17.5 1 96.62 176 ALA A N 1
ATOM 1276 C CA . ALA A 1 176 ? 5.164 -5.738 -18.969 1 96.62 176 ALA A CA 1
ATOM 1277 C C . ALA A 1 176 ? 6.227 -6.648 -19.578 1 96.62 176 ALA A C 1
ATOM 1279 O O . ALA A 1 176 ? 6.176 -6.953 -20.766 1 96.62 176 ALA A O 1
ATOM 1280 N N . LEU A 1 177 ? 7.258 -7.094 -18.812 1 96.31 177 LEU A N 1
ATOM 1281 C CA . LEU A 1 177 ? 8.336 -7.938 -19.312 1 96.31 177 LEU A CA 1
ATOM 1282 C C . LEU A 1 177 ? 8.18 -9.375 -18.828 1 96.31 177 LEU A C 1
ATOM 1284 O O . LEU A 1 177 ? 7.777 -9.602 -17.688 1 96.31 177 LEU A O 1
ATOM 1288 N N . PRO A 1 178 ? 8.492 -10.242 -19.641 1 93.56 178 PRO A N 1
ATOM 1289 C CA . PRO A 1 178 ? 8.406 -11.648 -19.234 1 93.56 178 PRO A CA 1
ATOM 1290 C C . PRO A 1 178 ? 9.516 -12.055 -18.266 1 93.56 178 PRO A C 1
ATOM 1292 O O . PRO A 1 178 ? 10.555 -11.391 -18.203 1 93.56 178 PRO A O 1
ATOM 1295 N N . SER A 1 179 ? 9.258 -13.125 -17.516 1 91.12 179 SER A N 1
ATOM 1296 C CA . SER A 1 179 ? 10.281 -13.695 -16.656 1 91.12 179 SER A CA 1
ATOM 1297 C C . SER A 1 179 ? 11.414 -14.312 -17.469 1 91.12 179 SER A C 1
ATOM 1299 O O . SER A 1 179 ? 11.164 -14.961 -18.5 1 91.12 179 SER A O 1
ATOM 1301 N N . PRO A 1 180 ? 12.648 -14.078 -17.141 1 93.88 180 PRO A N 1
ATOM 1302 C CA . PRO A 1 180 ? 13.141 -13.43 -15.922 1 93.88 180 PRO A CA 1
ATOM 1303 C C . PRO A 1 180 ? 13.555 -11.977 -16.156 1 93.88 180 PRO A C 1
ATOM 1305 O O . PRO A 1 180 ? 14.102 -11.336 -15.258 1 93.88 180 PRO A O 1
ATOM 1308 N N . HIS A 1 181 ? 13.258 -11.438 -17.297 1 94.69 181 HIS A N 1
ATOM 1309 C CA . HIS A 1 181 ? 13.75 -10.125 -17.703 1 94.69 181 HIS A CA 1
ATOM 1310 C C . HIS A 1 181 ? 13.133 -9.023 -16.844 1 94.69 181 HIS A C 1
ATOM 1312 O O . HIS A 1 181 ? 13.734 -7.957 -16.688 1 94.69 181 HIS A O 1
ATOM 1318 N N . HIS A 1 182 ? 11.961 -9.297 -16.266 1 96.56 182 HIS A N 1
ATOM 1319 C CA . HIS A 1 182 ? 11.344 -8.312 -15.391 1 96.56 182 HIS A CA 1
ATOM 1320 C C . HIS A 1 182 ? 12.234 -8.016 -14.188 1 96.56 182 HIS A C 1
ATOM 1322 O O . HIS A 1 182 ? 12.156 -6.934 -13.602 1 96.56 182 HIS A O 1
ATOM 1328 N N . LEU A 1 183 ? 13.102 -8.875 -13.82 1 97.62 183 LEU A N 1
ATOM 1329 C CA . LEU A 1 183 ? 13.984 -8.68 -12.68 1 97.62 183 LEU A CA 1
ATOM 1330 C C . LEU A 1 183 ? 15.016 -7.59 -12.969 1 97.62 183 LEU A C 1
ATOM 1332 O O . LEU A 1 183 ? 15.484 -6.918 -12.047 1 97.62 183 LEU A O 1
ATOM 1336 N N . LEU A 1 184 ? 15.289 -7.395 -14.234 1 97.75 184 LEU A N 1
ATOM 1337 C CA . LEU A 1 184 ? 16.172 -6.293 -14.617 1 97.75 184 LEU A CA 1
ATOM 1338 C C . LEU A 1 184 ? 15.484 -4.949 -14.375 1 97.75 184 LEU A C 1
ATOM 1340 O O . LEU A 1 184 ? 16.156 -3.951 -14.102 1 97.75 184 LEU A O 1
ATOM 1344 N N . VAL A 1 185 ? 14.211 -4.91 -14.469 1 98.31 185 VAL A N 1
ATOM 1345 C CA . VAL A 1 185 ? 13.469 -3.695 -14.141 1 98.31 185 VAL A CA 1
ATOM 1346 C C . VAL A 1 185 ? 13.586 -3.398 -12.648 1 98.31 185 VAL A C 1
ATOM 1348 O O . VAL A 1 185 ? 13.664 -2.236 -12.25 1 98.31 185 VAL A O 1
ATOM 1351 N N . GLY A 1 186 ? 13.617 -4.461 -11.875 1 98.12 186 GLY A N 1
ATOM 1352 C CA . GLY A 1 186 ? 13.898 -4.277 -10.461 1 98.12 186 GLY A CA 1
ATOM 1353 C C . GLY A 1 186 ? 15.25 -3.648 -10.203 1 98.12 186 GLY A C 1
ATOM 1354 O O . GLY A 1 186 ? 15.375 -2.746 -9.367 1 98.12 186 GLY A O 1
ATOM 1355 N N . ALA A 1 187 ? 16.203 -4.141 -10.922 1 98.38 187 ALA A N 1
ATOM 1356 C CA . ALA A 1 187 ? 17.531 -3.559 -10.82 1 98.38 187 ALA A CA 1
ATOM 1357 C C . ALA A 1 187 ? 17.531 -2.092 -11.234 1 98.38 187 ALA A C 1
ATOM 1359 O O . ALA A 1 187 ? 18.188 -1.257 -10.617 1 98.38 187 ALA A O 1
ATOM 1360 N N . LEU A 1 188 ? 16.766 -1.79 -12.234 1 97.88 188 LEU A N 1
ATOM 1361 C CA . LEU A 1 188 ? 16.625 -0.414 -12.695 1 97.88 188 LEU A CA 1
ATOM 1362 C C . LEU A 1 188 ? 16 0.459 -11.609 1 97.88 188 LEU A C 1
ATOM 1364 O O . LEU A 1 188 ? 16.359 1.634 -11.469 1 97.88 188 LEU A O 1
ATOM 1368 N N . GLY A 1 189 ? 15.062 -0.133 -10.922 1 98.38 189 GLY A N 1
ATOM 1369 C CA . GLY A 1 189 ? 14.5 0.575 -9.781 1 98.38 189 GLY A CA 1
ATOM 1370 C C . GLY A 1 189 ? 15.547 1.003 -8.773 1 98.38 189 GLY A C 1
ATOM 1371 O O . GLY A 1 189 ? 15.508 2.127 -8.266 1 98.38 189 GLY A O 1
ATOM 1372 N N . GLY A 1 190 ? 16.438 0.116 -8.477 1 98.31 190 GLY A N 1
ATOM 1373 C CA . GLY A 1 190 ? 17.531 0.451 -7.59 1 98.31 190 GLY A CA 1
ATOM 1374 C C . GLY A 1 190 ? 18.422 1.551 -8.133 1 98.31 190 GLY A C 1
ATOM 1375 O O . GLY A 1 190 ? 18.844 2.443 -7.391 1 98.31 190 GLY A O 1
ATOM 1376 N N . LEU A 1 191 ? 18.719 1.517 -9.391 1 98.25 191 LEU A N 1
ATOM 1377 C CA . LEU A 1 191 ? 19.531 2.537 -10.031 1 98.25 191 LEU A CA 1
ATOM 1378 C C . LEU A 1 191 ? 18.875 3.908 -9.93 1 98.25 191 LEU A C 1
ATOM 1380 O O . LEU A 1 191 ? 19.547 4.914 -9.688 1 98.25 191 LEU A O 1
ATOM 1384 N N . GLY A 1 192 ? 17.578 3.908 -10.141 1 98.19 192 GLY A N 1
ATOM 1385 C CA . GLY A 1 192 ? 16.859 5.156 -9.984 1 98.19 192 GLY A CA 1
ATOM 1386 C C . GLY A 1 192 ? 16.938 5.719 -8.578 1 98.19 192 GLY A C 1
ATOM 1387 O O . GLY A 1 192 ? 17.109 6.926 -8.398 1 98.19 192 GLY A O 1
ATOM 1388 N N . MET A 1 193 ? 16.766 4.863 -7.578 1 97.88 193 MET A N 1
ATOM 1389 C CA . MET A 1 193 ? 16.891 5.305 -6.191 1 97.88 193 MET A CA 1
ATOM 1390 C C . MET A 1 193 ? 18.266 5.879 -5.918 1 97.88 193 MET A C 1
ATOM 1392 O O . MET A 1 193 ? 18.406 6.895 -5.234 1 97.88 193 MET A O 1
ATOM 1396 N N . MET A 1 194 ? 19.281 5.227 -6.438 1 98.25 194 MET A N 1
ATOM 1397 C CA . MET A 1 194 ? 20.641 5.719 -6.254 1 98.25 194 MET A CA 1
ATOM 1398 C C . MET A 1 194 ? 20.828 7.078 -6.918 1 98.25 194 MET A C 1
ATOM 1400 O O . MET A 1 194 ? 21.5 7.957 -6.375 1 98.25 194 MET A O 1
ATOM 1404 N N . LEU A 1 195 ? 20.281 7.238 -8.078 1 98.12 195 LEU A N 1
ATOM 1405 C CA . LEU A 1 195 ? 20.359 8.523 -8.758 1 98.12 195 LEU A CA 1
ATOM 1406 C C . LEU A 1 195 ? 19.719 9.625 -7.922 1 98.12 195 LEU A C 1
ATOM 1408 O O . LEU A 1 195 ? 20.281 10.719 -7.793 1 98.12 195 LEU A O 1
ATOM 1412 N N . ILE A 1 196 ? 18.562 9.344 -7.371 1 97.19 196 ILE A N 1
ATOM 1413 C CA . ILE A 1 196 ? 17.906 10.312 -6.5 1 97.19 196 ILE A CA 1
ATOM 1414 C C . ILE A 1 196 ? 18.812 10.648 -5.32 1 97.19 196 ILE A C 1
ATOM 1416 O O . ILE A 1 196 ? 18.953 11.82 -4.949 1 97.19 196 ILE A O 1
ATOM 1420 N N . GLY A 1 197 ? 19.453 9.617 -4.746 1 96.62 197 GLY A N 1
ATOM 1421 C CA . GLY A 1 197 ? 20.391 9.844 -3.658 1 96.62 197 GLY A CA 1
ATOM 1422 C C . GLY A 1 197 ? 21.547 10.734 -4.051 1 96.62 197 GLY A C 1
ATOM 1423 O O . GLY A 1 197 ? 21.922 11.648 -3.309 1 96.62 197 GLY A O 1
ATOM 1424 N N . VAL A 1 198 ? 22.094 10.492 -5.199 1 96.31 198 VAL A N 1
ATOM 1425 C CA . VAL A 1 198 ? 23.219 11.289 -5.699 1 96.31 198 VAL A CA 1
ATOM 1426 C C . VAL A 1 198 ? 22.766 12.734 -5.926 1 96.31 198 VAL A C 1
ATOM 1428 O O . VAL A 1 198 ? 23.469 13.672 -5.566 1 96.31 198 VAL A O 1
ATOM 1431 N N . LEU A 1 199 ? 21.609 12.922 -6.449 1 95.69 199 LEU A N 1
ATOM 1432 C CA . LEU A 1 199 ? 21.094 14.258 -6.715 1 95.69 199 LEU A CA 1
ATOM 1433 C C . LEU A 1 199 ? 20.812 15 -5.414 1 95.69 199 LEU A C 1
ATOM 1435 O O . LEU A 1 199 ? 21.031 16.219 -5.328 1 95.69 199 LEU A O 1
ATOM 1439 N N . LEU A 1 200 ? 20.359 14.305 -4.426 1 93.12 200 LEU A N 1
ATOM 1440 C CA . LEU A 1 200 ? 20.125 14.914 -3.121 1 93.12 200 LEU A CA 1
ATOM 1441 C C . LEU A 1 200 ? 21.422 15.477 -2.541 1 93.12 200 LEU A C 1
ATOM 1443 O O . LEU A 1 200 ? 21.422 16.516 -1.888 1 93.12 200 LEU A O 1
ATOM 1447 N N . ALA A 1 201 ? 22.484 14.805 -2.797 1 92.25 201 ALA A N 1
ATOM 1448 C CA . ALA A 1 201 ? 23.781 15.211 -2.27 1 92.25 201 ALA A CA 1
ATOM 1449 C C . ALA A 1 201 ? 24.422 16.281 -3.154 1 92.25 201 ALA A C 1
ATOM 1451 O O . ALA A 1 201 ? 24.984 17.25 -2.652 1 92.25 201 ALA A O 1
ATOM 1452 N N . ALA A 1 202 ? 24.281 16.188 -4.391 1 93.31 202 ALA A N 1
ATOM 1453 C CA . ALA A 1 202 ? 25.062 17 -5.32 1 93.31 202 ALA A CA 1
ATOM 1454 C C . ALA A 1 202 ? 24.234 18.172 -5.848 1 93.31 202 ALA A C 1
ATOM 1456 O O . ALA A 1 202 ? 24.781 19.25 -6.102 1 93.31 202 ALA A O 1
ATOM 1457 N N . ARG A 1 203 ? 22.969 17.922 -6.082 1 93.06 203 ARG A N 1
ATOM 1458 C CA . ARG A 1 203 ? 22.078 18.922 -6.668 1 93.06 203 ARG A CA 1
ATOM 1459 C C . ARG A 1 203 ? 20.703 18.891 -6.012 1 93.06 203 ARG A C 1
ATOM 1461 O O . ARG A 1 203 ? 19.703 18.688 -6.688 1 93.06 203 ARG A O 1
ATOM 1468 N N . PRO A 1 204 ? 20.625 19.125 -4.734 1 87.81 204 PRO A N 1
ATOM 1469 C CA . PRO A 1 204 ? 19.359 19 -4.004 1 87.81 204 PRO A CA 1
ATOM 1470 C C . PRO A 1 204 ? 18.234 19.859 -4.594 1 87.81 204 PRO A C 1
ATOM 1472 O O . PRO A 1 204 ? 17.062 19.484 -4.496 1 87.81 204 PRO A O 1
ATOM 1475 N N . ALA A 1 205 ? 18.5 20.922 -5.266 1 89.06 205 ALA A N 1
ATOM 1476 C CA . ALA A 1 205 ? 17.484 21.812 -5.84 1 89.06 205 ALA A CA 1
ATOM 1477 C C . ALA A 1 205 ? 16.625 21.078 -6.867 1 89.06 205 ALA A C 1
ATOM 1479 O O . ALA A 1 205 ? 15.492 21.484 -7.137 1 89.06 205 ALA A O 1
ATOM 1480 N N . LEU A 1 206 ? 17.156 20 -7.398 1 89.25 206 LEU A N 1
ATOM 1481 C CA . LEU A 1 206 ? 16.453 19.266 -8.453 1 89.25 206 LEU A CA 1
ATOM 1482 C C . LEU A 1 206 ? 15.422 18.312 -7.859 1 89.25 206 LEU A C 1
ATOM 1484 O O . LEU A 1 206 ? 14.453 17.953 -8.531 1 89.25 206 LEU A O 1
ATOM 1488 N N . VAL A 1 207 ? 15.57 17.875 -6.559 1 89.69 207 VAL A N 1
ATOM 1489 C CA . VAL A 1 207 ? 14.703 16.797 -6.094 1 89.69 207 VAL A CA 1
ATOM 1490 C C . VAL A 1 207 ? 14.188 17.109 -4.695 1 89.69 207 VAL A C 1
ATOM 1492 O O . VAL A 1 207 ? 13.234 16.484 -4.223 1 89.69 207 VAL A O 1
ATOM 1495 N N . SER A 1 208 ? 14.852 18.094 -4.098 1 86.69 208 SER A N 1
ATOM 1496 C CA . SER A 1 208 ? 14.43 18.438 -2.744 1 86.69 208 SER A CA 1
ATOM 1497 C C . SER A 1 208 ? 13.453 19.609 -2.75 1 86.69 208 SER A C 1
ATOM 1499 O O . SER A 1 208 ? 13.398 20.375 -3.715 1 86.69 208 SER A O 1
ATOM 1501 N N . GLY A 1 209 ? 12.555 19.734 -1.733 1 87.25 209 GLY A N 1
ATOM 1502 C CA . GLY A 1 209 ? 11.594 20.812 -1.588 1 87.25 209 GLY A CA 1
ATOM 1503 C C . GLY A 1 209 ? 10.234 20.344 -1.103 1 87.25 209 GLY A C 1
ATOM 1504 O O . GLY A 1 209 ? 10.023 19.141 -0.907 1 87.25 209 GLY A O 1
ATOM 1505 N N . PRO A 1 210 ? 9.367 21.312 -0.875 1 89.31 210 PRO A N 1
ATOM 1506 C CA . PRO A 1 210 ? 8.023 20.953 -0.402 1 89.31 210 PRO A CA 1
ATOM 1507 C C . PRO A 1 210 ? 7.113 20.453 -1.522 1 89.31 210 PRO A C 1
ATOM 1509 O O . PRO A 1 210 ? 7.266 20.875 -2.676 1 89.31 210 PRO A O 1
ATOM 1512 N N . VAL A 1 211 ? 6.266 19.562 -1.139 1 88.31 211 VAL A N 1
ATOM 1513 C CA . VAL A 1 211 ? 5.215 19.109 -2.043 1 88.31 211 VAL A CA 1
ATOM 1514 C C . VAL A 1 211 ? 4.082 20.141 -2.07 1 88.31 211 VAL A C 1
ATOM 1516 O O . VAL A 1 211 ? 3.562 20.469 -3.139 1 88.31 211 VAL A O 1
ATOM 1519 N N . LEU A 1 212 ? 3.758 20.531 -0.882 1 85.25 212 LEU A N 1
ATOM 1520 C CA . LEU A 1 212 ? 2.654 21.469 -0.708 1 85.25 212 LEU A CA 1
ATOM 1521 C C . LEU A 1 212 ? 3.174 22.891 -0.519 1 85.25 212 LEU A C 1
ATOM 1523 O O . LEU A 1 212 ? 4.113 23.109 0.246 1 85.25 212 LEU A O 1
ATOM 1527 N N . GLN A 1 213 ? 2.895 23.75 -1.534 1 74.56 213 GLN A N 1
ATOM 1528 C CA . GLN A 1 213 ? 3.281 25.141 -1.369 1 74.56 213 GLN A CA 1
ATOM 1529 C C . GLN A 1 213 ? 2.348 25.859 -0.399 1 74.56 213 GLN A C 1
ATOM 1531 O O . GLN A 1 213 ? 1.132 25.891 -0.605 1 74.56 213 GLN A O 1
ATOM 1536 N N . VAL A 1 214 ? 2.557 25.812 0.888 1 57.94 214 VAL A N 1
ATOM 1537 C CA . VAL A 1 214 ? 1.757 26.609 1.81 1 57.94 214 VAL A CA 1
ATOM 1538 C C . VAL A 1 214 ? 1.992 28.094 1.541 1 57.94 214 VAL A C 1
ATOM 1540 O O . VAL A 1 214 ? 3.123 28.578 1.641 1 57.94 214 VAL A O 1
ATOM 1543 N N . GLY A 1 215 ? 1.428 28.641 0.616 1 49 215 GLY A N 1
ATOM 1544 C CA . GLY A 1 215 ? 1.524 30.078 0.397 1 49 215 GLY A CA 1
ATOM 1545 C C . GLY A 1 215 ? 1.513 30.875 1.686 1 49 215 GLY A C 1
ATOM 1546 O O . GLY A 1 215 ? 0.733 30.578 2.596 1 49 215 GLY A O 1
ATOM 1547 N N . HIS A 1 216 ? 2.695 31.453 2.107 1 45.28 216 HIS A N 1
ATOM 1548 C CA . HIS A 1 216 ? 2.678 32.531 3.086 1 45.28 216 HIS A CA 1
ATOM 1549 C C . HIS A 1 216 ? 1.519 33.5 2.832 1 45.28 216 HIS A C 1
ATOM 1551 O O . HIS A 1 216 ? 1.437 34.094 1.763 1 45.28 216 HIS A O 1
ATOM 1557 N N . VAL A 1 217 ? 0.382 33.125 3.291 1 39.59 217 VAL A N 1
ATOM 1558 C CA . VAL A 1 217 ? -0.443 34.312 3.439 1 39.59 217 VAL A CA 1
ATOM 1559 C C . VAL A 1 217 ? 0.148 35.219 4.516 1 39.59 217 VAL A C 1
ATOM 1561 O O . VAL A 1 217 ? 0.718 34.75 5.5 1 39.59 217 VAL A O 1
ATOM 1564 N N . MET B 1 1 ? -46.031 48.438 24.359 1 35.69 1 MET B N 1
ATOM 1565 C CA . MET B 1 1 ? -45.156 47.656 23.484 1 35.69 1 MET B CA 1
ATOM 1566 C C . MET B 1 1 ? -43.719 47.656 24.016 1 35.69 1 MET B C 1
ATOM 1568 O O . MET B 1 1 ? -43 48.625 23.891 1 35.69 1 MET B O 1
ATOM 1572 N N . ASP B 1 2 ? -43.438 47.125 25.266 1 40.69 2 ASP B N 1
ATOM 1573 C CA . ASP B 1 2 ? -42.156 46.875 25.969 1 40.69 2 ASP B CA 1
ATOM 1574 C C . ASP B 1 2 ? -41.219 46.062 25.094 1 40.69 2 ASP B C 1
ATOM 1576 O O . ASP B 1 2 ? -41.562 44.938 24.656 1 40.69 2 ASP B O 1
ATOM 1580 N N . ALA B 1 3 ? -40.531 46.688 24.156 1 45.88 3 ALA B N 1
ATOM 1581 C CA . ALA B 1 3 ? -39.406 46.156 23.391 1 45.88 3 ALA B CA 1
ATOM 1582 C C . ALA B 1 3 ? -38.438 45.375 24.281 1 45.88 3 ALA B C 1
ATOM 1584 O O . ALA B 1 3 ? -37.625 45.969 25 1 45.88 3 ALA B O 1
ATOM 1585 N N . ASN B 1 4 ? -38.844 44.406 25.016 1 44.41 4 ASN B N 1
ATOM 1586 C CA . ASN B 1 4 ? -37.875 43.438 25.484 1 44.41 4 ASN B CA 1
ATOM 1587 C C . ASN B 1 4 ? -36.844 43.094 24.422 1 44.41 4 ASN B C 1
ATOM 1589 O O . ASN B 1 4 ? -37.125 42.281 23.531 1 44.41 4 ASN B O 1
ATOM 1593 N N . GLU B 1 5 ? -36.188 44 23.766 1 46.34 5 GLU B N 1
ATOM 1594 C CA . GLU B 1 5 ? -34.969 43.781 22.969 1 46.34 5 GLU B CA 1
ATOM 1595 C C . GLU B 1 5 ? -34.125 42.656 23.547 1 46.34 5 GLU B C 1
ATOM 1597 O O . GLU B 1 5 ? -33.594 42.781 24.672 1 46.34 5 GLU B O 1
ATOM 1602 N N . SER B 1 6 ? -34.594 41.406 23.5 1 49.59 6 SER B N 1
ATOM 1603 C CA . SER B 1 6 ? -33.75 40.281 23.766 1 49.59 6 SER B CA 1
ATOM 1604 C C . SER B 1 6 ? -32.281 40.594 23.422 1 49.59 6 SER B C 1
ATOM 1606 O O . SER B 1 6 ? -31.953 40.875 22.281 1 49.59 6 SER B O 1
ATOM 1608 N N . HIS B 1 7 ? -31.625 41.469 24.062 1 52.84 7 HIS B N 1
ATOM 1609 C CA . HIS B 1 7 ? -30.172 41.625 24.078 1 52.84 7 HIS B CA 1
ATOM 1610 C C . HIS B 1 7 ? -29.469 40.281 23.891 1 52.84 7 HIS B C 1
ATOM 1612 O O . HIS B 1 7 ? -29.312 39.531 24.844 1 52.84 7 HIS B O 1
ATOM 1618 N N . LEU B 1 8 ? -29.797 39.625 22.859 1 58.38 8 LEU B N 1
ATOM 1619 C CA . LEU B 1 8 ? -28.938 38.469 22.578 1 58.38 8 LEU B CA 1
ATOM 1620 C C . LEU B 1 8 ? -27.469 38.812 22.828 1 58.38 8 LEU B C 1
ATOM 1622 O O . LEU B 1 8 ? -26.969 39.844 22.344 1 58.38 8 LEU B O 1
ATOM 1626 N N . GLU B 1 9 ? -27.016 38.406 23.938 1 69.12 9 GLU B N 1
ATOM 1627 C CA . GLU B 1 9 ? -25.609 38.531 24.328 1 69.12 9 GLU B CA 1
ATOM 1628 C C . GLU B 1 9 ? -24.688 38.156 23.172 1 69.12 9 GLU B C 1
ATOM 1630 O O . GLU B 1 9 ? -24.922 37.188 22.469 1 69.12 9 GLU B O 1
ATOM 1635 N N . PRO B 1 10 ? -23.781 39.125 22.797 1 78.25 10 PRO B N 1
ATOM 1636 C CA . PRO B 1 10 ? -22.797 38.906 21.734 1 78.25 10 PRO B CA 1
ATOM 1637 C C . PRO B 1 10 ? -22.188 37.5 21.797 1 78.25 10 PRO B C 1
ATOM 1639 O O . PRO B 1 10 ? -21.984 36.875 20.766 1 78.25 10 PRO B O 1
ATOM 1642 N N . ALA B 1 11 ? -22.016 37.031 22.984 1 77.19 11 ALA B N 1
ATOM 1643 C CA . ALA B 1 11 ? -21.469 35.688 23.156 1 77.19 11 ALA B CA 1
ATOM 1644 C C . ALA B 1 11 ? -22.453 34.625 22.656 1 77.19 11 ALA B C 1
ATOM 1646 O O . ALA B 1 11 ? -22.047 33.625 22.062 1 77.19 11 ALA B O 1
ATOM 1647 N N . ALA B 1 12 ? -23.75 34.844 22.875 1 77.5 12 ALA B N 1
ATOM 1648 C CA . ALA B 1 12 ? -24.766 33.906 22.406 1 77.5 12 ALA B CA 1
ATOM 1649 C C . ALA B 1 12 ? -24.891 33.938 20.891 1 77.5 12 ALA B C 1
ATOM 1651 O O . ALA B 1 12 ? -25.094 32.906 20.25 1 77.5 12 ALA B O 1
ATOM 1652 N N . ILE B 1 13 ? -24.703 35.031 20.266 1 79 13 ILE B N 1
ATOM 1653 C CA . ILE B 1 13 ? -24.75 35.188 18.812 1 79 13 ILE B CA 1
ATOM 1654 C C . ILE B 1 13 ? -23.531 34.531 18.188 1 79 13 ILE B C 1
ATOM 1656 O O . ILE B 1 13 ? -23.672 33.781 17.188 1 79 13 ILE B O 1
ATOM 1660 N N . LEU B 1 14 ? -22.344 34.688 18.797 1 78.38 14 LEU B N 1
ATOM 1661 C CA . LEU B 1 14 ? -21.125 34.062 18.266 1 78.38 14 LEU B CA 1
ATOM 1662 C C . LEU B 1 14 ? -21.188 32.562 18.391 1 78.38 14 LEU B C 1
ATOM 1664 O O . LEU B 1 14 ? -20.766 31.844 17.469 1 78.38 14 LEU B O 1
ATOM 1668 N N . ARG B 1 15 ? -21.781 32.094 19.531 1 77.31 15 ARG B N 1
ATOM 1669 C CA . ARG B 1 15 ? -21.984 30.672 19.688 1 77.31 15 ARG B CA 1
ATOM 1670 C C . ARG B 1 15 ? -22.969 30.125 18.656 1 77.31 15 ARG B C 1
ATOM 1672 O O . ARG B 1 15 ? -22.797 29.031 18.141 1 77.31 15 ARG B O 1
ATOM 1679 N N . GLY B 1 16 ? -23.969 30.953 18.344 1 73.31 16 GLY B N 1
ATOM 1680 C CA . GLY B 1 16 ? -24.938 30.578 17.328 1 73.31 16 GLY B CA 1
ATOM 1681 C C . GLY B 1 16 ? -24.344 30.516 15.938 1 73.31 16 GLY B C 1
ATOM 1682 O O . GLY B 1 16 ? -24.656 29.594 15.172 1 73.31 16 GLY B O 1
ATOM 1683 N N . ILE B 1 17 ? -23.531 31.406 15.594 1 75.69 17 ILE B N 1
ATOM 1684 C CA . ILE B 1 17 ? -22.859 31.438 14.305 1 75.69 17 ILE B CA 1
ATOM 1685 C C . ILE B 1 17 ? -21.906 30.25 14.188 1 75.69 17 ILE B C 1
ATOM 1687 O O . ILE B 1 17 ? -21.844 29.594 13.148 1 75.69 17 ILE B O 1
ATOM 1691 N N . ASP B 1 18 ? -21.172 30.031 15.266 1 69.88 18 ASP B N 1
ATOM 1692 C CA . ASP B 1 18 ? -20.25 28.906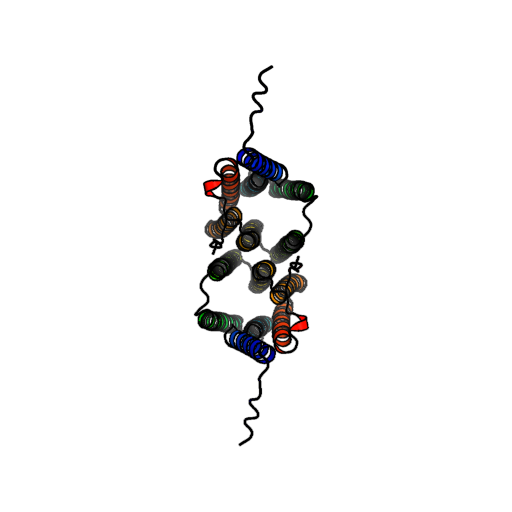 15.273 1 69.88 18 ASP B CA 1
ATOM 1693 C C . ASP B 1 18 ? -20.984 27.578 15.117 1 69.88 18 ASP B C 1
ATOM 1695 O O . ASP B 1 18 ? -20.531 26.688 14.391 1 69.88 18 ASP B O 1
ATOM 1699 N N . GLU B 1 19 ? -22.109 27.562 15.797 1 68.81 19 GLU B N 1
ATOM 1700 C CA . GLU B 1 19 ? -22.922 26.359 15.688 1 68.81 19 GLU B CA 1
ATOM 1701 C C . GLU B 1 19 ? -23.531 26.219 14.289 1 68.81 19 GLU B C 1
ATOM 1703 O O . GLU B 1 19 ? -23.609 25.125 13.742 1 68.81 19 GLU B O 1
ATOM 1708 N N . LEU B 1 20 ? -23.953 27.359 13.711 1 67.19 20 LEU B N 1
ATOM 1709 C CA . LEU B 1 20 ? -24.5 27.344 12.359 1 67.19 20 LEU B CA 1
ATOM 1710 C C . LEU B 1 20 ? -23.406 27.016 11.344 1 67.19 20 LEU B C 1
ATOM 1712 O O . LEU B 1 20 ? -23.656 26.25 10.398 1 67.19 20 LEU B O 1
ATOM 1716 N N . SER B 1 21 ? -22.297 27.594 11.477 1 64.19 21 SER B N 1
ATOM 1717 C CA . SER B 1 21 ? -21.172 27.312 10.602 1 64.19 21 SER B CA 1
ATOM 1718 C C . SER B 1 21 ? -20.734 25.859 10.695 1 64.19 21 SER B C 1
ATOM 1720 O O . SER B 1 21 ? -20.516 25.203 9.672 1 64.19 21 SER B O 1
ATOM 1722 N N . ALA B 1 22 ? -20.703 25.406 11.93 1 61.38 22 ALA B N 1
ATOM 1723 C CA . ALA B 1 22 ? -20.359 23.984 12.117 1 61.38 22 ALA B CA 1
ATOM 1724 C C . ALA B 1 22 ? -21.438 23.094 11.523 1 61.38 22 ALA B C 1
ATOM 1726 O O . ALA B 1 22 ? -21.141 22.078 10.898 1 61.38 22 ALA B O 1
ATOM 1727 N N . SER B 1 23 ? -22.641 23.516 11.766 1 63.66 23 SER B N 1
ATOM 1728 C CA . SER B 1 23 ? -23.766 22.766 11.211 1 63.66 23 SER B CA 1
ATOM 1729 C C . SER B 1 23 ? -23.766 22.828 9.688 1 63.66 23 SER B C 1
ATOM 1731 O O . SER B 1 23 ? -24.062 21.828 9.031 1 63.66 23 SER B O 1
ATOM 1733 N N . THR B 1 24 ? -23.453 23.938 9.156 1 62 24 THR B N 1
ATOM 1734 C CA . THR B 1 24 ? -23.375 24.109 7.703 1 62 24 THR B CA 1
ATOM 1735 C C . THR B 1 24 ? -22.203 23.328 7.129 1 62 24 THR B C 1
ATOM 1737 O O . THR B 1 24 ? -22.328 22.672 6.086 1 62 24 THR B O 1
ATOM 1740 N N . GLN B 1 25 ? -21.203 23.375 7.793 1 59.31 25 GLN B N 1
ATOM 1741 C CA . GLN B 1 25 ? -20.016 22.641 7.344 1 59.31 25 GLN B CA 1
ATOM 1742 C C . GLN B 1 25 ? -20.25 21.141 7.402 1 59.31 25 GLN B C 1
ATOM 1744 O O . GLN B 1 25 ? -19.844 20.406 6.504 1 59.31 25 GLN B O 1
ATOM 1749 N N . ARG B 1 26 ? -20.891 20.781 8.461 1 58.62 26 ARG B N 1
ATOM 1750 C CA . ARG B 1 26 ? -21.25 19.375 8.586 1 58.62 26 ARG B CA 1
ATOM 1751 C C . ARG B 1 26 ? -22.234 18.969 7.5 1 58.62 26 ARG B C 1
ATOM 1753 O O . ARG B 1 26 ? -22.188 17.844 6.988 1 58.62 26 ARG B O 1
ATOM 1760 N N . ALA B 1 27 ? -23.078 19.953 7.238 1 58.25 27 ALA B N 1
ATOM 1761 C CA . ALA B 1 27 ? -24.094 19.672 6.23 1 58.25 27 ALA B CA 1
ATOM 1762 C C . ALA B 1 27 ? -23.484 19.656 4.828 1 58.25 27 ALA B C 1
ATOM 1764 O O . ALA B 1 27 ? -24 18.969 3.936 1 58.25 27 ALA B O 1
ATOM 1765 N N . MET B 1 28 ? -22.406 20.328 4.668 1 57.09 28 MET B N 1
ATOM 1766 C CA . MET B 1 28 ? -21.859 20.5 3.324 1 57.09 28 MET B CA 1
ATOM 1767 C C . MET B 1 28 ? -20.719 19.516 3.072 1 57.09 28 MET B C 1
ATOM 1769 O O . MET B 1 28 ? -20.312 19.312 1.929 1 57.09 28 MET B O 1
ATOM 1773 N N . GLY B 1 29 ? -20.203 18.859 4.09 1 60.03 29 GLY B N 1
ATOM 1774 C CA . GLY B 1 29 ? -19.094 17.938 3.861 1 60.03 29 GLY B CA 1
ATOM 1775 C C . GLY B 1 29 ? -19.531 16.531 3.539 1 60.03 29 GLY B C 1
ATOM 1776 O O . GLY B 1 29 ? -20.688 16.172 3.77 1 60.03 29 GLY B O 1
ATOM 1777 N N . PRO B 1 30 ? -18.688 15.891 2.775 1 63.28 30 PRO B N 1
ATOM 1778 C CA . PRO B 1 30 ? -19.016 14.484 2.537 1 63.28 30 PRO B CA 1
ATOM 1779 C C . PRO B 1 30 ? -19.406 13.75 3.814 1 63.28 30 PRO B C 1
ATOM 1781 O O . PRO B 1 30 ? -18.859 14.016 4.883 1 63.28 30 PRO B O 1
ATOM 1784 N N . ASN B 1 31 ? -20.578 13.117 3.652 1 84.12 31 ASN B N 1
ATOM 1785 C CA . ASN B 1 31 ? -21 12.273 4.77 1 84.12 31 ASN B CA 1
ATOM 1786 C C . ASN B 1 31 ? -20.109 11.039 4.902 1 84.12 31 ASN B C 1
ATOM 1788 O O . ASN B 1 31 ? -20.328 10.039 4.219 1 84.12 31 ASN B O 1
ATOM 1792 N N . THR B 1 32 ? -19.094 11.094 5.668 1 89.38 32 THR B N 1
ATOM 1793 C CA . THR B 1 32 ? -18.094 10.047 5.859 1 89.38 32 THR B CA 1
ATOM 1794 C C . THR B 1 32 ? -18.75 8.758 6.328 1 89.38 32 THR B C 1
ATOM 1796 O O . THR B 1 32 ? -18.391 7.668 5.867 1 89.38 32 THR B O 1
ATOM 1799 N N . SER B 1 33 ? -19.734 8.914 7.207 1 93.25 33 SER B N 1
ATOM 1800 C CA . SER B 1 33 ? -20.469 7.746 7.688 1 93.25 33 SER B CA 1
ATOM 1801 C C . SER B 1 33 ? -21.109 6.984 6.535 1 93.25 33 SER B C 1
ATOM 1803 O O . SER B 1 33 ? -21.062 5.754 6.488 1 93.25 33 SER B O 1
ATOM 1805 N N . LEU B 1 34 ? -21.703 7.711 5.676 1 93.44 34 LEU B N 1
ATOM 1806 C CA . LEU B 1 34 ? -22.359 7.102 4.523 1 93.44 34 LEU B CA 1
ATOM 1807 C C . LEU B 1 34 ? -21.344 6.34 3.666 1 93.44 34 LEU B C 1
ATOM 1809 O O . LEU B 1 34 ? -21.641 5.234 3.201 1 93.44 34 LEU B O 1
ATOM 1813 N N . LEU B 1 35 ? -20.203 6.855 3.459 1 94.38 35 LEU B N 1
ATOM 1814 C CA . LEU B 1 35 ? -19.188 6.211 2.629 1 94.38 35 LEU B CA 1
ATOM 1815 C C . LEU B 1 35 ? -18.672 4.945 3.297 1 94.38 35 LEU B C 1
ATOM 1817 O O . LEU B 1 35 ? -18.438 3.934 2.631 1 94.38 35 LEU B O 1
ATOM 1821 N N . TYR B 1 36 ? -18.516 4.969 4.594 1 96.88 36 TYR B N 1
ATOM 1822 C CA . TYR B 1 36 ? -18.109 3.775 5.332 1 96.88 36 TYR B CA 1
ATOM 1823 C C . TYR B 1 36 ? -19.156 2.674 5.203 1 96.88 36 TYR B C 1
ATOM 1825 O O . TYR B 1 36 ? -18.812 1.51 4.984 1 96.88 36 TYR B O 1
ATOM 1833 N N . LEU B 1 37 ? -20.406 3.047 5.297 1 97.25 37 LEU B N 1
ATOM 1834 C CA . LEU B 1 37 ? -21.484 2.08 5.188 1 97.25 37 LEU B CA 1
ATOM 1835 C C . LEU B 1 37 ? -21.562 1.504 3.777 1 97.25 37 LEU B C 1
ATOM 1837 O O . LEU B 1 37 ? -21.75 0.298 3.604 1 97.25 37 LEU B O 1
ATOM 1841 N N . LEU B 1 38 ? -21.359 2.381 2.85 1 97.5 38 LEU B N 1
ATOM 1842 C CA . LEU B 1 38 ? -21.422 1.971 1.452 1 97.5 38 LEU B CA 1
ATOM 1843 C C . LEU B 1 38 ? -20.328 0.957 1.134 1 97.5 38 LEU B C 1
ATOM 1845 O O . LEU B 1 38 ? -20.609 -0.137 0.64 1 97.5 38 LEU B O 1
ATOM 1849 N N . TRP B 1 39 ? -19.109 1.305 1.384 1 97.44 39 TRP B N 1
ATOM 1850 C CA . TRP B 1 39 ? -18 0.428 1.062 1 97.44 39 TRP B CA 1
ATOM 1851 C C . TRP B 1 39 ? -18.016 -0.824 1.934 1 97.44 39 TRP B C 1
ATOM 1853 O O . TRP B 1 39 ? -17.609 -1.9 1.492 1 97.44 39 TRP B O 1
ATOM 1863 N N . GLY B 1 40 ? -18.484 -0.714 3.232 1 98.5 40 GLY B N 1
ATOM 1864 C CA . GLY B 1 40 ? -18.688 -1.904 4.043 1 98.5 40 GLY B CA 1
ATOM 1865 C C . GLY B 1 40 ? -19.688 -2.879 3.436 1 98.5 40 GLY B C 1
ATOM 1866 O O . GLY B 1 40 ? -19.453 -4.09 3.441 1 98.5 40 GLY B O 1
ATOM 1867 N N . ALA B 1 41 ? -20.734 -2.359 2.922 1 98.25 41 ALA B N 1
ATOM 1868 C CA . ALA B 1 41 ? -21.75 -3.195 2.283 1 98.25 41 ALA B CA 1
ATOM 1869 C C . ALA B 1 41 ? -21.203 -3.854 1.021 1 98.25 41 ALA B C 1
ATOM 1871 O O . ALA B 1 41 ? -21.5 -5.016 0.737 1 98.25 41 ALA B O 1
ATOM 1872 N N . VAL B 1 42 ? -20.453 -3.107 0.263 1 98.44 42 VAL B N 1
ATOM 1873 C CA . VAL B 1 42 ? -19.844 -3.635 -0.951 1 98.44 42 VAL B CA 1
ATOM 1874 C C . VAL B 1 42 ? -18.953 -4.828 -0.604 1 98.44 42 VAL B C 1
ATOM 1876 O O . VAL B 1 42 ? -19.031 -5.875 -1.25 1 98.44 42 VAL B O 1
ATOM 1879 N N . TRP B 1 43 ? -18.094 -4.676 0.422 1 98.38 43 TRP B N 1
ATOM 1880 C CA . TRP B 1 43 ? -17.25 -5.773 0.862 1 98.38 43 TRP B CA 1
ATOM 1881 C C . TRP B 1 43 ? -18.078 -6.961 1.327 1 98.38 43 TRP B C 1
ATOM 1883 O O . TRP B 1 43 ? -17.844 -8.094 0.905 1 98.38 43 TRP B O 1
ATOM 1893 N N . LEU B 1 44 ? -19.031 -6.684 2.184 1 98.31 44 LEU B N 1
ATOM 1894 C CA . LEU B 1 44 ? -19.859 -7.742 2.752 1 98.31 44 LEU B CA 1
ATOM 1895 C C . LEU B 1 44 ? -20.562 -8.531 1.652 1 98.31 44 LEU B C 1
ATOM 1897 O O . LEU B 1 44 ? -20.438 -9.758 1.582 1 98.31 44 LEU B O 1
ATOM 1901 N N . LEU B 1 45 ? -21.234 -7.867 0.774 1 98.19 45 LEU B N 1
ATOM 1902 C CA . LEU B 1 45 ? -22 -8.516 -0.276 1 98.19 45 LEU B CA 1
ATOM 1903 C C . LEU B 1 45 ? -21.094 -9.156 -1.313 1 98.19 45 LEU B C 1
ATOM 1905 O O . LEU B 1 45 ? -21.359 -10.25 -1.802 1 98.19 45 LEU B O 1
ATOM 1909 N N . GLY B 1 46 ? -20.047 -8.508 -1.671 1 97.81 46 GLY B N 1
ATOM 1910 C CA . GLY B 1 46 ? -19.109 -9.023 -2.656 1 97.81 46 GLY B CA 1
ATOM 1911 C C . GLY B 1 46 ? -18.422 -10.305 -2.211 1 97.81 46 GLY B C 1
ATOM 1912 O O . GLY B 1 46 ? -18.406 -11.297 -2.939 1 97.81 46 GLY B O 1
ATOM 1913 N N . PHE B 1 47 ? -17.875 -10.32 -0.989 1 97.94 47 PHE B N 1
ATOM 1914 C CA . PHE B 1 47 ? -17.141 -11.492 -0.516 1 97.94 47 PHE B CA 1
ATOM 1915 C C . PHE B 1 47 ? -18.109 -12.641 -0.204 1 97.94 47 PHE B C 1
ATOM 1917 O O . PHE B 1 47 ? -17.766 -13.805 -0.387 1 97.94 47 PHE B O 1
ATOM 1924 N N . LEU B 1 48 ? -19.328 -12.281 0.223 1 97.31 48 LEU B N 1
ATOM 1925 C CA . LEU B 1 48 ? -20.328 -13.336 0.405 1 97.31 48 LEU B CA 1
ATOM 1926 C C . LEU B 1 48 ? -20.703 -13.969 -0.933 1 97.31 48 LEU B C 1
ATOM 1928 O O . LEU B 1 48 ? -20.844 -15.188 -1.031 1 97.31 48 LEU B O 1
ATOM 1932 N N . ALA B 1 49 ? -20.828 -13.18 -1.978 1 97.19 49 ALA B N 1
ATOM 1933 C CA . ALA B 1 49 ? -21.109 -13.719 -3.307 1 97.19 49 ALA B CA 1
ATOM 1934 C C . ALA B 1 49 ? -20.016 -14.664 -3.764 1 97.19 49 ALA B C 1
ATOM 1936 O O . ALA B 1 49 ? -20.281 -15.758 -4.262 1 97.19 49 ALA B O 1
ATOM 1937 N N . PHE B 1 50 ? -18.781 -14.281 -3.549 1 96.5 50 PHE B N 1
ATOM 1938 C CA . PHE B 1 50 ? -17.672 -15.141 -3.939 1 96.5 50 PHE B CA 1
ATOM 1939 C C . PHE B 1 50 ? -17.625 -16.406 -3.082 1 96.5 50 PHE B C 1
ATOM 1941 O O . PHE B 1 50 ? -17.281 -17.484 -3.568 1 96.5 50 PHE B O 1
ATOM 1948 N N . TYR B 1 51 ? -17.938 -16.203 -1.81 1 96.88 51 TYR B N 1
ATOM 1949 C CA . TYR B 1 51 ? -17.969 -17.375 -0.943 1 96.88 51 TYR B CA 1
ATOM 1950 C C . TYR B 1 51 ? -19 -18.391 -1.449 1 96.88 51 TYR B C 1
ATOM 1952 O O . TYR B 1 51 ? -18.719 -19.578 -1.504 1 96.88 51 TYR B O 1
ATOM 1960 N N . LEU B 1 52 ? -20.125 -17.953 -1.89 1 96.19 52 LEU B N 1
ATOM 1961 C CA . LEU B 1 52 ? -21.203 -18.797 -2.369 1 96.19 52 LEU B CA 1
ATOM 1962 C C . LEU B 1 52 ? -20.844 -19.438 -3.705 1 96.19 52 LEU B C 1
ATOM 1964 O O . LEU B 1 52 ? -21.453 -20.422 -4.117 1 96.19 52 LEU B O 1
ATOM 1968 N N . ALA B 1 53 ? -19.891 -18.875 -4.34 1 95.38 53 ALA B N 1
ATOM 1969 C CA . ALA B 1 53 ? -19.438 -19.422 -5.617 1 95.38 53 ALA B CA 1
ATOM 1970 C C . ALA B 1 53 ? -18.469 -20.594 -5.406 1 95.38 53 ALA B C 1
ATOM 1972 O O . ALA B 1 53 ? -18.047 -21.234 -6.367 1 95.38 53 ALA B O 1
ATOM 1973 N N . PHE B 1 54 ? -18.188 -20.859 -4.148 1 93.94 54 PHE B N 1
ATOM 1974 C CA . PHE B 1 54 ? -17.234 -21.938 -3.896 1 93.94 54 PHE B CA 1
ATOM 1975 C C . PHE B 1 54 ? -17.844 -23 -2.998 1 93.94 54 PHE B C 1
ATOM 1977 O O . PHE B 1 54 ? -17.281 -24.094 -2.836 1 93.94 54 PHE B O 1
ATOM 1984 N N . ILE B 1 55 ? -19.078 -22.75 -2.451 1 90.56 55 ILE B N 1
ATOM 1985 C CA . ILE B 1 55 ? -19.656 -23.719 -1.535 1 90.56 55 ILE B CA 1
ATOM 1986 C C . ILE B 1 55 ? -21 -24.219 -2.086 1 90.56 55 ILE B C 1
ATOM 1988 O O . ILE B 1 55 ? -21.766 -23.453 -2.648 1 90.56 55 ILE B O 1
ATOM 1992 N N . PRO B 1 56 ? -21.297 -25.438 -2 1 87.06 56 PRO B N 1
ATOM 1993 C CA . PRO B 1 56 ? -20.391 -26.531 -1.622 1 87.06 56 PRO B CA 1
ATOM 1994 C C . PRO B 1 56 ? -19.391 -26.875 -2.727 1 87.06 56 PRO B C 1
ATOM 1996 O O . PRO B 1 56 ? -19.5 -26.344 -3.842 1 87.06 56 PRO B O 1
ATOM 1999 N N . GLY B 1 57 ? -18.25 -27.422 -2.502 1 77.81 57 GLY B N 1
ATOM 2000 C CA . GLY B 1 57 ? -17.125 -27.719 -3.371 1 77.81 57 GLY B CA 1
ATOM 2001 C C . GLY B 1 57 ? -17.547 -28.312 -4.703 1 77.81 57 GLY B C 1
ATOM 2002 O O . GLY B 1 57 ? -17.125 -27.844 -5.758 1 77.81 57 GLY B O 1
ATOM 2003 N N . ALA B 1 58 ? -18.5 -29.188 -4.816 1 84.88 58 ALA B N 1
ATOM 2004 C CA . ALA B 1 58 ? -18.875 -29.922 -6.027 1 84.88 58 ALA B CA 1
ATOM 2005 C C . ALA B 1 58 ? -19.922 -29.141 -6.832 1 84.88 58 ALA B C 1
ATOM 2007 O O . ALA B 1 58 ? -19.844 -29.094 -8.062 1 84.88 58 ALA B O 1
ATOM 2008 N N . GLU B 1 59 ? -20.875 -28.516 -6.172 1 91.12 59 GLU B N 1
ATOM 2009 C CA . GLU B 1 59 ? -21.938 -27.75 -6.812 1 91.12 59 GLU B CA 1
ATOM 2010 C C . GLU B 1 59 ? -22.156 -26.422 -6.098 1 91.12 59 GLU B C 1
ATOM 2012 O O . GLU B 1 59 ? -23.062 -26.297 -5.266 1 91.12 59 GLU B O 1
ATOM 2017 N N . PRO B 1 60 ? -21.438 -25.453 -6.555 1 92.12 60 PRO B N 1
ATOM 2018 C CA . PRO B 1 60 ? -21.531 -24.188 -5.832 1 92.12 60 PRO B CA 1
ATOM 2019 C C . PRO B 1 60 ? -22.906 -23.531 -5.961 1 92.12 60 PRO B C 1
ATOM 2021 O O . PRO B 1 60 ? -23.609 -23.75 -6.949 1 92.12 60 PRO B O 1
ATOM 2024 N N . LEU B 1 61 ? -23.297 -22.781 -5.012 1 95 61 LEU B N 1
ATOM 2025 C CA . LEU B 1 61 ? -24.609 -22.141 -4.934 1 95 61 LEU B CA 1
ATOM 2026 C C . LEU B 1 61 ? -24.734 -21.047 -5.977 1 95 61 LEU B C 1
ATOM 2028 O O . LEU B 1 61 ? -25.859 -20.703 -6.391 1 95 61 LEU B O 1
ATOM 2032 N N . LEU B 1 62 ? -23.625 -20.5 -6.363 1 94.94 62 LEU B N 1
ATOM 2033 C CA . LEU B 1 62 ? -23.562 -19.453 -7.379 1 94.94 62 LEU B CA 1
ATOM 2034 C C . LEU B 1 62 ? -22.438 -19.719 -8.375 1 94.94 62 LEU B C 1
ATOM 2036 O O . LEU B 1 62 ? -21.344 -20.109 -7.98 1 94.94 62 LEU B O 1
ATOM 2040 N N . PRO B 1 63 ? -22.812 -19.594 -9.672 1 95.31 63 PRO B N 1
ATOM 2041 C CA . PRO B 1 63 ? -21.688 -19.688 -10.602 1 95.31 63 PRO B CA 1
ATOM 2042 C C . PRO B 1 63 ? -20.656 -18.578 -10.375 1 95.31 63 PRO B C 1
ATOM 2044 O O . PRO B 1 63 ? -21.016 -17.453 -10.016 1 95.31 63 PRO B O 1
ATOM 2047 N N . LEU B 1 64 ? -19.422 -18.875 -10.578 1 94.19 64 LEU B N 1
ATOM 2048 C CA . LEU B 1 64 ? -18.312 -17.969 -10.312 1 94.19 64 LEU B CA 1
ATOM 2049 C C . LEU B 1 64 ? -18.469 -16.672 -11.109 1 94.19 64 LEU B C 1
ATOM 2051 O O . LEU B 1 64 ? -18.188 -15.586 -10.594 1 94.19 64 LEU B O 1
ATOM 2055 N N . TRP B 1 65 ? -18.922 -16.766 -12.375 1 94.38 65 TRP B N 1
ATOM 2056 C CA . TRP B 1 65 ? -19.062 -15.57 -13.203 1 94.38 65 TRP B CA 1
ATOM 2057 C C . TRP B 1 65 ? -20.109 -14.625 -12.648 1 94.38 65 TRP B C 1
ATOM 2059 O O . TRP B 1 65 ? -19.984 -13.406 -12.773 1 94.38 65 TRP B O 1
ATOM 2069 N N . LEU B 1 66 ? -21.109 -15.086 -12.031 1 96.25 66 LEU B N 1
ATOM 2070 C CA . LEU B 1 66 ? -22.156 -14.258 -11.438 1 96.25 66 LEU B CA 1
ATOM 2071 C C . LEU B 1 66 ? -21.641 -13.57 -10.18 1 96.25 66 LEU B C 1
ATOM 2073 O O . LEU B 1 66 ? -21.969 -12.406 -9.93 1 96.25 66 LEU B O 1
ATOM 2077 N N . ALA B 1 67 ? -20.922 -14.297 -9.414 1 97.25 67 ALA B N 1
ATOM 2078 C CA . ALA B 1 67 ? -20.312 -13.68 -8.234 1 97.25 67 ALA B CA 1
ATOM 2079 C C . ALA B 1 67 ? -19.406 -12.523 -8.641 1 97.25 67 ALA B C 1
ATOM 2081 O O . ALA B 1 67 ? -19.453 -11.453 -8.023 1 97.25 67 ALA B O 1
ATOM 2082 N N . ALA B 1 68 ? -18.641 -12.719 -9.68 1 96 68 ALA B N 1
ATOM 2083 C CA . ALA B 1 68 ? -17.75 -11.68 -10.188 1 96 68 ALA B CA 1
ATOM 2084 C C . ALA B 1 68 ? -18.531 -10.484 -10.703 1 96 68 ALA B C 1
ATOM 2086 O O . ALA B 1 68 ? -18.125 -9.336 -10.492 1 96 68 ALA B O 1
ATOM 2087 N N . LEU B 1 69 ? -19.641 -10.766 -11.359 1 96.75 69 LEU B N 1
ATOM 2088 C CA . LEU B 1 69 ? -20.484 -9.703 -11.891 1 96.75 69 LEU B CA 1
ATOM 2089 C C . LEU B 1 69 ? -21.094 -8.875 -10.766 1 96.75 69 LEU B C 1
ATOM 2091 O O . LEU B 1 69 ? -21.094 -7.645 -10.82 1 96.75 69 LEU B O 1
ATOM 2095 N N . VAL B 1 70 ? -21.594 -9.547 -9.789 1 97.06 70 VAL B N 1
ATOM 2096 C CA . VAL B 1 70 ? -22.188 -8.875 -8.641 1 97.06 70 VAL B CA 1
ATOM 2097 C C . VAL B 1 70 ? -21.141 -7.996 -7.961 1 97.06 70 VAL B C 1
ATOM 2099 O O . VAL B 1 70 ? -21.375 -6.805 -7.73 1 97.06 70 VAL B O 1
ATOM 2102 N N . ALA B 1 71 ? -20 -8.562 -7.668 1 96.81 71 ALA B N 1
ATOM 2103 C CA . ALA B 1 71 ? -18.922 -7.816 -7.02 1 96.81 71 ALA B CA 1
ATOM 2104 C C . ALA B 1 71 ? -18.469 -6.641 -7.883 1 96.81 71 ALA B C 1
ATOM 2106 O O . ALA B 1 71 ? -18.281 -5.531 -7.379 1 96.81 71 ALA B O 1
ATOM 2107 N N . GLY B 1 72 ? -18.375 -6.859 -9.172 1 97 72 GLY B N 1
ATOM 2108 C CA . GLY B 1 72 ? -17.953 -5.812 -10.094 1 97 72 GLY B CA 1
ATOM 2109 C C . GLY B 1 72 ? -18.922 -4.637 -10.133 1 97 72 GLY B C 1
ATOM 2110 O O . GLY B 1 72 ? -18.484 -3.479 -10.094 1 97 72 GLY B O 1
ATOM 2111 N N . ILE B 1 73 ? -20.156 -4.902 -10.172 1 97.81 73 ILE B N 1
ATOM 2112 C CA . ILE B 1 73 ? -21.188 -3.869 -10.227 1 97.81 73 ILE B CA 1
ATOM 2113 C C . ILE B 1 73 ? -21.188 -3.082 -8.922 1 97.81 73 ILE B C 1
ATOM 2115 O O . ILE B 1 73 ? -21.312 -1.854 -8.93 1 97.81 73 ILE B O 1
ATOM 2119 N N . LEU B 1 74 ? -21.109 -3.809 -7.828 1 97.94 74 LEU B N 1
ATOM 2120 C CA . LEU B 1 74 ? -21.078 -3.162 -6.523 1 97.94 74 LEU B CA 1
ATOM 2121 C C . LEU B 1 74 ? -19.891 -2.219 -6.398 1 97.94 74 LEU B C 1
ATOM 2123 O O . LEU B 1 74 ? -20.047 -1.071 -5.973 1 97.94 74 LEU B O 1
ATOM 2127 N N . VAL B 1 75 ? -18.719 -2.648 -6.797 1 97.25 75 VAL B N 1
ATOM 2128 C CA . VAL B 1 75 ? -17.516 -1.837 -6.695 1 97.25 75 VAL B CA 1
ATOM 2129 C C . VAL B 1 75 ? -17.609 -0.635 -7.633 1 97.25 75 VAL B C 1
ATOM 2131 O O . VAL B 1 75 ? -17.375 0.503 -7.219 1 97.25 75 VAL B O 1
ATOM 2134 N N . ALA B 1 76 ? -18 -0.894 -8.859 1 97.19 76 ALA B N 1
ATOM 2135 C CA . ALA B 1 76 ? -18.141 0.189 -9.828 1 97.19 76 ALA B CA 1
ATOM 2136 C C . ALA B 1 76 ? -19.141 1.227 -9.352 1 97.19 76 ALA B C 1
ATOM 2138 O O . ALA B 1 76 ? -18.891 2.432 -9.43 1 97.19 76 ALA B O 1
ATOM 2139 N N . GLY B 1 77 ? -20.281 0.759 -8.883 1 97.44 77 GLY B N 1
ATOM 2140 C CA . GLY B 1 77 ? -21.297 1.663 -8.359 1 97.44 77 GLY B CA 1
ATOM 2141 C C . GLY B 1 77 ? -20.797 2.494 -7.191 1 97.44 77 GLY B C 1
ATOM 2142 O O . GLY B 1 77 ? -21.062 3.695 -7.117 1 97.44 77 GLY B O 1
ATOM 2143 N N . ALA B 1 78 ? -20.109 1.861 -6.297 1 96.81 78 ALA B N 1
ATOM 2144 C CA . ALA B 1 78 ? -19.594 2.562 -5.125 1 96.81 78 ALA B CA 1
ATOM 2145 C C . ALA B 1 78 ? -18.531 3.594 -5.52 1 96.81 78 ALA B C 1
ATOM 2147 O O . ALA B 1 78 ? -18.453 4.668 -4.922 1 96.81 78 ALA B O 1
ATOM 2148 N N . ILE B 1 79 ? -17.688 3.271 -6.477 1 93.94 79 ILE B N 1
ATOM 2149 C CA . ILE B 1 79 ? -16.688 4.211 -6.969 1 93.94 79 ILE B CA 1
ATOM 2150 C C . ILE B 1 79 ? -17.375 5.441 -7.551 1 93.94 79 ILE B C 1
ATOM 2152 O O . ILE B 1 79 ? -17.047 6.574 -7.191 1 93.94 79 ILE B O 1
ATOM 2156 N N . VAL B 1 80 ? -18.312 5.203 -8.422 1 94.81 80 VAL B N 1
ATOM 2157 C CA . VAL B 1 80 ? -19.031 6.297 -9.07 1 94.81 80 VAL B CA 1
ATOM 2158 C C . VAL B 1 80 ? -19.766 7.133 -8.023 1 94.81 80 VAL B C 1
ATOM 2160 O O . VAL B 1 80 ? -19.656 8.359 -8.016 1 94.81 80 VAL B O 1
ATOM 2163 N N . PHE B 1 81 ? -20.516 6.465 -7.195 1 94.12 81 PHE B N 1
ATOM 2164 C CA . PHE B 1 81 ? -21.25 7.164 -6.152 1 94.12 81 PHE B CA 1
ATOM 2165 C C . PHE B 1 81 ? -20.312 8 -5.289 1 94.12 81 PHE B C 1
ATOM 2167 O O . PHE B 1 81 ? -20.594 9.164 -5.008 1 94.12 81 PHE B O 1
ATOM 2174 N N . SER B 1 82 ? -19.188 7.414 -4.801 1 92 82 SER B N 1
ATOM 2175 C CA . SER B 1 82 ? -18.219 8.117 -3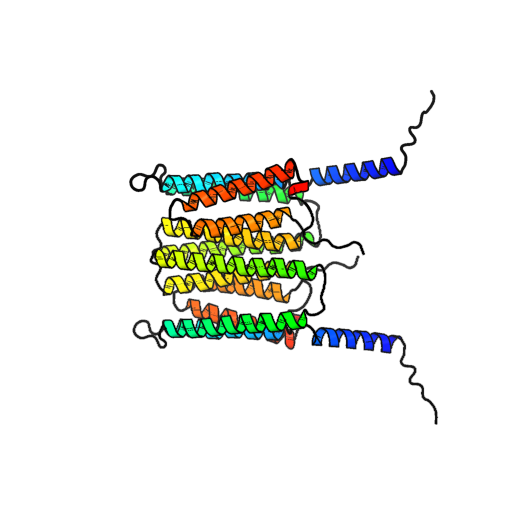.959 1 92 82 SER B CA 1
ATOM 2176 C C . SER B 1 82 ? -17.641 9.328 -4.684 1 92 82 SER B C 1
ATOM 2178 O O . SER B 1 82 ? -17.469 10.391 -4.09 1 92 82 SER B O 1
ATOM 2180 N N . ALA B 1 83 ? -17.25 9.133 -5.957 1 87.31 83 ALA B N 1
ATOM 2181 C CA . ALA B 1 83 ? -16.672 10.219 -6.746 1 87.31 83 ALA B CA 1
ATOM 2182 C C . ALA B 1 83 ? -17.641 11.391 -6.875 1 87.31 83 ALA B C 1
ATOM 2184 O O . ALA B 1 83 ? -17.266 12.539 -6.664 1 87.31 83 ALA B O 1
ATOM 2185 N N . VAL B 1 84 ? -18.828 11.078 -7.227 1 88.5 84 VAL B N 1
ATOM 2186 C CA . VAL B 1 84 ? -19.844 12.109 -7.414 1 88.5 84 VAL B CA 1
ATOM 2187 C C . VAL B 1 84 ? -20.141 12.797 -6.078 1 88.5 84 VAL B C 1
ATOM 2189 O O . VAL B 1 84 ? -20.203 14.023 -6.004 1 88.5 84 VAL B O 1
ATOM 2192 N N . HIS B 1 85 ? -20.312 12 -5.086 1 85.12 85 HIS B N 1
ATOM 2193 C CA . HIS B 1 85 ? -20.594 12.5 -3.746 1 85.12 85 HIS B CA 1
ATOM 2194 C C . HIS B 1 85 ? -19.484 13.414 -3.254 1 85.12 85 HIS B C 1
ATOM 2196 O O . HIS B 1 85 ? -19.75 14.484 -2.711 1 85.12 85 HIS B O 1
ATOM 2202 N N . SER B 1 86 ? -18.234 13.047 -3.381 1 79.12 86 SER B N 1
ATOM 2203 C CA . SER B 1 86 ? -17.078 13.797 -2.896 1 79.12 86 SER B CA 1
ATOM 2204 C C . SER B 1 86 ? -16.844 15.055 -3.734 1 79.12 86 SER B C 1
ATOM 2206 O O . SER B 1 86 ? -16.5 16.109 -3.199 1 79.12 86 SER B O 1
ATOM 2208 N N . ALA B 1 87 ? -17.016 15.016 -5.062 1 78.31 87 ALA B N 1
ATOM 2209 C CA . ALA B 1 87 ? -16.828 16.156 -5.953 1 78.31 87 ALA B CA 1
ATOM 2210 C C . ALA B 1 87 ? -17.859 17.25 -5.664 1 78.31 87 ALA B C 1
ATOM 2212 O O . ALA B 1 87 ? -17.516 18.438 -5.664 1 78.31 87 ALA B O 1
ATOM 2213 N N . ARG B 1 88 ? -18.984 16.922 -5.449 1 77.69 88 ARG B N 1
ATOM 2214 C CA . ARG B 1 88 ? -20.047 17.891 -5.199 1 77.69 88 ARG B CA 1
ATOM 2215 C C . ARG B 1 88 ? -19.812 18.641 -3.889 1 77.69 88 ARG B C 1
ATOM 2217 O O . ARG B 1 88 ? -20.172 19.812 -3.762 1 77.69 88 ARG B O 1
ATOM 2224 N N . ARG B 1 89 ? -19.219 18 -3.123 1 73.5 89 ARG B N 1
ATOM 2225 C CA . ARG B 1 89 ? -19.047 18.594 -1.802 1 73.5 89 ARG B CA 1
ATOM 2226 C C . ARG B 1 89 ? -17.734 19.359 -1.717 1 73.5 89 ARG B C 1
ATOM 2228 O O . ARG B 1 89 ? -17.578 20.234 -0.85 1 73.5 89 ARG B O 1
ATOM 2235 N N . ALA B 1 90 ? -16.875 18.969 -2.654 1 67.5 90 ALA B N 1
ATOM 2236 C CA . ALA B 1 90 ? -15.586 19.656 -2.693 1 67.5 90 ALA B CA 1
ATOM 2237 C C . ALA B 1 90 ? -15.695 21 -3.393 1 67.5 90 ALA B C 1
ATOM 2239 O O . ALA B 1 90 ? -14.781 21.828 -3.316 1 67.5 90 ALA B O 1
ATOM 2240 N N . GLN B 1 91 ? -16.828 21.234 -4.078 1 60.59 91 GLN B N 1
ATOM 2241 C CA . GLN B 1 91 ? -17.062 22.469 -4.812 1 60.59 91 GLN B CA 1
ATOM 2242 C C . GLN B 1 91 ? -16.984 23.672 -3.885 1 60.59 91 GLN B C 1
ATOM 2244 O O . GLN B 1 91 ? -17.688 23.734 -2.875 1 60.59 91 GLN B O 1
ATOM 2249 N N . GLY B 1 92 ? -15.734 24.062 -3.561 1 56.88 92 GLY B N 1
ATOM 2250 C CA . GLY B 1 92 ? -15.438 25.297 -2.854 1 56.88 92 GLY B CA 1
ATOM 225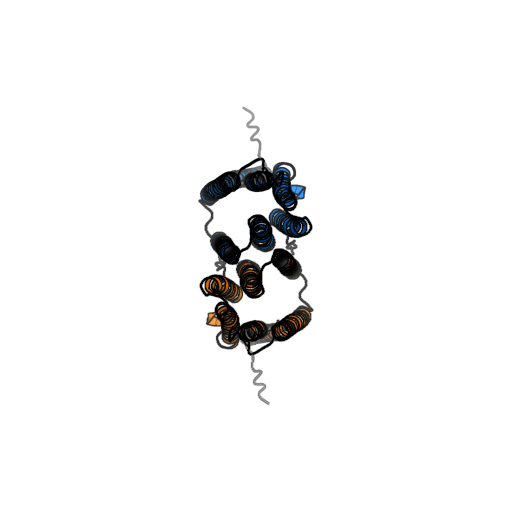1 C C . GLY B 1 92 ? -14.109 25.25 -2.109 1 56.88 92 GLY B C 1
ATOM 2252 O O . GLY B 1 92 ? -13.68 26.266 -1.554 1 56.88 92 GLY B O 1
ATOM 2253 N N . THR B 1 93 ? -13.648 24.016 -2.068 1 57.72 93 THR B N 1
ATOM 2254 C CA . THR B 1 93 ? -12.422 23.953 -1.28 1 57.72 93 THR B CA 1
ATOM 2255 C C . THR B 1 93 ? -11.195 24.125 -2.176 1 57.72 93 THR B C 1
ATOM 2257 O O . THR B 1 93 ? -11.023 23.375 -3.143 1 57.72 93 THR B O 1
ATOM 2260 N N . ARG B 1 94 ? -10.664 25.234 -2.523 1 60.72 94 ARG B N 1
ATOM 2261 C CA . ARG B 1 94 ? -9.383 25.516 -3.164 1 60.72 94 ARG B CA 1
ATOM 2262 C C . ARG B 1 94 ? -8.242 25.5 -2.146 1 60.72 94 ARG B C 1
ATOM 2264 O O . ARG B 1 94 ? -8.469 25.734 -0.955 1 60.72 94 ARG B O 1
ATOM 2271 N N . GLY B 1 95 ? -6.992 24.891 -2.457 1 64.94 95 GLY B N 1
ATOM 2272 C CA . GLY B 1 95 ? -5.84 25.062 -1.585 1 64.94 95 GLY B CA 1
ATOM 2273 C C . GLY B 1 95 ? -5.047 23.781 -1.401 1 64.94 95 GLY B C 1
ATOM 2274 O O . GLY B 1 95 ? -5.109 22.875 -2.24 1 64.94 95 GLY B O 1
ATOM 2275 N N . PRO B 1 96 ? -4.191 23.719 -0.549 1 69.5 96 PRO B N 1
ATOM 2276 C CA . PRO B 1 96 ? -3.307 22.609 -0.192 1 69.5 96 PRO B CA 1
ATOM 2277 C C . PRO B 1 96 ? -4.055 21.281 -0.038 1 69.5 96 PRO B C 1
ATOM 2279 O O . PRO B 1 96 ? -3.52 20.219 -0.382 1 69.5 96 PRO B O 1
ATOM 2282 N N . SER B 1 97 ? -5.23 21.312 0.216 1 76.81 97 SER B N 1
ATOM 2283 C CA . SER B 1 97 ? -6.027 20.109 0.416 1 76.81 97 SER B CA 1
ATOM 2284 C C . SER B 1 97 ? -6.363 19.438 -0.914 1 76.81 97 SER B C 1
ATOM 2286 O O . SER B 1 97 ? -6.508 18.219 -0.98 1 76.81 97 SER B O 1
ATOM 2288 N N . MET B 1 98 ? -6.309 20.25 -1.9 1 80.12 98 MET B N 1
ATOM 2289 C CA . MET B 1 98 ? -6.594 19.672 -3.213 1 80.12 98 MET B CA 1
ATOM 2290 C C . MET B 1 98 ? -5.402 18.875 -3.727 1 80.12 98 MET B C 1
ATOM 2292 O O . MET B 1 98 ? -5.574 17.812 -4.32 1 80.12 98 MET B O 1
ATOM 2296 N N . ILE B 1 99 ? -4.223 19.359 -3.508 1 83.5 99 ILE B N 1
ATOM 2297 C CA . ILE B 1 99 ? -3.02 18.656 -3.93 1 83.5 99 ILE B CA 1
ATOM 2298 C C . ILE B 1 99 ? -2.871 17.359 -3.125 1 83.5 99 ILE B C 1
ATOM 2300 O O . ILE B 1 99 ? -2.531 16.312 -3.678 1 83.5 99 ILE B O 1
ATOM 2304 N N . GLN B 1 100 ? -3.156 17.438 -1.884 1 89.88 100 GLN B N 1
ATOM 2305 C CA . GLN B 1 100 ? -3.125 16.25 -1.041 1 89.88 100 GLN B CA 1
ATOM 2306 C C . GLN B 1 100 ? -4.086 15.18 -1.56 1 89.88 100 GLN B C 1
ATOM 2308 O O . GLN B 1 100 ? -3.713 14.008 -1.686 1 89.88 100 GLN B O 1
ATOM 2313 N N . GLY B 1 101 ? -5.262 15.625 -1.853 1 89.06 101 GLY B N 1
ATOM 2314 C CA . GLY B 1 101 ? -6.25 14.703 -2.381 1 89.06 101 GLY B CA 1
ATOM 2315 C C . GLY B 1 101 ? -5.855 14.109 -3.721 1 89.06 101 GLY B C 1
ATOM 2316 O O . GLY B 1 101 ? -6.07 12.914 -3.967 1 89.06 101 GLY B O 1
ATOM 2317 N N . ALA B 1 102 ? -5.301 14.898 -4.578 1 90.31 102 ALA B N 1
ATOM 2318 C CA . ALA B 1 102 ? -4.879 14.445 -5.902 1 90.31 102 ALA B CA 1
ATOM 2319 C C . ALA B 1 102 ? -3.766 13.406 -5.801 1 90.31 102 ALA B C 1
ATOM 2321 O O . ALA B 1 102 ? -3.812 12.367 -6.465 1 90.31 102 ALA B O 1
ATOM 2322 N N . VAL B 1 103 ? -2.781 13.688 -4.996 1 93.88 103 VAL B N 1
ATOM 2323 C CA . VAL B 1 103 ? -1.673 12.758 -4.812 1 93.88 103 VAL B CA 1
ATOM 2324 C C . VAL B 1 103 ? -2.189 11.453 -4.207 1 93.88 103 VAL B C 1
ATOM 2326 O O . VAL B 1 103 ? -1.871 10.367 -4.699 1 93.88 103 VAL B O 1
ATOM 2329 N N . TYR B 1 104 ? -3.008 11.609 -3.242 1 95.44 104 TYR B N 1
ATOM 2330 C CA . TYR B 1 104 ? -3.553 10.438 -2.557 1 95.44 104 TYR B CA 1
ATOM 2331 C C . TYR B 1 104 ? -4.418 9.609 -3.498 1 95.44 104 TYR B C 1
ATOM 2333 O O . TYR B 1 104 ? -4.266 8.391 -3.576 1 95.44 104 TYR B O 1
ATOM 2341 N N . GLY B 1 105 ? -5.277 10.273 -4.188 1 93.5 105 GLY B N 1
ATOM 2342 C CA . GLY B 1 105 ? -6.16 9.586 -5.113 1 93.5 105 GLY B CA 1
ATOM 2343 C C . GLY B 1 105 ? -5.418 8.891 -6.242 1 93.5 105 GLY B C 1
ATOM 2344 O O . GLY B 1 105 ? -5.715 7.742 -6.574 1 93.5 105 GLY B O 1
ATOM 2345 N N . ASN B 1 106 ? -4.492 9.562 -6.824 1 95.75 106 ASN B N 1
ATOM 2346 C CA . ASN B 1 106 ? -3.703 8.953 -7.887 1 95.75 106 ASN B CA 1
ATOM 2347 C C . ASN B 1 106 ? -2.885 7.77 -7.367 1 95.75 106 ASN B C 1
ATOM 2349 O O . ASN B 1 106 ? -2.705 6.777 -8.078 1 95.75 106 ASN B O 1
ATOM 2353 N N . CYS B 1 107 ? -2.371 7.879 -6.188 1 97.25 107 CYS B N 1
ATOM 2354 C CA . CYS B 1 107 ? -1.646 6.766 -5.582 1 97.25 107 CYS B CA 1
ATOM 2355 C C . CYS B 1 107 ? -2.555 5.555 -5.402 1 97.25 107 CYS B C 1
ATOM 2357 O O . CYS B 1 107 ? -2.154 4.426 -5.691 1 97.25 107 CYS B O 1
ATOM 2359 N N . PHE B 1 108 ? -3.711 5.832 -4.938 1 96.56 108 PHE B N 1
ATOM 2360 C CA . PHE B 1 108 ? -4.695 4.77 -4.762 1 96.56 108 PHE B CA 1
ATOM 2361 C C . PHE B 1 108 ? -4.992 4.082 -6.09 1 96.56 108 PHE B C 1
ATOM 2363 O O . PHE B 1 108 ? -4.938 2.855 -6.188 1 96.56 108 PHE B O 1
ATOM 2370 N N . ALA B 1 109 ? -5.219 4.824 -7.07 1 96.25 109 ALA B N 1
ATOM 2371 C CA . ALA B 1 109 ? -5.535 4.297 -8.398 1 96.25 109 ALA B CA 1
ATOM 2372 C C . ALA B 1 109 ? -4.363 3.498 -8.961 1 96.25 109 ALA B C 1
ATOM 2374 O O . ALA B 1 109 ? -4.547 2.381 -9.453 1 96.25 109 ALA B O 1
ATOM 2375 N N . LEU B 1 110 ? -3.182 4.035 -8.883 1 97.88 110 LEU B N 1
ATOM 2376 C CA . LEU B 1 110 ? -2 3.365 -9.414 1 97.88 110 LEU B CA 1
ATOM 2377 C C . LEU B 1 110 ? -1.731 2.064 -8.664 1 97.88 110 LEU B C 1
ATOM 2379 O O . LEU B 1 110 ? -1.308 1.074 -9.266 1 97.88 110 LEU B O 1
ATOM 2383 N N . SER B 1 111 ? -1.95 2.08 -7.391 1 98.62 111 SER B N 1
ATOM 2384 C CA . SER B 1 111 ? -1.758 0.881 -6.582 1 98.62 111 SER B CA 1
ATOM 2385 C C . SER B 1 111 ? -2.713 -0.23 -7.004 1 98.62 111 SER B C 1
ATOM 2387 O O . SER B 1 111 ? -2.311 -1.389 -7.125 1 98.62 111 SER B O 1
ATOM 2389 N N . PHE B 1 112 ? -3.924 0.12 -7.305 1 98.06 112 PHE B N 1
ATOM 2390 C CA . PHE B 1 112 ? -4.891 -0.896 -7.707 1 98.06 112 PHE B CA 1
ATOM 2391 C C . PHE B 1 112 ? -4.629 -1.354 -9.141 1 98.06 112 PHE B C 1
ATOM 2393 O O . PHE B 1 112 ? -4.848 -2.52 -9.477 1 98.06 112 PHE B O 1
ATOM 2400 N N . ILE B 1 113 ? -4.203 -0.484 -9.953 1 98.38 113 ILE B N 1
ATOM 2401 C CA . ILE B 1 113 ? -3.818 -0.888 -11.305 1 98.38 113 ILE B CA 1
ATOM 2402 C C . ILE B 1 113 ? -2.666 -1.888 -11.234 1 98.38 113 ILE B C 1
ATOM 2404 O O . ILE B 1 113 ? -2.703 -2.932 -11.891 1 98.38 113 ILE B O 1
ATOM 2408 N N . LEU B 1 114 ? -1.693 -1.581 -10.438 1 98.69 114 LEU B N 1
ATOM 2409 C CA . LEU B 1 114 ? -0.553 -2.475 -10.266 1 98.69 114 LEU B CA 1
ATOM 2410 C C . LEU B 1 114 ? -0.999 -3.82 -9.695 1 98.69 114 LEU B C 1
ATOM 2412 O O . LEU B 1 114 ? -0.607 -4.871 -10.211 1 98.69 114 LEU B O 1
ATOM 2416 N N . ALA B 1 115 ? -1.82 -3.83 -8.688 1 98.56 115 ALA B N 1
ATOM 2417 C CA . ALA B 1 115 ? -2.322 -5.062 -8.086 1 98.56 115 ALA B CA 1
ATOM 2418 C C . ALA B 1 115 ? -3.129 -5.875 -9.094 1 98.56 115 ALA B C 1
ATOM 2420 O O . ALA B 1 115 ? -3.039 -7.105 -9.117 1 98.56 115 ALA B O 1
ATOM 2421 N N . GLY B 1 116 ? -3.924 -5.211 -9.906 1 98.25 116 GLY B N 1
ATOM 2422 C CA . GLY B 1 116 ? -4.707 -5.895 -10.914 1 98.25 116 GLY B CA 1
ATOM 2423 C C . GLY B 1 116 ? -3.857 -6.551 -11.984 1 98.25 116 GLY B C 1
ATOM 2424 O O . GLY B 1 116 ? -4.102 -7.695 -12.367 1 98.25 116 GLY B O 1
ATOM 2425 N N . LEU B 1 117 ? -2.91 -5.852 -12.469 1 98.19 117 LEU B N 1
ATOM 2426 C CA . LEU B 1 117 ? -2.016 -6.398 -13.484 1 98.19 117 LEU B CA 1
ATOM 2427 C C . LEU B 1 117 ? -1.212 -7.566 -12.922 1 98.19 117 LEU B C 1
ATOM 2429 O O . LEU B 1 117 ? -0.942 -8.539 -13.633 1 98.19 117 LEU B O 1
ATOM 2433 N N . LEU B 1 118 ? -0.854 -7.41 -11.68 1 98.38 118 LEU B N 1
ATOM 2434 C CA . LEU B 1 118 ? -0.174 -8.531 -11.039 1 98.38 118 LEU B CA 1
ATOM 2435 C C . LEU B 1 118 ? -1.096 -9.742 -10.945 1 98.38 118 LEU B C 1
ATOM 2437 O O . LEU B 1 118 ? -0.671 -10.875 -11.195 1 98.38 118 LEU B O 1
ATOM 2441 N N . GLY B 1 119 ? -2.322 -9.484 -10.57 1 97.81 119 GLY B N 1
ATOM 2442 C CA . GLY B 1 119 ? -3.289 -10.57 -10.57 1 97.81 119 GLY B CA 1
ATOM 2443 C C . GLY B 1 119 ? -3.412 -11.258 -11.922 1 97.81 119 GLY B C 1
ATOM 2444 O O . GLY B 1 119 ? -3.49 -12.492 -11.992 1 97.81 119 GLY B O 1
ATOM 2445 N N . TRP B 1 120 ? -3.416 -10.5 -12.961 1 96.62 120 TRP B N 1
ATOM 2446 C CA . TRP B 1 120 ? -3.473 -11.031 -14.312 1 96.62 120 TRP B CA 1
ATOM 2447 C C . TRP B 1 120 ? -2.244 -11.891 -14.609 1 96.62 120 TRP B C 1
ATOM 2449 O O . TRP B 1 120 ? -2.361 -12.969 -15.188 1 96.62 120 TRP B O 1
ATOM 2459 N N . ARG B 1 121 ? -1.142 -11.469 -14.219 1 96.81 121 ARG B N 1
ATOM 2460 C CA . ARG B 1 121 ? 0.095 -12.211 -14.422 1 96.81 121 ARG B CA 1
ATOM 2461 C C . ARG B 1 121 ? 0.071 -13.531 -13.648 1 96.81 121 ARG B C 1
ATOM 2463 O O . ARG B 1 121 ? 0.546 -14.555 -14.141 1 96.81 121 ARG B O 1
ATOM 2470 N N . LEU B 1 122 ? -0.447 -13.523 -12.477 1 97.06 122 LEU B N 1
ATOM 2471 C CA . LEU B 1 122 ? -0.524 -14.727 -11.664 1 97.06 122 LEU B CA 1
ATOM 2472 C C . LEU B 1 122 ? -1.502 -15.734 -12.266 1 97.06 122 LEU B C 1
ATOM 2474 O O . LEU B 1 122 ? -1.247 -16.938 -12.25 1 97.06 122 LEU B O 1
ATOM 2478 N N . ALA B 1 123 ? -2.551 -15.227 -12.812 1 95.94 123 ALA B N 1
ATOM 2479 C CA . ALA B 1 123 ? -3.488 -16.094 -13.516 1 95.94 123 ALA B CA 1
ATOM 2480 C C . ALA B 1 123 ? -2.82 -16.766 -14.719 1 95.94 123 ALA B C 1
ATOM 2482 O O . ALA B 1 123 ? -2.996 -17.953 -14.945 1 95.94 123 ALA B O 1
ATOM 2483 N N . ALA B 1 124 ? -2.066 -16.016 -15.43 1 94.62 124 ALA B N 1
ATOM 2484 C CA . ALA B 1 124 ? -1.368 -16.531 -16.609 1 94.62 124 ALA B CA 1
ATOM 2485 C C . ALA B 1 124 ? -0.316 -17.562 -16.203 1 94.62 124 ALA B C 1
ATOM 2487 O O . ALA B 1 124 ? 0.031 -18.438 -17 1 94.62 124 ALA B O 1
ATOM 2488 N N . ALA B 1 125 ? 0.137 -17.469 -15 1 93.69 125 ALA B N 1
ATOM 2489 C CA . ALA B 1 125 ? 1.14 -18.406 -14.5 1 93.69 125 ALA B CA 1
ATOM 2490 C C . ALA B 1 125 ? 0.483 -19.672 -13.953 1 93.69 125 ALA B C 1
ATOM 2492 O O . ALA B 1 125 ? 1.167 -20.562 -13.445 1 93.69 125 ALA B O 1
ATOM 2493 N N . GLY B 1 126 ? -0.856 -19.719 -13.961 1 93.5 126 GLY B N 1
ATOM 2494 C CA . GLY B 1 126 ? -1.531 -20.969 -13.656 1 93.5 126 GLY B CA 1
ATOM 2495 C C . GLY B 1 126 ? -2.209 -20.969 -12.297 1 93.5 126 GLY B C 1
ATOM 2496 O O . GLY B 1 126 ? -2.693 -22 -11.836 1 93.5 126 GLY B O 1
ATOM 2497 N N . LEU B 1 127 ? -2.199 -19.828 -11.656 1 94.75 127 LEU B N 1
ATOM 2498 C CA . LEU B 1 127 ? -2.92 -19.75 -10.391 1 94.75 127 LEU B CA 1
ATOM 2499 C C . LEU B 1 127 ? -4.414 -19.984 -10.602 1 94.75 127 LEU B C 1
ATOM 2501 O O . LEU B 1 127 ? -5.016 -19.375 -11.492 1 94.75 127 LEU B O 1
ATOM 2505 N N . ASP B 1 128 ? -5.07 -20.891 -9.789 1 93.94 128 ASP B N 1
ATOM 2506 C CA . ASP B 1 128 ? -6.477 -21.234 -9.984 1 93.94 128 ASP B CA 1
ATOM 2507 C C . ASP B 1 128 ? -7.391 -20.188 -9.359 1 93.94 128 ASP B C 1
ATOM 2509 O O . ASP B 1 128 ? -6.914 -19.203 -8.789 1 93.94 128 ASP B O 1
ATOM 2513 N N . ALA B 1 129 ? -8.656 -20.359 -9.43 1 93 129 ALA B N 1
ATOM 2514 C CA . ALA B 1 129 ? -9.641 -19.375 -8.992 1 93 129 ALA B CA 1
ATOM 2515 C C . ALA B 1 129 ? -9.57 -19.141 -7.488 1 93 129 ALA B C 1
ATOM 2517 O O . ALA B 1 129 ? -9.711 -18.016 -7.016 1 93 129 ALA B O 1
ATOM 2518 N N . ALA B 1 130 ? -9.375 -20.203 -6.746 1 91.62 130 ALA B N 1
ATOM 2519 C CA . ALA B 1 130 ? -9.266 -20.094 -5.293 1 91.62 130 ALA B CA 1
ATOM 2520 C C . ALA B 1 130 ? -8.031 -19.297 -4.898 1 91.62 130 ALA B C 1
ATOM 2522 O O . ALA B 1 130 ? -8.094 -18.453 -3.992 1 91.62 130 ALA B O 1
ATOM 2523 N N . GLY B 1 131 ? -6.949 -19.578 -5.617 1 94.5 131 GLY B N 1
ATOM 2524 C CA . GLY B 1 131 ? -5.73 -18.812 -5.387 1 94.5 131 GLY B CA 1
ATOM 2525 C C . GLY B 1 131 ? -5.879 -17.344 -5.73 1 94.5 131 GLY B C 1
ATOM 2526 O O . GLY B 1 131 ? -5.398 -16.484 -4.992 1 94.5 131 GLY B O 1
ATOM 2527 N N . LEU B 1 132 ? -6.539 -17.094 -6.797 1 96.06 132 LEU B N 1
ATOM 2528 C CA . LEU B 1 132 ? -6.734 -15.711 -7.227 1 96.06 132 LEU B CA 1
ATOM 2529 C C . LEU B 1 132 ? -7.629 -14.953 -6.246 1 96.06 132 LEU B C 1
ATOM 2531 O O . LEU B 1 132 ? -7.434 -13.766 -6.008 1 96.06 132 LEU B O 1
ATOM 2535 N N . ALA B 1 133 ? -8.602 -15.656 -5.727 1 95.38 133 ALA B N 1
ATOM 2536 C CA . ALA B 1 133 ? -9.461 -15.031 -4.719 1 95.38 133 ALA B CA 1
ATOM 2537 C C . ALA B 1 133 ? -8.656 -14.68 -3.469 1 95.38 133 ALA B C 1
ATOM 2539 O O . ALA B 1 133 ? -8.859 -13.617 -2.879 1 95.38 133 ALA B O 1
ATOM 2540 N N . SER B 1 134 ? -7.762 -15.539 -3.072 1 96 134 SER B N 1
ATOM 2541 C CA . SER B 1 134 ? -6.883 -15.266 -1.938 1 96 134 SER B CA 1
ATOM 2542 C C . SER B 1 134 ? -5.988 -14.062 -2.209 1 96 134 SER B C 1
ATOM 2544 O O . SER B 1 134 ? -5.848 -13.18 -1.356 1 96 134 SER B O 1
ATOM 2546 N N . TYR B 1 135 ? -5.461 -14.07 -3.418 1 97.88 135 TYR B N 1
ATOM 2547 C CA . TYR B 1 135 ? -4.625 -12.938 -3.816 1 97.88 135 TYR B CA 1
ATOM 2548 C C . TYR B 1 135 ? -5.414 -11.633 -3.781 1 97.88 135 TYR B C 1
ATOM 2550 O O . TYR B 1 135 ? -4.949 -10.641 -3.223 1 97.88 135 TYR B O 1
ATOM 2558 N N . ALA B 1 136 ? -6.559 -11.648 -4.367 1 97.62 136 ALA B N 1
ATOM 2559 C CA . ALA B 1 136 ? -7.355 -10.438 -4.523 1 97.62 136 ALA B CA 1
ATOM 2560 C C . ALA B 1 136 ? -7.738 -9.844 -3.17 1 97.62 136 ALA B C 1
ATOM 2562 O O . ALA B 1 136 ? -7.633 -8.633 -2.961 1 97.62 136 ALA B O 1
ATOM 2563 N N . LEU B 1 137 ? -8.133 -10.703 -2.252 1 98.19 137 LEU B N 1
ATOM 2564 C CA . LEU B 1 137 ? -8.539 -10.242 -0.929 1 98.19 137 LEU B CA 1
ATOM 2565 C C . LEU B 1 137 ? -7.355 -9.648 -0.174 1 98.19 137 LEU B C 1
ATOM 2567 O O . LEU B 1 137 ? -7.434 -8.523 0.326 1 98.19 137 LEU B O 1
ATOM 2571 N N . ALA B 1 138 ? -6.27 -10.352 -0.162 1 98.62 138 ALA B N 1
ATOM 2572 C CA . ALA B 1 138 ? -5.102 -9.898 0.587 1 98.62 138 ALA B CA 1
ATOM 2573 C C . ALA B 1 138 ? -4.504 -8.641 -0.036 1 98.62 138 ALA B C 1
ATOM 2575 O O . ALA B 1 138 ? -4.09 -7.723 0.677 1 98.62 138 ALA B O 1
ATOM 2576 N N . ALA B 1 139 ? -4.449 -8.594 -1.36 1 98.56 139 ALA B N 1
ATOM 2577 C CA . ALA B 1 139 ? -3.912 -7.426 -2.055 1 98.56 139 ALA B CA 1
ATOM 2578 C C . ALA B 1 139 ? -4.785 -6.199 -1.812 1 98.56 139 ALA B C 1
ATOM 2580 O O . ALA B 1 139 ? -4.27 -5.094 -1.614 1 98.56 139 ALA B O 1
ATOM 2581 N N . ALA B 1 140 ? -6.098 -6.383 -1.859 1 98.38 140 ALA B N 1
ATOM 2582 C CA . ALA B 1 140 ? -7.004 -5.273 -1.58 1 98.38 140 ALA B CA 1
ATOM 2583 C C . ALA B 1 140 ? -6.805 -4.746 -0.162 1 98.38 140 ALA B C 1
ATOM 2585 O O . ALA B 1 140 ? -6.758 -3.531 0.054 1 98.38 140 ALA B O 1
ATOM 2586 N N . CYS B 1 141 ? -6.68 -5.66 0.787 1 98.81 141 CYS B N 1
ATOM 2587 C CA . CYS B 1 141 ? -6.473 -5.27 2.176 1 98.81 141 CYS B CA 1
ATOM 2588 C C . CYS B 1 141 ? -5.137 -4.555 2.348 1 98.81 141 CYS B C 1
ATOM 2590 O O . CYS B 1 141 ? -5.035 -3.594 3.111 1 98.81 141 CYS B O 1
ATOM 2592 N N . LEU B 1 142 ? -4.148 -5.016 1.631 1 98.81 142 LEU B N 1
ATOM 2593 C CA . LEU B 1 142 ? -2.828 -4.398 1.69 1 98.81 142 LEU B CA 1
ATOM 2594 C C . LEU B 1 142 ? -2.879 -2.953 1.206 1 98.81 142 LEU B C 1
ATOM 2596 O O . LEU B 1 142 ? -2.387 -2.049 1.885 1 98.81 142 LEU B O 1
ATOM 2600 N N . VAL B 1 143 ? -3.484 -2.715 0.068 1 98.69 143 VAL B N 1
ATOM 2601 C CA . VAL B 1 143 ? -3.537 -1.388 -0.537 1 98.69 143 VAL B CA 1
ATOM 2602 C C . VAL B 1 143 ? -4.418 -0.47 0.307 1 98.69 143 VAL B C 1
ATOM 2604 O O . VAL B 1 143 ? -3.979 0.594 0.747 1 98.69 143 VAL B O 1
ATOM 2607 N N . ILE B 1 144 ? -5.625 -0.887 0.619 1 98.38 144 ILE B N 1
ATOM 2608 C CA . ILE B 1 144 ? -6.602 -0.053 1.311 1 98.38 144 ILE B CA 1
ATOM 2609 C C . ILE B 1 144 ? -6.137 0.207 2.742 1 98.38 144 ILE B C 1
ATOM 2611 O O . ILE B 1 144 ? -6.145 1.349 3.207 1 98.38 144 ILE B O 1
ATOM 2615 N N . GLY B 1 145 ? -5.727 -0.865 3.385 1 98.62 145 GLY B N 1
ATOM 2616 C CA . GLY B 1 145 ? -5.336 -0.726 4.777 1 98.62 145 GLY B CA 1
ATOM 2617 C C . GLY B 1 145 ? -4.125 0.165 4.973 1 98.62 145 GLY B C 1
ATOM 2618 O O . GLY B 1 145 ? -4.125 1.041 5.84 1 98.62 145 GLY B O 1
ATOM 2619 N N . SER B 1 146 ? -3.109 -0.025 4.152 1 98.56 146 SER B N 1
ATOM 2620 C CA . SER B 1 146 ? -1.879 0.738 4.336 1 98.56 146 SER B CA 1
ATOM 2621 C C . SER B 1 146 ? -2.076 2.203 3.959 1 98.56 146 SER B C 1
ATOM 2623 O O . SER B 1 146 ? -1.619 3.1 4.672 1 98.56 146 SER B O 1
ATOM 2625 N N . LEU B 1 147 ? -2.768 2.438 2.871 1 98.44 147 LEU B N 1
ATOM 2626 C CA . LEU B 1 147 ? -2.967 3.818 2.443 1 98.44 147 LEU B CA 1
ATOM 2627 C C . LEU B 1 147 ? -3.918 4.547 3.389 1 98.44 147 LEU B C 1
ATOM 2629 O O . LEU B 1 147 ? -3.738 5.738 3.66 1 98.44 147 LEU B O 1
ATOM 2633 N N . ALA B 1 148 ? -4.887 3.857 3.928 1 97.94 148 ALA B N 1
ATOM 2634 C CA . ALA B 1 148 ? -5.758 4.484 4.922 1 97.94 148 ALA B CA 1
ATOM 2635 C C . ALA B 1 148 ? -4.977 4.836 6.188 1 97.94 148 ALA B C 1
ATOM 2637 O O . ALA B 1 148 ? -5.145 5.922 6.746 1 97.94 148 ALA B O 1
ATOM 2638 N N . ALA B 1 149 ? -4.148 3.928 6.605 1 97.62 149 ALA B N 1
ATOM 2639 C CA . ALA B 1 149 ? -3.391 4.156 7.832 1 97.62 149 ALA B CA 1
ATOM 2640 C C . ALA B 1 149 ? -2.469 5.363 7.691 1 97.62 149 ALA B C 1
ATOM 2642 O O . ALA B 1 149 ? -2.48 6.262 8.539 1 97.62 149 ALA B O 1
ATOM 2643 N N . VAL B 1 150 ? -1.717 5.402 6.609 1 97.44 150 VAL B N 1
ATOM 2644 C CA . VAL B 1 150 ? -0.79 6.516 6.434 1 97.44 150 VAL B CA 1
ATOM 2645 C C . VAL B 1 150 ? -1.565 7.785 6.074 1 97.44 150 VAL B C 1
ATOM 2647 O O . VAL B 1 150 ? -1.197 8.883 6.496 1 97.44 150 VAL B O 1
ATOM 2650 N N . GLY B 1 151 ? -2.621 7.684 5.301 1 96.25 151 GLY B N 1
ATOM 2651 C CA . GLY B 1 151 ? -3.479 8.82 4.992 1 96.25 151 GLY B CA 1
ATOM 2652 C C . GLY B 1 151 ? -4.07 9.469 6.227 1 96.25 151 GLY B C 1
ATOM 2653 O O . GLY B 1 151 ? -4.316 10.68 6.238 1 96.25 151 GLY B O 1
ATOM 2654 N N . ALA B 1 152 ? -4.301 8.711 7.254 1 96.31 152 ALA B N 1
ATOM 2655 C CA . ALA B 1 152 ? -4.828 9.234 8.508 1 96.31 152 ALA B CA 1
ATOM 2656 C C . ALA B 1 152 ? -3.891 10.289 9.102 1 96.31 152 ALA B C 1
ATOM 2658 O O . ALA B 1 152 ? -4.336 11.211 9.789 1 96.31 152 ALA B O 1
ATOM 2659 N N . LEU B 1 153 ? -2.613 10.125 8.844 1 94.75 153 LEU B N 1
ATOM 2660 C CA . LEU B 1 153 ? -1.636 11.109 9.305 1 94.75 153 LEU B CA 1
ATOM 2661 C C . LEU B 1 153 ? -1.716 12.391 8.477 1 94.75 153 LEU B C 1
ATOM 2663 O O . LEU B 1 153 ? -1.458 13.477 8.992 1 94.75 153 LEU B O 1
ATOM 2667 N N . VAL B 1 154 ? -2.068 12.25 7.238 1 93.25 154 VAL B N 1
ATOM 2668 C CA . VAL B 1 154 ? -2.148 13.398 6.34 1 93.25 154 VAL B CA 1
ATOM 2669 C C . VAL B 1 154 ? -3.285 14.32 6.777 1 93.25 154 VAL B C 1
ATOM 2671 O O . VAL B 1 154 ? -3.119 15.539 6.832 1 93.25 154 VAL B O 1
ATOM 2674 N N . TRP B 1 155 ? -4.371 13.805 7.145 1 93.12 155 TRP B N 1
ATOM 2675 C CA . TRP B 1 155 ? -5.535 14.617 7.492 1 93.12 155 TRP B CA 1
ATOM 2676 C C . TRP B 1 155 ? -5.793 14.578 8.992 1 93.12 155 TRP B C 1
ATOM 2678 O O . TRP B 1 155 ? -6.809 15.086 9.469 1 93.12 155 TRP B O 1
ATOM 2688 N N . ASN B 1 156 ? -4.934 13.906 9.695 1 93.44 156 ASN B N 1
ATOM 2689 C CA . ASN B 1 156 ? -5.055 13.797 11.141 1 93.44 156 ASN B CA 1
ATOM 2690 C C . ASN B 1 156 ? -6.426 13.266 11.555 1 93.44 156 ASN B C 1
ATOM 2692 O O . ASN B 1 156 ? -7.109 13.867 12.383 1 93.44 156 ASN B O 1
ATOM 2696 N N . ASP B 1 157 ? -6.785 12.125 11.039 1 94.81 157 ASP B N 1
ATOM 2697 C CA . ASP B 1 157 ? -8.117 11.547 11.195 1 94.81 157 ASP B CA 1
ATOM 2698 C C . ASP B 1 157 ? -8.039 10.172 11.859 1 94.81 157 ASP B C 1
ATOM 2700 O O . ASP B 1 157 ? -7.672 9.188 11.227 1 94.81 157 ASP B O 1
ATOM 2704 N N . ARG B 1 158 ? -8.508 10.039 13.016 1 94.88 158 ARG B N 1
ATOM 2705 C CA . ARG B 1 158 ? -8.414 8.812 13.805 1 94.88 158 ARG B CA 1
ATOM 2706 C C . ARG B 1 158 ? -9.289 7.715 13.211 1 94.88 158 ARG B C 1
ATOM 2708 O O . ARG B 1 158 ? -8.914 6.539 13.234 1 94.88 158 ARG B O 1
ATOM 2715 N N . ALA B 1 159 ? -10.461 8.062 12.773 1 95.44 159 ALA B N 1
ATOM 2716 C CA . ALA B 1 159 ? -11.344 7.062 12.18 1 95.44 159 ALA B CA 1
ATOM 2717 C C . ALA B 1 159 ? -10.672 6.383 10.984 1 95.44 159 ALA B C 1
ATOM 2719 O O . ALA B 1 159 ? -10.812 5.176 10.789 1 95.44 159 ALA B O 1
ATOM 2720 N N . GLN B 1 160 ? -10.008 7.184 10.266 1 96.19 160 GLN B N 1
ATOM 2721 C CA . GLN B 1 160 ? -9.281 6.648 9.117 1 96.19 160 GLN B CA 1
ATOM 2722 C C . GLN B 1 160 ? -8.148 5.727 9.57 1 96.19 160 GLN B C 1
ATOM 2724 O O . GLN B 1 160 ? -7.891 4.699 8.938 1 96.19 160 GLN B O 1
ATOM 2729 N N . LEU B 1 161 ? -7.48 6.008 10.625 1 97.38 161 LEU B N 1
ATOM 2730 C CA . LEU B 1 161 ? -6.422 5.156 11.156 1 97.38 161 LEU B CA 1
ATOM 2731 C C . LEU B 1 161 ? -6.992 3.832 11.656 1 97.38 161 LEU B C 1
ATOM 2733 O O . LEU B 1 161 ? -6.434 2.768 11.383 1 97.38 161 LEU B O 1
ATOM 2737 N N . VAL B 1 162 ? -8.062 3.92 12.344 1 97.19 162 VAL B N 1
ATOM 2738 C CA . VAL B 1 162 ? -8.727 2.725 12.852 1 97.19 162 VAL B CA 1
ATOM 2739 C C . VAL B 1 162 ? -9.148 1.832 11.688 1 97.19 162 VAL B C 1
ATOM 2741 O O . VAL B 1 162 ? -8.969 0.613 11.734 1 97.19 162 VAL B O 1
ATOM 2744 N N . THR B 1 163 ? -9.656 2.453 10.695 1 97.56 163 THR B N 1
ATOM 2745 C CA . THR B 1 163 ? -10.086 1.717 9.508 1 97.56 163 THR B CA 1
ATOM 2746 C C . THR B 1 163 ? -8.898 1.018 8.852 1 97.56 163 THR B C 1
ATOM 2748 O O . THR B 1 163 ? -8.984 -0.162 8.5 1 97.56 163 THR B O 1
ATOM 2751 N N . GLY B 1 164 ? -7.832 1.735 8.641 1 98.12 164 GLY B N 1
ATOM 2752 C CA . GLY B 1 164 ? -6.641 1.136 8.055 1 98.12 164 GLY B CA 1
ATOM 2753 C C . GLY B 1 164 ? -6.121 -0.045 8.852 1 98.12 164 GLY B C 1
ATOM 2754 O O . GLY B 1 164 ? -5.812 -1.095 8.289 1 98.12 164 GLY B O 1
ATOM 2755 N N . GLY B 1 165 ? -6.047 0.119 10.164 1 98.06 165 GLY B N 1
ATOM 2756 C CA . GLY B 1 165 ? -5.637 -0.98 11.023 1 98.06 165 GLY B CA 1
ATOM 2757 C C . GLY B 1 165 ? -6.551 -2.188 10.922 1 98.06 165 GLY B C 1
ATOM 2758 O O . GLY B 1 165 ? -6.082 -3.324 10.852 1 98.06 165 GLY B O 1
ATOM 2759 N N . TRP B 1 166 ? -7.812 -1.896 10.922 1 98.31 166 TRP B N 1
ATOM 2760 C CA . TRP B 1 166 ? -8.805 -2.959 10.812 1 98.31 166 TRP B CA 1
ATOM 2761 C C . TRP B 1 166 ? -8.633 -3.732 9.508 1 98.31 166 TRP B C 1
ATOM 2763 O O . TRP B 1 166 ? -8.625 -4.965 9.508 1 98.31 166 TRP B O 1
ATOM 2773 N N . ILE B 1 167 ? -8.453 -3.086 8.398 1 98.62 167 ILE B N 1
ATOM 2774 C CA . ILE B 1 167 ? -8.391 -3.711 7.082 1 98.62 167 ILE B CA 1
ATOM 2775 C C . ILE B 1 167 ? -7.09 -4.504 6.949 1 98.62 167 ILE B C 1
ATOM 2777 O O . ILE B 1 167 ? -7.074 -5.594 6.379 1 98.62 167 ILE B O 1
ATOM 2781 N N . LEU B 1 168 ? -6 -3.988 7.477 1 98.75 168 LEU B N 1
ATOM 2782 C CA . LEU B 1 168 ? -4.766 -4.762 7.48 1 98.75 168 LEU B CA 1
ATOM 2783 C C . LEU B 1 168 ? -4.922 -6.035 8.305 1 98.75 168 LEU B C 1
ATOM 2785 O O . LEU B 1 168 ? -4.461 -7.105 7.902 1 98.75 168 LEU B O 1
ATOM 2789 N N . LEU B 1 169 ? -5.57 -5.906 9.453 1 98.5 169 LEU B N 1
ATOM 2790 C CA . LEU B 1 169 ? -5.816 -7.066 10.305 1 98.5 169 LEU B CA 1
ATOM 2791 C C . LEU B 1 169 ? -6.672 -8.102 9.578 1 98.5 169 LEU B C 1
ATOM 2793 O O . LEU B 1 169 ? -6.41 -9.305 9.672 1 98.5 169 LEU B O 1
ATOM 2797 N N . VAL B 1 170 ? -7.672 -7.676 8.883 1 98.69 170 VAL B N 1
ATOM 2798 C CA . VAL B 1 170 ? -8.523 -8.555 8.094 1 98.69 170 VAL B CA 1
ATOM 2799 C C . VAL B 1 170 ? -7.68 -9.297 7.062 1 98.69 170 VAL B C 1
ATOM 2801 O O . VAL B 1 170 ? -7.848 -10.508 6.871 1 98.69 170 VAL B O 1
ATOM 2804 N N . GLY B 1 171 ? -6.805 -8.57 6.352 1 98.69 171 GLY B N 1
ATOM 2805 C CA . GLY B 1 171 ? -5.898 -9.219 5.418 1 98.69 171 GLY B CA 1
ATOM 2806 C C . GLY B 1 171 ? -5.062 -10.312 6.059 1 98.69 171 GLY B C 1
ATOM 2807 O O . GLY B 1 171 ? -4.961 -11.414 5.516 1 98.69 171 GLY B O 1
ATOM 2808 N N . LEU B 1 172 ? -4.535 -10.016 7.219 1 98.5 172 LEU B N 1
ATOM 2809 C CA . LEU B 1 172 ? -3.701 -10.984 7.93 1 98.5 172 LEU B CA 1
ATOM 2810 C C . LEU B 1 172 ? -4.523 -12.188 8.375 1 98.5 172 LEU B C 1
ATOM 2812 O O . LEU B 1 172 ? -4.113 -13.336 8.18 1 98.5 172 LEU B O 1
ATOM 2816 N N . LEU B 1 173 ? -5.703 -11.938 8.898 1 98.12 173 LEU B N 1
ATOM 2817 C CA . LEU B 1 173 ? -6.578 -13.008 9.367 1 98.12 173 LEU B CA 1
ATOM 2818 C C . LEU B 1 173 ? -7.039 -13.875 8.211 1 98.12 173 LEU B C 1
ATOM 2820 O O . LEU B 1 173 ? -7.211 -15.086 8.367 1 98.12 173 LEU B O 1
ATOM 2824 N N . SER B 1 174 ? -7.262 -13.242 7.09 1 98.12 174 SER B N 1
ATOM 2825 C CA . SER B 1 174 ? -7.734 -14 5.934 1 98.12 174 SER B CA 1
ATOM 2826 C C . SER B 1 174 ? -6.707 -15.031 5.492 1 98.12 174 SER B C 1
ATOM 2828 O O . SER B 1 174 ? -7.066 -16.094 4.965 1 98.12 174 SER B O 1
ATOM 2830 N N . LEU B 1 175 ? -5.457 -14.789 5.699 1 97.75 175 LEU B N 1
ATOM 2831 C CA . LEU B 1 175 ? -4.402 -15.695 5.258 1 97.75 175 LEU B CA 1
ATOM 2832 C C . LEU B 1 175 ? -4.246 -16.859 6.223 1 97.75 175 LEU B C 1
ATOM 2834 O O . LEU B 1 175 ? -3.602 -17.859 5.895 1 97.75 175 LEU B O 1
ATOM 2838 N N . ALA B 1 176 ? -4.844 -16.828 7.379 1 96.62 176 ALA B N 1
ATOM 2839 C CA . ALA B 1 176 ? -4.797 -17.906 8.375 1 96.62 176 ALA B CA 1
ATOM 2840 C C . ALA B 1 176 ? -5.879 -18.938 8.109 1 96.62 176 ALA B C 1
ATOM 2842 O O . ALA B 1 176 ? -5.844 -20.031 8.664 1 96.62 176 ALA B O 1
ATOM 2843 N N . LEU B 1 177 ? -6.91 -18.656 7.289 1 96.31 177 LEU B N 1
ATOM 2844 C CA . LEU B 1 177 ? -8.008 -19.562 7 1 96.31 177 LEU B CA 1
ATOM 2845 C C . LEU B 1 177 ? -7.875 -20.156 5.598 1 96.31 177 LEU B C 1
ATOM 2847 O O . LEU B 1 177 ? -7.465 -19.453 4.664 1 96.31 177 LEU B O 1
ATOM 2851 N N . PRO B 1 178 ? -8.219 -21.328 5.477 1 93.5 178 PRO B N 1
ATOM 2852 C CA . PRO B 1 178 ? -8.148 -21.953 4.152 1 93.5 178 PRO B CA 1
ATOM 2853 C C . PRO B 1 178 ? -9.258 -21.484 3.219 1 93.5 178 PRO B C 1
ATOM 2855 O O . PRO B 1 178 ? -10.281 -20.969 3.678 1 93.5 178 PRO B O 1
ATOM 2858 N N . SER B 1 179 ? -9.008 -21.641 1.931 1 91 179 SER B N 1
ATOM 2859 C CA . SER B 1 179 ? -10.039 -21.359 0.938 1 91 179 SER B CA 1
ATOM 2860 C C . SER B 1 179 ? -11.188 -22.359 1.033 1 91 179 SER B C 1
ATOM 2862 O O . SER B 1 179 ? -10.961 -23.562 1.221 1 91 179 SER B O 1
ATOM 2864 N N . PRO B 1 180 ? -12.43 -21.922 0.994 1 93.81 180 PRO B N 1
ATOM 2865 C CA . PRO B 1 180 ? -12.891 -20.578 0.676 1 93.81 180 PRO B CA 1
ATOM 2866 C C . PRO B 1 180 ? -13.281 -19.781 1.919 1 93.81 180 PRO B C 1
ATOM 2868 O O . PRO B 1 180 ? -13.812 -18.672 1.806 1 93.81 180 PRO B O 1
ATOM 2871 N N . HIS B 1 181 ? -12.984 -20.281 3.076 1 94.62 181 HIS B N 1
ATOM 2872 C CA . HIS B 1 181 ? -13.453 -19.703 4.328 1 94.62 181 HIS B CA 1
ATOM 2873 C C . HIS B 1 181 ? -12.805 -18.344 4.586 1 94.62 181 HIS B C 1
ATOM 2875 O O . HIS B 1 181 ? -13.383 -17.5 5.277 1 94.62 181 HIS B O 1
ATOM 2881 N N . HIS B 1 182 ? -11.641 -18.125 4 1 96.62 182 HIS B N 1
ATOM 2882 C CA . HIS B 1 182 ? -11 -16.828 4.141 1 96.62 182 HIS B CA 1
ATOM 2883 C C . HIS B 1 182 ? -11.867 -15.711 3.568 1 96.62 182 HIS B C 1
ATOM 2885 O O . HIS B 1 182 ? -11.766 -14.555 3.99 1 96.62 182 HIS B O 1
ATOM 2891 N N . LEU B 1 183 ? -12.75 -15.992 2.689 1 97.62 183 LEU B N 1
ATOM 2892 C CA . LEU B 1 183 ? -13.617 -14.992 2.08 1 97.62 183 LEU B CA 1
ATOM 2893 C C . LEU B 1 183 ? -14.625 -14.461 3.092 1 97.62 183 LEU B C 1
ATOM 2895 O O . LEU B 1 183 ? -15.07 -13.312 2.986 1 97.62 183 LEU B O 1
ATOM 2899 N N . LEU B 1 184 ? -14.914 -15.273 4.086 1 97.81 184 LEU B N 1
ATOM 2900 C CA . LEU B 1 184 ? -15.773 -14.805 5.168 1 97.81 184 LEU B CA 1
ATOM 2901 C C . LEU B 1 184 ? -15.062 -13.75 6.004 1 97.81 184 LEU B C 1
ATOM 2903 O O . LEU B 1 184 ? -15.711 -12.867 6.574 1 97.81 184 LEU B O 1
ATOM 2907 N N . VAL B 1 185 ? -13.789 -13.82 6.09 1 98.31 185 VAL B N 1
ATOM 2908 C CA . VAL B 1 185 ? -13.023 -12.789 6.777 1 98.31 185 VAL B CA 1
ATOM 2909 C C . VAL B 1 185 ? -13.117 -11.469 6.008 1 98.31 185 VAL B C 1
ATOM 2911 O O . VAL B 1 185 ? -13.164 -10.398 6.605 1 98.31 185 VAL B O 1
ATOM 2914 N N . GLY B 1 186 ? -13.148 -11.602 4.688 1 98.12 186 GLY B N 1
ATOM 2915 C CA . GLY B 1 186 ? -13.406 -10.422 3.885 1 98.12 186 GLY B CA 1
ATOM 2916 C C . GLY B 1 186 ? -14.75 -9.773 4.188 1 98.12 186 GLY B C 1
ATOM 2917 O O . GLY B 1 186 ? -14.844 -8.555 4.312 1 98.12 186 GLY B O 1
ATOM 2918 N N . ALA B 1 187 ? -15.719 -10.625 4.312 1 98.38 187 ALA B N 1
ATOM 2919 C CA . ALA B 1 187 ? -17.031 -10.133 4.691 1 98.38 187 ALA B CA 1
ATOM 2920 C C . ALA B 1 187 ? -17 -9.469 6.062 1 98.38 187 ALA B C 1
ATOM 2922 O O . ALA B 1 187 ? -17.641 -8.438 6.277 1 98.38 187 ALA B O 1
ATOM 2923 N N . LEU B 1 188 ? -16.266 -10.023 6.941 1 97.94 188 LEU B N 1
ATOM 2924 C CA . LEU B 1 188 ? -16.094 -9.453 8.273 1 97.94 188 LEU B CA 1
ATOM 2925 C C . LEU B 1 188 ? -15.453 -8.078 8.203 1 97.94 188 LEU B C 1
ATOM 2927 O O . LEU B 1 188 ? -15.781 -7.188 8.992 1 97.94 188 LEU B O 1
ATOM 2931 N N . GLY B 1 189 ? -14.508 -7.965 7.297 1 98.44 189 GLY B N 1
ATOM 2932 C CA . GLY B 1 189 ? -13.922 -6.656 7.066 1 98.44 189 GLY B CA 1
ATOM 2933 C C . GLY B 1 189 ? -14.953 -5.594 6.715 1 98.44 189 GLY B C 1
ATOM 2934 O O . GLY B 1 189 ? -14.883 -4.469 7.215 1 98.44 189 GLY B O 1
ATOM 2935 N N . GLY B 1 190 ? -15.852 -5.961 5.859 1 98.31 190 GLY B N 1
ATOM 2936 C CA . GLY B 1 190 ? -16.938 -5.055 5.527 1 98.31 190 GLY B CA 1
ATOM 2937 C C . GLY B 1 190 ? -17.812 -4.715 6.719 1 98.31 190 GLY B C 1
ATOM 2938 O O . GLY B 1 190 ? -18.203 -3.561 6.895 1 98.31 190 GLY B O 1
ATOM 2939 N N . LEU B 1 191 ? -18.109 -5.668 7.523 1 98.25 191 LEU B N 1
ATOM 2940 C CA . LEU B 1 191 ? -18.922 -5.449 8.719 1 98.25 191 LEU B CA 1
ATOM 2941 C C . LEU B 1 191 ? -18.234 -4.48 9.672 1 98.25 191 LEU B C 1
ATOM 2943 O O . LEU B 1 191 ? -18.875 -3.621 10.273 1 98.25 191 LEU B O 1
ATOM 2947 N N . GLY B 1 192 ? -16.953 -4.66 9.805 1 98.25 192 GLY B N 1
ATOM 2948 C CA . GLY B 1 192 ? -16.203 -3.727 10.633 1 98.25 192 GLY B CA 1
ATOM 2949 C C . GLY B 1 192 ? -16.25 -2.301 10.117 1 98.25 192 GLY B C 1
ATOM 2950 O O . GLY B 1 192 ? -16.406 -1.359 10.898 1 98.25 192 GLY B O 1
ATOM 2951 N N . MET B 1 193 ? -16.094 -2.121 8.812 1 97.94 193 MET B N 1
ATOM 2952 C CA . MET B 1 193 ? -16.188 -0.791 8.219 1 97.94 193 MET B CA 1
ATOM 2953 C C . MET B 1 193 ? -17.562 -0.178 8.477 1 97.94 193 MET B C 1
ATOM 2955 O O . MET B 1 193 ? -17.672 1.012 8.781 1 97.94 193 MET B O 1
ATOM 2959 N N . MET B 1 194 ? -18.578 -0.982 8.352 1 98.31 194 MET B N 1
ATOM 2960 C CA . MET B 1 194 ? -19.938 -0.493 8.602 1 98.31 194 MET B CA 1
ATOM 2961 C C . MET B 1 194 ? -20.094 -0.081 10.062 1 98.31 194 MET B C 1
ATOM 2963 O O . MET B 1 194 ? -20.75 0.921 10.359 1 98.31 194 MET B O 1
ATOM 2967 N N . LEU B 1 195 ? -19.578 -0.854 10.938 1 98.12 195 LEU B N 1
ATOM 2968 C CA . LEU B 1 195 ? -19.641 -0.508 12.359 1 98.12 195 LEU B CA 1
ATOM 2969 C C . LEU B 1 195 ? -18.969 0.836 12.617 1 98.12 195 LEU B C 1
ATOM 2971 O O . LEU B 1 195 ? -19.5 1.668 13.359 1 98.12 195 LEU B O 1
ATOM 2975 N N . ILE B 1 196 ? -17.812 1.049 12.047 1 97.25 196 ILE B N 1
ATOM 2976 C CA . ILE B 1 196 ? -17.125 2.328 12.188 1 97.25 196 ILE B CA 1
ATOM 2977 C C . ILE B 1 196 ? -18.016 3.453 11.664 1 97.25 196 ILE B C 1
ATOM 2979 O O . ILE B 1 196 ? -18.125 4.508 12.289 1 97.25 196 ILE B O 1
ATOM 2983 N N . GLY B 1 197 ? -18.656 3.201 10.5 1 96.69 197 GLY B N 1
ATOM 2984 C CA . GLY B 1 197 ? -19.578 4.184 9.953 1 96.69 197 GLY B CA 1
ATOM 2985 C C . GLY B 1 197 ? -20.734 4.504 10.891 1 96.69 197 GLY B C 1
ATOM 2986 O O . GLY B 1 197 ? -21.078 5.676 11.086 1 96.69 197 GLY B O 1
ATOM 2987 N N . VAL B 1 198 ? -21.297 3.502 11.477 1 96.38 198 VAL B N 1
ATOM 2988 C CA . VAL B 1 198 ? -22.406 3.68 12.414 1 96.38 198 VAL B CA 1
ATOM 2989 C C . VAL B 1 198 ? -21.938 4.461 13.633 1 96.38 198 VAL B C 1
ATOM 2991 O O . VAL B 1 198 ? -22.625 5.367 14.109 1 96.38 198 VAL B O 1
ATOM 2994 N N . LEU B 1 199 ? -20.781 4.18 14.117 1 95.69 199 LEU B N 1
ATOM 2995 C CA . LEU B 1 199 ? -20.25 4.855 15.297 1 95.69 199 LEU B CA 1
ATOM 2996 C C . LEU B 1 199 ? -19.938 6.316 14.984 1 95.69 199 LEU B C 1
ATOM 2998 O O . LEU B 1 199 ? -20.125 7.188 15.836 1 95.69 199 LEU B O 1
ATOM 3002 N N . LEU B 1 200 ? -19.484 6.578 13.797 1 93.19 200 LEU B N 1
ATOM 3003 C CA . LEU B 1 200 ? -19.219 7.953 13.391 1 93.19 200 LEU B CA 1
ATOM 3004 C C . LEU B 1 200 ? -20.5 8.789 13.43 1 93.19 200 LEU B C 1
ATOM 3006 O O . LEU B 1 200 ? -20.469 9.969 13.781 1 93.19 200 LEU B O 1
ATOM 3010 N N . ALA B 1 201 ? -21.578 8.172 13.109 1 92.31 201 ALA B N 1
ATOM 3011 C CA . ALA B 1 201 ? -22.859 8.859 13.07 1 92.31 201 ALA B CA 1
ATOM 3012 C C . ALA B 1 201 ? -23.5 8.922 14.453 1 92.31 201 ALA B C 1
ATOM 3014 O O . ALA B 1 201 ? -24.047 9.953 14.852 1 92.31 201 ALA B O 1
ATOM 3015 N N . ALA B 1 202 ? -23.359 7.926 15.203 1 93.38 202 ALA B N 1
ATOM 3016 C CA . ALA B 1 202 ? -24.141 7.789 16.438 1 93.38 202 ALA B CA 1
ATOM 3017 C C . ALA B 1 202 ? -23.297 8.156 17.656 1 93.38 202 ALA B C 1
ATOM 3019 O O . ALA B 1 202 ? -23.828 8.703 18.641 1 93.38 202 ALA B O 1
ATOM 3020 N N . ARG B 1 203 ? -22.031 7.801 17.609 1 93.12 203 ARG B N 1
ATOM 3021 C CA . ARG B 1 203 ? -21.141 8.008 18.75 1 93.12 203 ARG B CA 1
ATOM 3022 C C . ARG B 1 203 ? -19.766 8.453 18.281 1 93.12 203 ARG B C 1
ATOM 3024 O O . ARG B 1 203 ? -18.766 7.793 18.578 1 93.12 203 ARG B O 1
ATOM 3031 N N . PRO B 1 204 ? -19.672 9.555 17.609 1 88.06 204 PRO B N 1
ATOM 3032 C CA . PRO B 1 204 ? -18.406 9.992 17.016 1 88.06 204 PRO B CA 1
ATOM 3033 C C . PRO B 1 204 ? -17.266 10.094 18.031 1 88.06 204 PRO B C 1
ATOM 3035 O O . PRO B 1 204 ? -16.109 9.898 17.688 1 88.06 204 PRO B O 1
ATOM 3038 N N . ALA B 1 205 ? -17.5 10.305 19.297 1 89.19 205 ALA B N 1
ATOM 3039 C CA . ALA B 1 205 ? -16.484 10.445 20.328 1 89.19 205 ALA B CA 1
ATOM 3040 C C . ALA B 1 205 ? -15.656 9.172 20.469 1 89.19 205 ALA B C 1
ATOM 3042 O O . ALA B 1 205 ? -14.516 9.219 20.938 1 89.19 205 ALA B O 1
ATOM 3043 N N . LEU B 1 206 ? -16.203 8.078 20.016 1 89.56 206 LEU B N 1
ATOM 3044 C CA . LEU B 1 206 ? -15.531 6.793 20.156 1 89.56 206 LEU B CA 1
ATOM 3045 C C . LEU B 1 206 ? -14.5 6.582 19.047 1 89.56 206 LEU B C 1
ATOM 3047 O O . LEU B 1 206 ? -13.547 5.816 19.219 1 89.56 206 LEU B O 1
ATOM 3051 N N . VAL B 1 207 ? -14.648 7.258 17.859 1 89.81 207 VAL B N 1
ATOM 3052 C CA . VAL B 1 207 ? -13.797 6.863 16.734 1 89.81 207 VAL B CA 1
ATOM 3053 C C . VAL B 1 207 ? -13.25 8.109 16.047 1 89.81 207 VAL B C 1
ATOM 3055 O O . VAL B 1 207 ? -12.305 8.023 15.25 1 89.81 207 VAL B O 1
ATOM 3058 N N . SER B 1 208 ? -13.883 9.227 16.375 1 87 208 SER B N 1
ATOM 3059 C CA . SER B 1 208 ? -13.43 10.453 15.727 1 87 208 SER B CA 1
ATOM 3060 C C . SER B 1 208 ? -12.438 11.211 16.609 1 87 208 SER B C 1
ATOM 3062 O O . SER B 1 208 ? -12.383 10.992 17.812 1 87 208 SER B O 1
ATOM 3064 N N . GLY B 1 209 ? -11.523 12.039 16.016 1 87.44 209 GLY B N 1
ATOM 3065 C CA . GLY B 1 209 ? -10.539 12.852 16.719 1 87.44 209 GLY B CA 1
ATOM 3066 C C . GLY B 1 209 ? -9.188 12.867 16.031 1 87.44 209 GLY B C 1
ATOM 3067 O O . GLY B 1 209 ? -8.992 12.219 15.008 1 87.44 209 GLY B O 1
ATOM 3068 N N . PRO B 1 210 ? -8.297 13.664 16.609 1 89.44 210 PRO B N 1
ATOM 3069 C CA . PRO B 1 210 ? -6.957 13.766 16.031 1 89.44 210 PRO B CA 1
ATOM 3070 C C . PRO B 1 210 ? -6.066 12.57 16.391 1 89.44 210 PRO B C 1
ATOM 3072 O O . PRO B 1 210 ? -6.223 11.992 17.469 1 89.44 210 PRO B O 1
ATOM 3075 N N . VAL B 1 211 ? -5.238 12.258 15.461 1 88.44 211 VAL B N 1
ATOM 3076 C CA . VAL B 1 211 ? -4.207 11.258 15.711 1 88.44 211 VAL B CA 1
ATOM 3077 C C . VAL B 1 211 ? -3.047 11.898 16.484 1 88.44 211 VAL B C 1
ATOM 3079 O O . VAL B 1 211 ? -2.529 11.312 17.438 1 88.44 211 VAL B O 1
ATOM 3082 N N . LEU B 1 212 ? -2.709 13.031 15.961 1 85.31 212 LEU B N 1
ATOM 3083 C CA . LEU B 1 212 ? -1.581 13.758 16.531 1 85.31 212 LEU B CA 1
ATOM 3084 C C . LEU B 1 212 ? -2.064 14.859 17.469 1 85.31 212 LEU B C 1
ATOM 3086 O O . LEU B 1 212 ? -2.988 15.609 17.125 1 85.31 212 LEU B O 1
ATOM 3090 N N . GLN B 1 213 ? -1.782 14.68 18.781 1 74.5 213 GLN B N 1
ATOM 3091 C CA . GLN B 1 213 ? -2.131 15.75 19.719 1 74.5 213 GLN B CA 1
ATOM 3092 C C . GLN B 1 213 ? -1.166 16.922 19.594 1 74.5 213 GLN B C 1
ATOM 3094 O O . GLN B 1 213 ? 0.045 16.75 19.766 1 74.5 213 GLN B O 1
ATOM 3099 N N . VAL B 1 214 ? -1.369 17.844 18.703 1 58.03 214 VAL B N 1
ATOM 3100 C CA . VAL B 1 214 ? -0.537 19.047 18.672 1 58.03 214 VAL B CA 1
ATOM 3101 C C . VAL B 1 214 ? -0.742 19.859 19.953 1 58.03 214 VAL B C 1
ATOM 3103 O O . VAL B 1 214 ? -1.861 20.266 20.25 1 58.03 214 VAL B O 1
ATOM 3106 N N . GLY B 1 215 ? -0.168 19.531 20.969 1 49.12 215 GLY B N 1
ATOM 3107 C CA . GLY B 1 215 ? -0.237 20.328 22.172 1 49.12 215 GLY B CA 1
ATOM 3108 C C . GLY B 1 215 ? -0.229 21.812 21.906 1 49.12 215 GLY B C 1
ATOM 3109 O O . GLY B 1 215 ? 0.519 22.297 21.047 1 49.12 215 GLY B O 1
ATOM 3110 N N . HIS B 1 216 ? -1.414 22.531 22.094 1 45.22 216 HIS B N 1
ATOM 3111 C CA . HIS B 1 216 ? -1.397 23.984 22.234 1 45.22 216 HIS B CA 1
ATOM 3112 C C . HIS B 1 216 ? -0.219 24.438 23.094 1 45.22 216 HIS B C 1
ATOM 3114 O O . HIS B 1 216 ? -0.102 24.047 24.25 1 45.22 216 HIS B O 1
ATOM 3120 N N . VAL B 1 217 ? 0.888 24.531 22.469 1 39.38 217 VAL B N 1
ATOM 3121 C CA . VAL B 1 217 ? 1.726 25.453 23.25 1 39.38 217 VAL B CA 1
ATOM 3122 C C . VAL B 1 217 ? 1.121 26.844 23.219 1 39.38 217 VAL B C 1
ATOM 3124 O O . VAL B 1 217 ? 0.51 27.25 22.234 1 39.38 217 VAL B O 1
#

Radius of gyration: 26.03 Å; Cα contacts (8 Å, |Δi|>4): 547; chains: 2; bounding box: 92×80×45 Å

pLDDT: mean 88.24, std 14.79, range [35.31, 98.81]